Protein AF-A0A7G2S5R5-F1 (afdb_monomer)

Foldseek 3Di:
DDDDDDDDDPDDDDDDFDDDDDPDDPDDDRDGDDDDVVVVVVVVVVVVVVVQLVLQVQLLVCLLVLPLVSNLVSLVVVRDQQDQHPQLDGSLLSLQQDDDPSSLSSNLSSLVSPNDQCDARPDDDDRAGHGSLLNHQALSSLVSSVVSPRDQCRAGPVRDGSLRSLLVVLLLCPPQPPCVVSSVRSQSSSVVVVDGRDDNVRCCVPPVPSVVVSVVVSVVRVVVVVVVVVVVVPDPDDDDDDDDDDDDDDQQKDQFLPAPAFALAAPVRHGFVLLVQLLVVVVVVVVVVVVVPPDDDPPPPPPPPDDPPDDPPPDPCPPVPDPPCQQVQLCVRRVHDVSSRVRGSMYGHDLLSSLVCLCVPPVPPPCSVSSQVSSCSNVPCNVVSNVD

Secondary structure (DSSP, 8-state):
--S----S---S----------SS-SS---------HHHHHHHHHHHHHHHHHHHHHHHHHHHHHT-HHHHHHHHHTT--TT---TTS--HHHHHTT---HHHHHHHHHHHHTT--TTPPP-SSSTTTT--HHHH--SHHHHHHHHHTT--TT---TTS--HHHHHHHHHHHHTT-TT-HHHHHHHHHHHHHTT-PPPPHHHHHHH-HHHHHHHHHHHHHHHHHHHHHHHHHH-S-------------PPPSEESSS-SSEE-SB-TTSPBPHHHHHHHHHHHHHHHHHHTT--S--SSSTTS-SS-TT-S--SSSSTT--STT-HHHHHHHHHT-HHHHHHH-S-EESSHHHHHHHHHHHHTTSTTHHHHHHHHHHHSTTHHHHTT-

Structure (mmCIF, N/CA/C/O backbone):
data_AF-A0A7G2S5R5-F1
#
_entry.id   AF-A0A7G2S5R5-F1
#
loop_
_atom_site.group_PDB
_atom_site.id
_atom_site.type_symbol
_atom_site.label_atom_id
_atom_site.label_alt_id
_atom_site.label_comp_id
_atom_site.label_asym_id
_atom_site.label_entity_id
_atom_site.label_seq_id
_atom_site.pdbx_PDB_ins_code
_atom_site.Cartn_x
_atom_site.Cartn_y
_atom_site.Cartn_z
_atom_site.occupancy
_atom_site.B_iso_or_equiv
_atom_site.auth_seq_id
_atom_site.auth_comp_id
_atom_site.auth_asym_id
_atom_site.auth_atom_id
_atom_site.pdbx_PDB_model_num
ATOM 1 N N . MET A 1 1 ? -38.674 -19.984 32.635 1.00 37.56 1 MET A N 1
ATOM 2 C CA . MET A 1 1 ? -37.524 -19.909 31.706 1.00 37.56 1 MET A CA 1
ATOM 3 C C . MET A 1 1 ? -37.655 -18.585 30.958 1.00 37.56 1 MET A C 1
ATOM 5 O O . MET A 1 1 ? -38.395 -18.492 29.991 1.00 37.56 1 MET A O 1
ATOM 9 N N . HIS A 1 2 ? -37.160 -17.515 31.584 1.00 34.56 2 HIS A N 1
ATOM 10 C CA . HIS A 1 2 ? -37.531 -16.108 31.353 1.00 34.56 2 HIS A CA 1
ATOM 11 C C . HIS A 1 2 ? -36.455 -15.459 30.468 1.00 34.56 2 HIS A C 1
ATOM 13 O O . HIS A 1 2 ? -35.284 -15.627 30.770 1.00 34.56 2 HIS A O 1
ATOM 19 N N . ILE A 1 3 ? -36.748 -14.809 29.339 1.00 27.97 3 ILE A N 1
ATOM 20 C CA . ILE A 1 3 ? -37.294 -13.447 29.224 1.00 27.97 3 ILE A CA 1
ATOM 21 C C . ILE A 1 3 ? -38.081 -13.362 27.898 1.00 27.97 3 ILE A C 1
ATOM 23 O O . ILE A 1 3 ? -37.513 -13.159 26.835 1.00 27.97 3 ILE A O 1
ATOM 27 N N . PHE A 1 4 ? -39.400 -13.552 27.956 1.00 33.38 4 PHE A N 1
ATOM 28 C CA . PHE A 1 4 ? -40.353 -13.201 26.888 1.00 33.38 4 PHE A CA 1
ATOM 29 C C . PHE A 1 4 ? -41.721 -12.948 27.533 1.00 33.38 4 PHE A C 1
ATOM 31 O O . PHE A 1 4 ? -42.690 -13.674 27.352 1.00 33.38 4 PHE A O 1
ATOM 38 N N . LYS A 1 5 ? -41.781 -11.939 28.399 1.00 33.81 5 LYS A N 1
ATOM 39 C CA . LYS A 1 5 ? -43.020 -11.365 28.935 1.00 33.81 5 LYS A CA 1
ATOM 40 C C . LYS A 1 5 ? -42.686 -9.935 29.318 1.00 33.81 5 LYS A C 1
ATOM 42 O O . LYS A 1 5 ? -42.089 -9.771 30.361 1.00 33.81 5 LYS A O 1
ATOM 47 N N . TYR A 1 6 ? -42.975 -8.969 28.448 1.00 30.05 6 TYR A N 1
ATOM 48 C CA . TYR A 1 6 ? -43.355 -7.575 28.753 1.00 30.05 6 TYR A CA 1
ATOM 49 C C . TYR A 1 6 ? -43.528 -6.821 27.418 1.00 30.05 6 TYR A C 1
ATOM 51 O O . TYR A 1 6 ? -42.758 -5.943 27.058 1.00 30.05 6 TYR A O 1
ATOM 59 N N . PHE A 1 7 ? -44.551 -7.204 26.650 1.00 34.44 7 PHE A N 1
ATOM 60 C CA . PHE A 1 7 ? -45.133 -6.372 25.591 1.00 34.44 7 PHE A CA 1
ATOM 61 C C . PHE A 1 7 ? -46.627 -6.264 25.894 1.00 34.44 7 PHE A C 1
ATOM 63 O O . PHE A 1 7 ? -47.456 -6.993 25.359 1.00 34.44 7 PHE A O 1
ATOM 70 N N . LYS A 1 8 ? -46.964 -5.421 26.868 1.00 32.03 8 LYS A N 1
ATOM 71 C CA . LYS A 1 8 ? -48.320 -4.922 27.101 1.00 32.03 8 LYS A CA 1
ATOM 72 C C . LYS A 1 8 ? -48.195 -3.611 27.876 1.00 32.03 8 LYS A C 1
ATOM 74 O O . LYS A 1 8 ? -47.491 -3.566 28.874 1.00 32.03 8 LYS A O 1
ATOM 79 N N . SER A 1 9 ? -48.856 -2.587 27.338 1.00 29.83 9 SER A N 1
ATOM 80 C CA . SER A 1 9 ? -49.006 -1.212 27.833 1.00 29.83 9 SER A CA 1
ATOM 81 C C . SER A 1 9 ? -47.736 -0.354 27.952 1.00 29.83 9 SER A C 1
ATOM 83 O O . SER A 1 9 ? -47.205 -0.166 29.040 1.00 29.83 9 SER A O 1
ATOM 85 N N . LEU A 1 10 ? -47.334 0.285 26.848 1.00 28.39 10 LEU A N 1
ATOM 86 C CA . LEU A 1 10 ? -46.754 1.632 26.906 1.00 28.39 10 LEU A CA 1
ATOM 87 C C . LEU A 1 10 ? -47.840 2.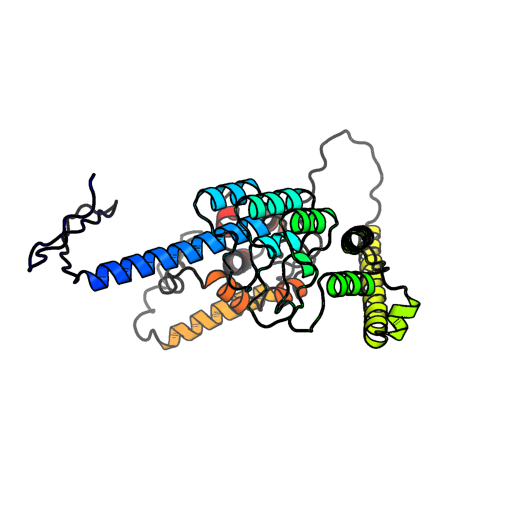619 26.453 1.00 28.39 10 LEU A C 1
ATOM 89 O O . LEU A 1 10 ? -47.955 2.964 25.279 1.00 28.39 10 LEU A O 1
ATOM 93 N N . TRP A 1 11 ? -48.698 3.003 27.394 1.00 28.19 11 TRP A N 1
ATOM 94 C CA . TRP A 1 11 ? -49.513 4.208 27.294 1.00 28.19 11 TRP A CA 1
ATOM 95 C C . TRP A 1 11 ? -48.805 5.291 28.112 1.00 28.19 11 TRP A C 1
ATOM 97 O O . TRP A 1 11 ? -48.533 5.080 29.285 1.00 28.19 11 TRP A O 1
ATOM 107 N N . TRP A 1 12 ? -48.465 6.385 27.426 1.00 37.25 12 TRP A N 1
ATOM 108 C CA . TRP A 1 12 ? -48.266 7.769 27.873 1.00 37.25 12 TRP A CA 1
ATOM 109 C C . TRP A 1 12 ? -47.830 8.042 29.332 1.00 37.25 12 TRP A C 1
ATOM 111 O O . TRP A 1 12 ? -48.551 7.757 30.280 1.00 37.25 12 TRP A O 1
ATOM 121 N N . SER A 1 13 ? -46.719 8.789 29.457 1.00 37.88 13 SER A N 1
ATOM 122 C CA . SER A 1 13 ? -45.967 9.172 30.676 1.00 37.88 13 SER A CA 1
ATOM 123 C C . SER A 1 13 ? -45.010 8.062 31.146 1.00 37.88 13 SER A C 1
ATOM 125 O O . SER A 1 13 ? -45.383 6.906 31.197 1.00 37.88 13 SER A O 1
ATOM 127 N N . GLU A 1 14 ? -43.711 8.285 31.352 1.00 36.12 14 GLU A N 1
ATOM 128 C CA . GLU A 1 14 ? -43.097 9.343 32.149 1.00 36.12 14 GLU A CA 1
ATOM 129 C C . GLU A 1 14 ? -41.767 9.860 31.565 1.00 36.12 14 GLU A C 1
ATOM 131 O O . GLU A 1 14 ? -41.044 9.200 30.821 1.00 36.12 14 GLU A O 1
ATOM 136 N N . LYS A 1 15 ? -41.465 11.105 31.931 1.00 41.78 15 LYS A N 1
ATOM 137 C CA . LYS A 1 15 ? -40.291 11.895 31.565 1.00 41.78 15 LYS A CA 1
ATOM 138 C C . LYS A 1 15 ? -39.007 11.236 32.090 1.00 41.78 15 LYS A C 1
ATOM 140 O O . LYS A 1 15 ? -38.784 11.244 33.296 1.00 41.78 15 LYS A O 1
ATOM 145 N N . MET A 1 16 ? -38.108 10.780 31.216 1.00 40.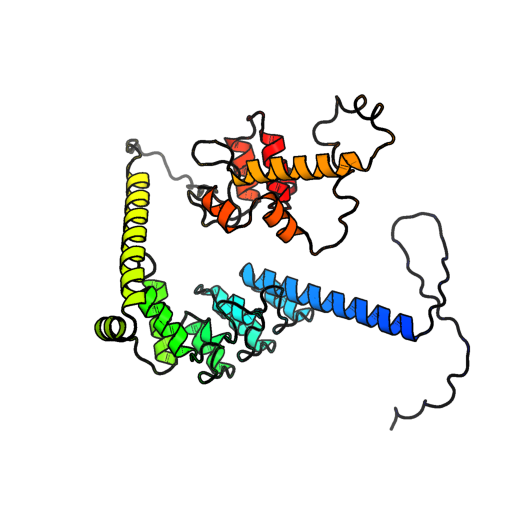19 16 MET A N 1
ATOM 146 C CA . MET A 1 16 ? -36.706 10.581 31.608 1.00 40.19 16 MET A CA 1
ATOM 147 C C . MET A 1 16 ? -35.900 11.854 31.347 1.00 40.19 16 MET A C 1
ATOM 149 O O . MET A 1 16 ? -35.832 12.348 30.224 1.00 40.19 16 MET A O 1
ATOM 153 N N . ILE A 1 17 ? -35.305 12.393 32.413 1.00 40.84 17 ILE A N 1
ATOM 154 C CA . ILE A 1 17 ? -34.481 13.604 32.396 1.00 40.84 17 ILE A CA 1
ATOM 155 C C . ILE A 1 17 ? -33.018 13.188 32.210 1.00 40.84 17 ILE A C 1
ATOM 157 O O . ILE A 1 17 ? -32.406 12.632 33.121 1.00 40.84 17 ILE A O 1
ATOM 161 N N . LEU A 1 18 ? -32.436 13.483 31.046 1.00 32.09 18 LEU A N 1
ATOM 162 C CA . LEU A 1 18 ? -30.996 13.338 30.831 1.00 32.09 18 LEU A CA 1
ATOM 163 C C . LEU A 1 18 ? -30.277 14.534 31.477 1.00 32.09 18 LEU A C 1
ATOM 165 O O . LEU A 1 18 ? -30.429 15.670 31.031 1.00 32.09 18 LEU A O 1
ATOM 169 N N . THR A 1 19 ? -29.506 14.300 32.541 1.00 33.09 19 THR A N 1
ATOM 170 C CA . THR A 1 19 ? -28.737 15.364 33.212 1.00 33.09 19 THR A CA 1
ATOM 171 C C . THR A 1 19 ? -27.297 15.353 32.700 1.00 33.09 19 THR A C 1
ATOM 173 O O . THR A 1 19 ? -26.500 14.518 33.119 1.00 33.09 19 THR A O 1
ATOM 176 N N . ILE A 1 20 ? -26.944 16.277 31.803 1.00 34.84 20 ILE A N 1
ATOM 177 C CA . ILE A 1 20 ? -25.559 16.463 31.342 1.00 34.84 20 ILE A CA 1
ATOM 178 C C . ILE A 1 20 ? -24.855 17.438 32.296 1.00 34.84 20 ILE A C 1
ATOM 180 O O . ILE A 1 20 ? -25.245 18.600 32.411 1.00 34.84 20 ILE A O 1
ATOM 184 N N . ARG A 1 21 ? -23.813 16.974 32.998 1.00 28.97 21 ARG A N 1
ATOM 185 C CA . ARG A 1 21 ? -22.935 17.825 33.818 1.00 28.97 21 ARG A CA 1
ATOM 186 C C . ARG A 1 21 ? -21.757 18.312 32.973 1.00 28.97 21 ARG A C 1
ATOM 188 O O . ARG A 1 21 ? -20.880 17.526 32.636 1.00 28.97 21 ARG A O 1
ATOM 195 N N . PHE A 1 22 ? -21.700 19.611 32.688 1.00 29.75 22 PHE A N 1
ATOM 196 C CA . PHE A 1 22 ? -20.493 20.242 32.148 1.00 29.75 22 PHE A CA 1
ATOM 197 C C . PHE A 1 22 ? -19.493 20.506 33.281 1.00 29.75 22 PHE A C 1
ATOM 199 O O . PHE A 1 22 ? -19.769 21.267 34.211 1.00 29.75 22 PHE A O 1
ATOM 206 N N . ALA A 1 23 ? -18.315 19.890 33.206 1.00 32.69 23 ALA A N 1
ATOM 207 C CA . ALA A 1 23 ? -17.239 20.062 34.178 1.00 32.69 23 ALA A CA 1
ATOM 208 C C . ALA A 1 23 ? -16.455 21.372 33.948 1.00 32.69 23 ALA A C 1
ATOM 210 O O . ALA A 1 23 ? -15.280 21.326 33.610 1.00 32.69 23 ALA A O 1
ATOM 211 N N . ARG A 1 24 ? -17.116 22.533 34.097 1.00 35.69 24 ARG A N 1
ATOM 212 C CA . ARG A 1 24 ? -16.548 23.856 34.473 1.00 35.69 24 ARG A CA 1
ATOM 213 C C . ARG A 1 24 ? -17.565 24.976 34.207 1.00 35.69 24 ARG A C 1
ATOM 215 O O . ARG A 1 24 ? -17.431 25.744 33.267 1.00 35.69 24 ARG A O 1
ATOM 222 N N . ALA A 1 25 ? -18.578 25.105 35.061 1.00 32.75 25 ALA A N 1
ATOM 223 C CA . ALA A 1 25 ? -19.263 26.382 35.286 1.00 32.75 25 ALA A CA 1
ATOM 224 C C . ALA A 1 25 ? -20.072 26.312 36.587 1.00 32.75 25 ALA A C 1
ATOM 226 O O . ALA A 1 25 ? -20.915 25.440 36.770 1.00 32.75 25 ALA A O 1
ATOM 227 N N . ARG A 1 26 ? -19.828 27.252 37.503 1.00 35.78 26 ARG A N 1
ATOM 228 C CA . ARG A 1 26 ? -20.446 27.358 38.839 1.00 35.78 26 ARG A CA 1
ATOM 229 C C . ARG A 1 26 ? -21.913 27.843 38.826 1.00 35.78 26 ARG A C 1
ATOM 231 O O . ARG A 1 26 ? -22.340 28.506 39.765 1.00 35.78 26 ARG A O 1
ATOM 238 N N . LYS A 1 27 ? -22.711 27.535 37.797 1.00 37.06 27 LYS A N 1
ATOM 239 C CA . LYS A 1 27 ? -24.150 27.862 37.769 1.00 37.06 27 LYS A CA 1
ATOM 240 C C . LYS A 1 27 ? -24.963 26.695 37.206 1.00 37.06 27 LYS A C 1
ATOM 242 O O . LYS A 1 27 ? -24.842 26.343 36.039 1.00 37.06 27 LYS A O 1
ATOM 247 N N . ASN A 1 28 ? -25.795 26.109 38.066 1.00 34.66 28 ASN A N 1
ATOM 248 C CA . ASN A 1 28 ? -26.756 25.062 37.726 1.00 34.66 28 ASN A CA 1
ATOM 249 C C . ASN A 1 28 ? -27.849 25.632 36.806 1.00 34.66 28 ASN A C 1
ATOM 251 O O . ASN A 1 28 ? -28.839 26.170 37.294 1.00 34.66 28 ASN A O 1
ATOM 255 N N . ALA A 1 29 ? -27.700 25.499 35.490 1.00 33.22 29 ALA A N 1
ATOM 256 C CA . ALA A 1 29 ? -28.805 25.685 34.553 1.00 33.22 29 ALA A CA 1
ATOM 257 C C . ALA A 1 29 ? -29.407 24.311 34.224 1.00 33.22 29 ALA A C 1
ATOM 259 O O . ALA A 1 29 ? -28.749 23.466 33.619 1.00 33.22 29 ALA A O 1
ATOM 260 N N . ARG A 1 30 ? -30.652 24.064 34.654 1.00 36.41 30 ARG A N 1
ATOM 261 C CA . ARG A 1 30 ? -31.436 22.897 34.222 1.00 36.41 30 ARG A CA 1
ATOM 262 C C . ARG A 1 30 ? -32.183 23.281 32.950 1.00 36.41 30 ARG A C 1
ATOM 264 O O . ARG A 1 30 ? -33.114 24.077 33.018 1.00 36.41 30 ARG A O 1
ATOM 271 N N . ILE A 1 31 ? -31.780 22.731 31.810 1.00 36.28 31 ILE A N 1
ATOM 272 C CA . ILE A 1 31 ? -32.517 22.875 30.550 1.00 36.28 31 ILE A CA 1
ATOM 273 C C . ILE A 1 31 ? -33.239 21.549 30.299 1.00 36.28 31 ILE A C 1
ATOM 275 O O . ILE A 1 31 ? -32.598 20.522 30.087 1.00 36.28 31 ILE A O 1
ATOM 279 N N . ASN A 1 32 ? -34.571 21.559 30.386 1.00 36.94 32 ASN A N 1
ATOM 280 C CA . ASN A 1 32 ? -35.409 20.377 30.187 1.00 36.94 32 ASN A CA 1
ATOM 281 C C . ASN A 1 32 ? -35.809 20.278 28.710 1.00 36.94 32 ASN A C 1
ATOM 283 O O . ASN A 1 32 ? -36.623 21.074 28.249 1.00 36.94 32 ASN A O 1
ATOM 287 N N . PHE A 1 33 ? -35.294 19.283 27.989 1.00 41.38 33 PHE A N 1
ATOM 288 C CA . PHE A 1 33 ? -35.799 18.924 26.662 1.00 41.38 33 PHE A CA 1
ATOM 289 C C . PHE A 1 33 ? -36.582 17.614 26.743 1.00 41.38 33 PHE A C 1
ATOM 291 O O . PHE A 1 33 ? -36.033 16.567 27.074 1.00 41.38 33 PHE A O 1
ATOM 298 N N . THR A 1 34 ? -37.875 17.663 26.431 1.00 43.91 34 THR A N 1
ATOM 299 C CA . THR A 1 34 ? -38.695 16.475 26.167 1.00 43.91 34 THR A CA 1
ATOM 300 C C . THR A 1 34 ? -38.628 16.174 24.675 1.00 43.91 34 THR A C 1
ATOM 302 O O . THR A 1 34 ? -39.356 16.784 23.895 1.00 43.91 34 THR A O 1
ATOM 305 N N . LEU A 1 35 ? -37.740 15.270 24.261 1.00 48.94 35 LEU A N 1
ATOM 306 C CA . LEU A 1 35 ? -37.711 14.776 22.882 1.00 48.94 35 LEU A CA 1
ATOM 307 C C . LEU A 1 35 ? -38.498 13.455 22.801 1.00 48.94 35 LEU A C 1
ATOM 309 O O . LEU A 1 35 ? -38.253 12.567 23.619 1.00 48.94 35 LEU A O 1
ATOM 313 N N . PRO A 1 36 ? -39.446 13.293 21.856 1.00 49.38 36 PRO A N 1
ATOM 314 C CA . PRO A 1 36 ? -40.127 12.017 21.639 1.00 49.38 36 PRO A CA 1
ATOM 315 C C . PRO A 1 36 ? -39.099 10.917 21.331 1.00 49.38 36 PRO A C 1
ATOM 317 O O . PRO A 1 36 ? -38.129 11.166 20.619 1.00 49.38 36 PRO A O 1
ATOM 320 N N . GLY A 1 37 ? -39.302 9.701 21.854 1.00 47.88 37 GLY A N 1
ATOM 321 C CA . GLY A 1 37 ? -38.304 8.613 21.849 1.00 47.88 37 GLY A CA 1
ATOM 322 C C . GLY A 1 37 ? -37.685 8.270 20.484 1.00 47.88 37 GLY A C 1
ATOM 323 O O . GLY A 1 37 ? -36.552 7.802 20.428 1.00 47.88 37 GLY A O 1
ATOM 324 N N . ILE A 1 38 ? -38.368 8.589 19.381 1.00 51.59 38 ILE A N 1
ATOM 325 C CA . ILE A 1 38 ? -37.862 8.449 18.006 1.00 51.59 38 ILE A CA 1
ATOM 326 C C . ILE A 1 38 ? -36.655 9.373 17.741 1.00 51.59 38 ILE A C 1
ATOM 328 O O . ILE A 1 38 ? -35.688 8.950 17.113 1.00 51.59 38 ILE A O 1
ATOM 332 N N . LEU A 1 39 ? -36.657 10.605 18.266 1.00 51.88 39 LEU A N 1
ATOM 333 C CA . LEU A 1 39 ? -35.537 11.548 18.129 1.00 51.88 39 LEU A CA 1
ATOM 334 C C . LEU A 1 39 ? -34.333 11.144 18.988 1.00 51.88 39 LEU A C 1
ATOM 336 O O . LEU A 1 39 ? -33.197 11.377 18.589 1.00 51.88 39 LEU A O 1
ATOM 340 N N . ILE A 1 40 ? -34.560 10.479 20.124 1.00 58.22 40 ILE A N 1
ATOM 341 C CA . ILE A 1 40 ? -33.482 9.925 20.957 1.00 58.22 40 ILE A CA 1
ATOM 342 C C . ILE A 1 40 ? -32.794 8.765 20.229 1.00 58.22 40 ILE A C 1
ATOM 344 O O . ILE A 1 40 ? -31.568 8.713 20.198 1.00 58.22 40 ILE A O 1
ATOM 348 N N . ILE A 1 41 ? -33.564 7.879 19.588 1.00 57.00 41 ILE A N 1
ATOM 349 C CA . ILE A 1 41 ? -33.022 6.776 18.781 1.00 57.00 41 ILE A CA 1
ATOM 350 C C . ILE A 1 41 ? -32.261 7.317 17.563 1.00 57.00 41 ILE A C 1
ATOM 352 O O . ILE A 1 41 ? -31.151 6.861 17.299 1.00 57.00 41 ILE A O 1
ATOM 356 N N . ALA A 1 42 ? -32.792 8.329 16.870 1.00 52.81 42 ALA A N 1
ATOM 357 C CA . ALA A 1 42 ? -32.107 8.969 15.746 1.00 52.81 42 ALA A CA 1
ATOM 358 C C . ALA A 1 42 ? -30.809 9.686 16.174 1.00 52.81 42 ALA A C 1
ATOM 360 O O . ALA A 1 42 ? -29.785 9.556 15.505 1.00 52.81 42 ALA A O 1
ATOM 361 N N . CYS A 1 43 ? -30.806 10.384 17.317 1.00 51.84 43 CYS A N 1
ATOM 362 C CA . CYS A 1 43 ? -29.594 10.987 17.879 1.00 51.84 43 CYS A CA 1
ATOM 363 C C . CYS A 1 43 ? -28.575 9.935 18.338 1.00 51.84 43 CYS A C 1
ATOM 365 O O . CYS A 1 43 ? -27.386 10.107 18.084 1.00 51.84 43 CYS A O 1
ATOM 367 N N . LEU A 1 44 ? -29.011 8.839 18.967 1.00 50.84 44 LEU A N 1
ATOM 368 C CA . LEU A 1 44 ? -28.139 7.717 19.330 1.00 50.84 44 LEU A CA 1
ATOM 369 C C . LEU A 1 44 ? -27.538 7.063 18.085 1.00 50.84 44 LEU A C 1
ATOM 371 O O . LEU A 1 44 ? -26.338 6.820 18.059 1.00 50.84 44 LEU A O 1
ATOM 375 N N . GLN A 1 45 ? -28.322 6.848 17.027 1.00 47.69 45 GLN A N 1
ATOM 376 C CA . GLN A 1 45 ? -27.817 6.333 15.753 1.00 47.69 45 GLN A CA 1
ATOM 377 C C . GLN A 1 45 ? -26.834 7.299 15.081 1.00 47.69 45 GLN A C 1
ATOM 379 O O . GLN A 1 45 ? -25.816 6.848 14.559 1.00 47.69 45 GLN A O 1
ATOM 384 N N . ALA A 1 46 ? -27.077 8.611 15.126 1.00 47.66 46 ALA A N 1
ATOM 385 C CA . ALA A 1 46 ? -26.152 9.616 14.601 1.00 47.66 46 ALA A CA 1
ATOM 386 C C . ALA A 1 46 ? -24.836 9.672 15.404 1.00 47.66 46 ALA A C 1
ATOM 388 O O . ALA A 1 46 ? -23.757 9.741 14.813 1.00 47.66 46 ALA A O 1
ATOM 389 N N . LEU A 1 47 ? -24.907 9.566 16.736 1.00 49.50 47 LEU A N 1
ATOM 390 C CA . LEU A 1 47 ? -23.739 9.487 17.621 1.00 49.50 47 LEU A CA 1
ATOM 391 C C . LEU A 1 47 ? -22.945 8.187 17.407 1.00 49.50 47 LEU A C 1
ATOM 393 O O . LEU A 1 47 ? -21.718 8.226 17.310 1.00 49.50 47 LEU A O 1
ATOM 397 N N . LEU A 1 48 ? -23.631 7.050 17.257 1.00 48.38 48 LEU A N 1
ATOM 398 C CA . LEU A 1 48 ? -23.023 5.746 16.963 1.00 48.38 48 LEU A CA 1
ATOM 399 C C . LEU A 1 48 ? -22.369 5.719 15.570 1.00 48.38 48 LEU A C 1
ATOM 401 O O . LEU A 1 48 ? -21.251 5.225 15.420 1.00 48.38 48 LEU A O 1
ATOM 405 N N . SER A 1 49 ? -23.017 6.308 14.561 1.00 50.97 49 SER A N 1
ATOM 406 C CA . SER A 1 49 ? -22.484 6.398 13.191 1.00 50.97 49 SER A CA 1
ATOM 407 C C . SER A 1 49 ? -21.257 7.315 13.114 1.00 50.97 49 SER A C 1
ATOM 409 O O . SER A 1 49 ? -20.278 6.991 12.441 1.00 50.97 49 SER A O 1
ATOM 411 N N . GLY A 1 50 ? -21.267 8.431 13.855 1.00 48.19 50 GLY A N 1
ATOM 412 C CA . GLY A 1 50 ? -20.108 9.316 13.997 1.00 48.19 50 GLY A CA 1
ATOM 413 C C . GLY A 1 50 ? -18.916 8.618 14.659 1.00 48.19 50 GLY A C 1
ATOM 414 O O . GLY A 1 50 ? -17.797 8.709 14.152 1.00 48.19 50 GLY A O 1
ATOM 415 N N . CYS A 1 51 ? -19.161 7.847 15.723 1.00 49.72 51 CYS A N 1
ATOM 416 C CA . CYS A 1 51 ? -18.137 7.072 16.429 1.00 49.72 51 CYS A CA 1
ATOM 417 C C . CYS A 1 51 ? -17.505 5.989 15.532 1.00 49.72 51 CYS A C 1
ATOM 419 O O . CYS A 1 51 ? -16.283 5.869 15.476 1.00 49.72 51 CYS A O 1
ATOM 421 N N . SER A 1 52 ? -18.318 5.284 14.734 1.00 53.22 52 SER A N 1
ATOM 422 C CA . SER A 1 52 ? -17.843 4.262 13.786 1.00 53.22 52 SER A CA 1
ATOM 423 C C . SER A 1 52 ? -16.951 4.837 12.672 1.00 53.22 52 SER A C 1
ATOM 425 O O . SER A 1 52 ? -15.929 4.241 12.314 1.00 53.22 52 SER A O 1
ATOM 427 N N . SER A 1 53 ? -17.283 6.029 12.158 1.00 60.56 53 SER A N 1
ATOM 428 C CA . SER A 1 53 ? -16.460 6.714 11.148 1.00 60.56 53 SER A CA 1
ATOM 429 C C . SER A 1 53 ? -15.115 7.204 11.701 1.00 60.56 53 SER A C 1
ATOM 431 O O . SER A 1 53 ? -14.104 7.160 11.000 1.00 60.56 53 SER A O 1
ATOM 433 N N . TYR A 1 54 ? -15.097 7.618 12.970 1.00 61.91 54 TYR A N 1
ATOM 434 C CA . TYR A 1 54 ? -13.910 8.111 13.658 1.00 61.91 54 TYR A CA 1
ATOM 435 C C . TYR A 1 54 ? -12.949 6.968 14.022 1.00 61.91 54 TYR A C 1
ATOM 437 O O . TYR A 1 54 ? -11.775 7.030 13.668 1.00 61.91 54 TYR A O 1
ATOM 445 N N . ALA A 1 55 ? -13.458 5.874 14.598 1.00 63.56 55 ALA A N 1
ATOM 446 C CA . ALA A 1 55 ? -12.652 4.696 14.937 1.00 63.56 55 ALA A CA 1
ATOM 447 C C . ALA A 1 55 ? -12.022 4.030 13.696 1.00 63.56 55 ALA A C 1
ATOM 449 O O . ALA A 1 55 ? -10.877 3.586 13.725 1.00 63.56 55 ALA A O 1
ATOM 450 N N . THR A 1 56 ? -12.741 4.012 12.567 1.00 68.75 56 THR A N 1
ATOM 451 C CA . THR A 1 56 ? -12.202 3.527 11.280 1.00 68.75 56 THR A CA 1
ATOM 452 C C . THR A 1 56 ? -11.022 4.376 10.794 1.00 68.75 56 THR A C 1
ATOM 454 O O . THR A 1 56 ? -10.059 3.855 10.232 1.00 68.75 56 THR A O 1
ATOM 457 N N . TYR A 1 57 ? -11.100 5.693 10.988 1.00 72.38 57 TYR A N 1
ATOM 458 C CA . TYR A 1 57 ? -10.047 6.624 10.597 1.00 72.38 57 TYR A CA 1
ATOM 459 C C . TYR A 1 57 ? -8.809 6.500 11.493 1.00 72.38 57 TYR A C 1
ATOM 461 O O . TYR A 1 57 ? -7.694 6.481 10.977 1.00 72.38 57 TYR A O 1
ATOM 469 N N . GLU A 1 58 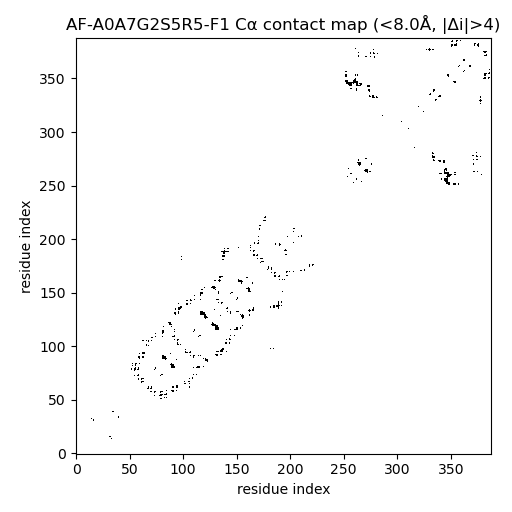? -8.990 6.356 12.808 1.00 76.38 58 GLU A N 1
ATOM 470 C CA . GLU A 1 58 ? -7.881 6.130 13.745 1.00 76.38 58 GLU A CA 1
ATOM 471 C C . GLU A 1 58 ? -7.118 4.842 13.427 1.00 76.38 58 GLU A C 1
ATOM 473 O O . GLU A 1 58 ? -5.891 4.876 13.327 1.00 76.38 58 GLU A O 1
ATOM 478 N N . LEU A 1 59 ? -7.833 3.743 13.158 1.00 83.19 59 LEU A N 1
ATOM 479 C CA . LEU A 1 59 ? -7.214 2.481 12.758 1.00 83.19 59 LEU A CA 1
ATOM 480 C C . LEU A 1 59 ? -6.391 2.632 11.472 1.00 83.19 59 LEU A C 1
ATOM 482 O O . LEU A 1 59 ? -5.249 2.184 11.407 1.00 83.19 59 LEU A O 1
ATOM 486 N N . GLN A 1 60 ? -6.943 3.278 10.440 1.00 79.94 60 GLN A N 1
ATOM 487 C CA . GLN A 1 60 ? -6.211 3.492 9.187 1.00 79.94 60 GLN A CA 1
ATOM 488 C C . GLN A 1 60 ? -4.986 4.376 9.374 1.00 79.94 60 GLN A C 1
ATOM 490 O O . GLN A 1 60 ? -3.952 4.096 8.775 1.00 79.94 60 GLN A O 1
ATOM 495 N N . ASN A 1 61 ? -5.076 5.416 10.202 1.00 80.69 61 ASN A N 1
ATOM 496 C CA . ASN A 1 61 ? -3.919 6.240 10.514 1.00 80.69 61 ASN A CA 1
ATOM 497 C C . ASN A 1 61 ? -2.839 5.417 11.209 1.00 80.69 61 ASN A C 1
ATOM 499 O O . ASN A 1 61 ? -1.706 5.449 10.749 1.00 80.69 61 ASN A O 1
ATOM 503 N N . ALA A 1 62 ? -3.177 4.635 12.235 1.00 83.62 62 ALA A N 1
ATOM 504 C CA . ALA A 1 62 ? -2.220 3.752 12.903 1.00 83.62 62 ALA A CA 1
ATOM 505 C C . ALA A 1 62 ? -1.541 2.788 11.911 1.00 83.62 62 ALA A C 1
ATOM 507 O O . ALA A 1 62 ? -0.316 2.650 11.912 1.00 83.62 62 ALA A O 1
ATOM 508 N N . VAL A 1 63 ? -2.314 2.217 10.976 1.00 85.06 63 VAL A N 1
ATOM 509 C CA . VAL A 1 63 ? -1.755 1.423 9.874 1.00 85.06 63 VAL A CA 1
ATOM 510 C C . VAL A 1 63 ? -0.801 2.269 9.035 1.00 85.06 63 VAL A C 1
ATOM 512 O O . VAL A 1 63 ? 0.353 1.897 8.896 1.00 85.06 63 VAL A O 1
ATOM 515 N N . VAL A 1 64 ? -1.200 3.423 8.501 1.00 82.31 64 VAL A N 1
ATOM 516 C CA . VAL A 1 64 ? -0.313 4.265 7.670 1.00 82.31 64 VAL A CA 1
ATOM 517 C C . VAL A 1 64 ? 0.980 4.632 8.406 1.00 82.31 64 VAL A C 1
ATOM 519 O O . VAL A 1 64 ? 2.049 4.625 7.800 1.00 82.31 64 VAL A O 1
ATOM 522 N N . GLN A 1 65 ? 0.894 4.860 9.713 1.00 80.75 65 GLN A N 1
ATOM 523 C CA . GLN A 1 65 ? 2.013 5.180 10.597 1.00 80.75 65 GLN A CA 1
ATOM 524 C C . GLN A 1 65 ? 2.949 4.001 10.895 1.00 80.75 65 GLN A C 1
ATOM 526 O O . GLN A 1 65 ? 4.031 4.231 11.422 1.00 80.75 65 GLN A O 1
ATOM 531 N N . ASN A 1 66 ? 2.566 2.777 10.517 1.00 81.38 66 ASN A N 1
ATOM 532 C CA . ASN A 1 66 ? 3.281 1.543 10.851 1.00 81.38 66 ASN A CA 1
ATOM 533 C C . ASN A 1 66 ? 3.364 1.290 12.367 1.00 81.38 66 ASN A C 1
ATOM 535 O O . ASN A 1 66 ? 4.312 0.687 12.858 1.00 81.38 66 ASN A O 1
ATOM 539 N N . ASP A 1 67 ? 2.354 1.754 13.104 1.00 86.12 67 ASP A N 1
ATOM 540 C CA . ASP A 1 67 ? 2.285 1.666 14.560 1.00 86.12 67 ASP A CA 1
ATOM 541 C C . ASP A 1 67 ? 1.433 0.456 14.963 1.00 86.12 67 ASP A C 1
ATOM 543 O O . ASP A 1 67 ? 0.209 0.541 15.106 1.00 86.12 67 ASP A O 1
ATOM 547 N N . LEU A 1 68 ? 2.081 -0.706 15.089 1.00 87.19 68 LEU A N 1
ATOM 548 C CA . LEU A 1 68 ? 1.413 -1.949 15.477 1.00 87.19 68 LEU A CA 1
ATOM 549 C C . LEU A 1 68 ? 0.696 -1.843 16.842 1.00 87.19 68 LEU A C 1
ATOM 551 O O . LEU A 1 68 ? -0.466 -2.259 16.906 1.00 87.19 68 LEU A O 1
ATOM 555 N N . PRO A 1 69 ? 1.301 -1.284 17.913 1.00 88.56 69 PRO A N 1
ATOM 556 C CA . PRO A 1 69 ? 0.598 -1.057 19.176 1.00 88.56 69 PRO A CA 1
ATOM 557 C C . PRO A 1 69 ? -0.688 -0.239 19.019 1.00 88.56 69 PRO A C 1
ATOM 559 O O . PRO A 1 69 ? -1.737 -0.649 19.521 1.00 88.56 69 PRO A O 1
ATOM 562 N N . ALA A 1 70 ? -0.653 0.871 18.275 1.00 83.56 70 ALA A N 1
ATOM 563 C CA . ALA A 1 70 ? -1.844 1.686 18.042 1.00 83.56 70 ALA A CA 1
ATOM 564 C C . ALA A 1 70 ? -2.899 0.950 17.197 1.00 83.56 70 ALA A C 1
ATOM 566 O O . ALA A 1 70 ? -4.098 1.088 17.453 1.00 83.56 70 ALA A O 1
ATOM 567 N N . VAL A 1 71 ? -2.479 0.121 16.231 1.00 89.12 71 VAL A N 1
ATOM 568 C CA . VAL A 1 71 ? -3.384 -0.761 15.472 1.00 89.12 71 VAL A CA 1
ATOM 569 C C . VAL A 1 71 ? -4.093 -1.733 16.414 1.00 89.12 71 VAL A C 1
ATOM 571 O O . VAL A 1 71 ? -5.321 -1.806 16.405 1.00 89.12 71 VAL A O 1
ATOM 574 N N . GLN A 1 72 ? -3.346 -2.449 17.258 1.00 89.31 72 GLN A N 1
ATOM 575 C CA . GLN A 1 72 ? -3.905 -3.414 18.210 1.00 89.31 72 GLN A CA 1
ATOM 576 C C . GLN A 1 72 ? -4.842 -2.743 19.215 1.00 89.31 72 GLN A C 1
ATOM 578 O O . GLN A 1 72 ? -5.936 -3.247 19.479 1.00 89.31 72 GLN A O 1
ATOM 583 N N . GLN A 1 73 ? -4.455 -1.576 19.730 1.00 87.31 73 GLN A N 1
ATOM 584 C CA . GLN A 1 73 ? -5.290 -0.795 20.631 1.00 87.31 73 GLN A CA 1
ATOM 585 C C . GLN A 1 73 ? -6.597 -0.384 19.947 1.00 87.31 73 GLN A C 1
ATOM 587 O O . GLN A 1 73 ? -7.670 -0.615 20.503 1.00 87.31 73 GLN A O 1
ATOM 592 N N . SER A 1 74 ? -6.529 0.170 18.735 1.00 86.56 74 SER A N 1
ATOM 593 C CA . SER A 1 74 ? -7.715 0.599 17.993 1.00 86.56 74 SER A CA 1
ATOM 594 C C . SER A 1 74 ? -8.657 -0.574 17.697 1.00 86.56 74 SER A C 1
ATOM 596 O O . SER A 1 74 ? -9.863 -0.463 17.921 1.00 86.56 74 SER A O 1
ATOM 598 N N . LEU A 1 75 ? -8.120 -1.732 17.294 1.00 89.56 75 LEU A N 1
ATOM 599 C CA . LEU A 1 75 ? -8.902 -2.960 17.103 1.00 89.56 75 LEU A CA 1
ATOM 600 C C . LEU A 1 75 ? -9.573 -3.416 18.408 1.00 89.56 75 LEU A C 1
ATOM 602 O O . LEU A 1 75 ? -10.767 -3.711 18.410 1.00 89.56 75 LEU A O 1
ATOM 606 N N . SER A 1 76 ? -8.854 -3.379 19.537 1.00 87.44 76 SER A N 1
ATOM 607 C CA . SER A 1 76 ? -9.401 -3.748 20.855 1.00 87.44 76 SER A CA 1
ATOM 608 C C . SER A 1 76 ? -10.532 -2.822 21.324 1.00 87.44 76 SER A C 1
ATOM 610 O O . SER A 1 76 ? -11.420 -3.240 22.064 1.00 87.44 76 SER A O 1
ATOM 612 N N . GLN A 1 77 ? -10.534 -1.572 20.854 1.00 84.50 77 GLN A N 1
ATOM 613 C CA . GLN A 1 77 ? -11.567 -0.569 21.121 1.00 84.50 77 GLN A CA 1
ATOM 614 C C . GLN A 1 77 ? -12.757 -0.646 20.145 1.00 84.50 77 GLN A C 1
ATOM 616 O O . GLN A 1 77 ? -13.634 0.217 20.172 1.00 84.50 77 GLN A O 1
ATOM 621 N N . GLY A 1 78 ? -12.819 -1.675 19.292 1.00 82.56 78 GLY A N 1
ATOM 622 C CA . GLY A 1 78 ? -13.900 -1.867 18.321 1.00 82.56 78 GLY A CA 1
ATOM 623 C C . GLY A 1 78 ? -13.676 -1.156 16.985 1.00 82.56 78 GLY A C 1
ATOM 624 O O . GLY A 1 78 ? -14.628 -0.960 16.226 1.00 82.56 78 GLY A O 1
ATOM 625 N N . GLY A 1 79 ? -12.435 -0.761 16.681 1.00 86.19 79 GLY A N 1
ATOM 626 C CA . GLY A 1 79 ? -12.046 -0.267 15.365 1.00 86.19 79 GLY A CA 1
ATOM 627 C C . GLY A 1 79 ? -12.416 -1.276 14.278 1.00 86.19 79 GLY A C 1
ATOM 628 O O . GLY A 1 79 ? -12.121 -2.461 14.389 1.00 86.19 79 GLY A O 1
ATOM 629 N N . ASN A 1 80 ? -13.090 -0.816 13.223 1.00 89.31 80 ASN A N 1
ATOM 630 C CA . ASN A 1 80 ? -13.575 -1.700 12.169 1.00 89.31 80 ASN A CA 1
ATOM 631 C C . ASN A 1 80 ? -12.438 -2.040 11.181 1.00 89.31 80 ASN A C 1
ATOM 633 O O . ASN A 1 80 ? -12.093 -1.182 10.359 1.00 89.31 80 ASN A O 1
ATOM 637 N N . PRO A 1 81 ? -11.910 -3.280 11.158 1.00 92.12 81 PRO A N 1
ATOM 638 C CA . PRO A 1 81 ? -10.816 -3.674 10.259 1.00 92.12 81 PRO A CA 1
ATOM 639 C C . PRO A 1 81 ? -11.221 -3.672 8.778 1.00 92.12 81 PRO A C 1
ATOM 641 O O . PRO A 1 81 ? -10.376 -3.694 7.885 1.00 92.12 81 PRO A O 1
ATOM 644 N N . ASN A 1 82 ? -12.525 -3.610 8.511 1.00 92.06 82 ASN A N 1
ATOM 645 C CA . ASN A 1 82 ? -13.124 -3.545 7.186 1.00 92.06 82 ASN A CA 1
ATOM 646 C C . ASN A 1 82 ? -13.635 -2.151 6.817 1.00 92.06 82 ASN A C 1
ATOM 648 O O . ASN A 1 82 ? -14.167 -1.959 5.718 1.00 92.06 82 ASN A O 1
ATOM 652 N N . GLY A 1 83 ? -13.528 -1.194 7.739 1.00 85.00 83 GLY A N 1
ATOM 653 C CA . GLY A 1 83 ? -14.025 0.153 7.541 1.00 85.00 83 GLY A CA 1
ATOM 654 C C . GLY A 1 83 ? -13.265 0.823 6.402 1.00 85.00 83 GLY A C 1
ATOM 655 O O . GLY A 1 83 ? -12.037 0.843 6.385 1.00 85.00 83 GLY A O 1
ATOM 656 N N . LYS A 1 84 ? -13.995 1.360 5.423 1.00 73.12 84 LYS A N 1
ATOM 657 C CA . LYS A 1 84 ? -13.401 2.057 4.279 1.00 73.12 84 LYS A CA 1
ATOM 658 C C . LYS A 1 84 ? -13.346 3.543 4.583 1.00 73.12 84 LYS A C 1
ATOM 660 O O . LYS A 1 84 ? -14.351 4.150 4.942 1.00 73.12 84 LYS A O 1
ATOM 665 N N . GLY A 1 85 ? -12.151 4.110 4.464 1.00 67.06 85 GLY A N 1
ATOM 666 C CA . GLY A 1 85 ? -11.924 5.527 4.721 1.00 67.06 85 GLY A CA 1
ATOM 667 C C . GLY A 1 85 ? -12.342 6.371 3.522 1.00 67.06 85 GLY A C 1
ATOM 668 O O . GLY A 1 85 ? -12.946 5.896 2.557 1.00 67.06 85 GLY A O 1
ATOM 669 N N . ARG A 1 86 ? -11.928 7.638 3.511 1.00 65.06 86 ARG A N 1
ATOM 670 C CA . ARG A 1 86 ? -12.153 8.533 2.365 1.00 65.06 86 ARG A CA 1
ATOM 671 C C . ARG A 1 86 ? -11.430 8.094 1.089 1.00 65.06 86 ARG A C 1
ATOM 673 O O . ARG A 1 86 ? -11.776 8.594 0.029 1.00 65.06 86 ARG A O 1
ATOM 680 N N . THR A 1 87 ? -10.471 7.179 1.142 1.00 65.75 87 THR A N 1
ATOM 681 C CA . THR A 1 87 ? -9.817 6.614 -0.053 1.00 65.75 87 THR A CA 1
ATOM 682 C C . THR A 1 87 ? -10.590 5.437 -0.649 1.00 65.75 87 THR A C 1
ATOM 684 O O . THR A 1 87 ? -10.304 5.022 -1.764 1.00 65.75 87 THR A O 1
ATOM 687 N N . GLY A 1 88 ? -11.594 4.902 0.059 1.00 75.94 88 GLY A N 1
ATOM 688 C CA . GLY A 1 88 ? -12.287 3.675 -0.342 1.00 75.94 88 GLY A CA 1
ATOM 689 C C . GLY A 1 88 ? -11.477 2.394 -0.120 1.00 75.94 88 GLY A C 1
ATOM 690 O O . GLY A 1 88 ? -11.980 1.321 -0.463 1.00 75.94 88 GLY A O 1
ATOM 691 N N . LEU A 1 89 ? -10.268 2.509 0.446 1.00 83.56 89 LEU A N 1
ATOM 692 C CA . LEU A 1 89 ? -9.398 1.402 0.843 1.00 83.56 89 LEU A CA 1
ATOM 693 C C . LEU A 1 89 ? -9.731 0.940 2.267 1.00 83.56 89 LEU A C 1
ATOM 695 O O . LEU A 1 89 ? -10.172 1.741 3.099 1.00 83.56 89 LEU A O 1
ATOM 699 N N . THR A 1 90 ? -9.513 -0.346 2.540 1.00 90.50 90 THR A N 1
ATOM 700 C CA . THR A 1 90 ? -9.558 -0.917 3.894 1.00 90.50 90 THR A CA 1
ATOM 701 C C . THR A 1 90 ? -8.196 -0.759 4.589 1.00 90.50 90 THR A C 1
ATOM 703 O O . THR A 1 90 ? -7.180 -0.610 3.904 1.00 90.50 90 THR A O 1
ATOM 706 N N . PRO A 1 91 ? -8.132 -0.828 5.932 1.00 90.81 91 PRO A N 1
ATOM 707 C CA . PRO A 1 91 ? -6.875 -0.922 6.674 1.00 90.81 91 PRO A CA 1
ATOM 708 C C . PRO A 1 91 ? -5.931 -1.994 6.116 1.00 90.81 91 PRO A C 1
ATOM 710 O O . PRO A 1 91 ? -4.750 -1.730 5.914 1.00 90.81 91 PRO A O 1
ATOM 713 N N . LEU A 1 92 ? -6.470 -3.172 5.783 1.00 94.44 92 LEU A N 1
ATOM 714 C CA . LEU A 1 92 ? -5.694 -4.278 5.224 1.00 94.44 92 LEU A CA 1
ATOM 715 C C . LEU A 1 92 ? -5.030 -3.904 3.891 1.00 94.44 92 LEU A C 1
ATOM 717 O O . LEU A 1 92 ? -3.852 -4.173 3.705 1.00 94.44 92 LEU A O 1
ATOM 721 N N . MET A 1 93 ? -5.736 -3.198 3.002 1.00 90.44 93 MET A N 1
ATOM 722 C CA . MET A 1 93 ? -5.157 -2.718 1.739 1.00 90.44 93 MET A CA 1
ATOM 723 C C . MET A 1 93 ? -4.023 -1.714 1.947 1.00 90.44 93 MET A C 1
ATOM 725 O O . MET A 1 93 ? -3.048 -1.741 1.203 1.00 90.44 93 MET A O 1
ATOM 729 N N . PHE A 1 94 ? -4.142 -0.823 2.938 1.00 86.00 94 PHE A N 1
ATOM 730 C CA . PHE A 1 94 ? -3.057 0.100 3.277 1.00 86.00 94 PHE A CA 1
ATOM 731 C C . PHE A 1 94 ? -1.825 -0.643 3.790 1.00 86.00 94 PHE A C 1
ATOM 733 O O . PHE A 1 94 ? -0.710 -0.300 3.404 1.00 86.00 94 PHE A O 1
ATOM 740 N N . ALA A 1 95 ? -2.022 -1.670 4.618 1.00 89.38 95 ALA A N 1
ATOM 741 C CA . ALA A 1 95 ? -0.929 -2.501 5.102 1.00 89.38 95 ALA A CA 1
ATOM 742 C C . ALA A 1 95 ? -0.254 -3.275 3.950 1.00 89.38 95 ALA A C 1
ATOM 744 O O . ALA A 1 95 ? 0.969 -3.319 3.882 1.00 89.38 95 ALA A O 1
ATOM 745 N N . SER A 1 96 ? -1.025 -3.785 2.983 1.00 88.94 96 SER A N 1
ATOM 746 C CA . SER A 1 96 ? -0.499 -4.526 1.824 1.00 88.94 96 SER A CA 1
ATOM 747 C C . SER A 1 96 ? 0.270 -3.677 0.795 1.00 88.94 96 SER A C 1
ATOM 749 O O . SER A 1 96 ? 0.888 -4.242 -0.102 1.00 88.94 96 SER A O 1
ATOM 751 N N . LEU A 1 97 ? 0.252 -2.338 0.877 1.00 76.56 97 LEU A N 1
ATOM 752 C CA . LEU A 1 97 ? 0.979 -1.461 -0.062 1.00 76.56 97 LEU A CA 1
ATOM 753 C C . LEU A 1 97 ? 2.499 -1.415 0.167 1.00 76.56 97 LEU A C 1
ATOM 755 O O . LEU A 1 97 ? 3.223 -0.900 -0.685 1.00 76.56 97 LEU A O 1
ATOM 759 N N . SER A 1 98 ? 2.976 -1.881 1.319 1.00 71.50 98 SER A N 1
ATOM 760 C CA . SER A 1 98 ? 4.348 -1.680 1.789 1.00 71.50 98 SER A CA 1
ATOM 761 C C . SER A 1 98 ? 5.043 -3.016 2.038 1.00 71.50 98 SER A C 1
ATOM 763 O O . SER A 1 98 ? 4.391 -3.999 2.364 1.00 71.50 98 SER A O 1
ATOM 765 N N . HIS A 1 99 ? 6.366 -3.019 1.905 1.00 70.31 99 HIS A N 1
ATOM 766 C CA . HIS A 1 99 ? 7.239 -4.200 1.916 1.00 70.31 99 HIS A CA 1
ATOM 767 C C . HIS A 1 99 ? 8.182 -4.233 3.133 1.00 70.31 99 HIS A C 1
ATOM 769 O O . HIS A 1 99 ? 9.273 -4.789 3.067 1.00 70.31 99 HIS A O 1
ATOM 775 N N . THR A 1 100 ? 7.808 -3.579 4.238 1.00 70.81 100 THR A N 1
ATOM 776 C CA . THR A 1 100 ? 8.650 -3.567 5.444 1.00 70.81 100 THR A CA 1
ATOM 777 C C . THR A 1 100 ? 8.273 -4.727 6.369 1.00 70.81 100 THR A C 1
ATOM 779 O O . THR A 1 100 ? 7.093 -5.082 6.425 1.00 70.81 100 THR A O 1
ATOM 782 N N . PRO A 1 101 ? 9.214 -5.304 7.133 1.00 67.88 101 PRO A N 1
ATOM 783 C CA . PRO A 1 101 ? 8.922 -6.434 8.021 1.00 67.88 101 PRO A CA 1
ATOM 784 C C . PRO A 1 101 ? 7.802 -6.159 9.037 1.00 67.88 101 PRO A C 1
ATOM 786 O O . PRO A 1 101 ? 6.988 -7.028 9.343 1.00 67.88 101 PRO A O 1
ATOM 789 N N . GLU A 1 102 ? 7.686 -4.927 9.539 1.00 73.94 102 GLU A N 1
ATOM 790 C CA . GLU A 1 102 ? 6.660 -4.568 10.528 1.00 73.94 102 GLU A CA 1
ATOM 791 C C . GLU A 1 102 ? 5.245 -4.567 9.923 1.00 73.94 102 GLU A C 1
ATOM 793 O O . GLU A 1 102 ? 4.249 -4.724 10.638 1.00 73.94 102 GLU A O 1
ATOM 798 N N . ARG A 1 103 ? 5.136 -4.434 8.592 1.00 83.50 103 ARG A N 1
ATOM 799 C CA . ARG A 1 103 ? 3.850 -4.490 7.886 1.00 83.50 103 ARG A CA 1
ATOM 800 C C . ARG A 1 103 ? 3.226 -5.865 7.957 1.00 83.50 103 ARG A C 1
ATOM 802 O O . ARG A 1 103 ? 2.004 -5.943 8.063 1.00 83.50 103 ARG A O 1
ATOM 809 N N . GLU A 1 104 ? 4.031 -6.922 7.951 1.00 85.56 104 GLU A N 1
ATOM 810 C CA . GLU A 1 104 ? 3.539 -8.292 8.076 1.00 85.56 104 GLU A CA 1
ATOM 811 C C . GLU A 1 104 ? 2.744 -8.469 9.377 1.00 85.56 104 GLU A C 1
ATOM 813 O O . GLU A 1 104 ? 1.610 -8.953 9.367 1.00 85.56 104 GLU A O 1
ATOM 818 N N . GLN A 1 105 ? 3.290 -7.988 10.496 1.00 90.19 105 GLN A N 1
ATOM 819 C CA . GLN A 1 105 ? 2.636 -8.089 11.801 1.00 90.19 105 GLN A CA 1
ATOM 820 C C . GLN A 1 105 ? 1.307 -7.324 11.827 1.00 90.19 105 GLN A C 1
ATOM 822 O O . GLN A 1 105 ? 0.320 -7.807 12.384 1.00 90.19 105 GLN A O 1
ATOM 827 N N . ILE A 1 106 ? 1.246 -6.161 11.173 1.00 93.12 106 ILE A N 1
ATOM 828 C CA . ILE A 1 106 ? 0.007 -5.387 11.029 1.00 93.12 106 ILE A CA 1
ATOM 829 C C . ILE A 1 106 ? -1.011 -6.128 10.149 1.00 93.12 106 ILE A C 1
ATOM 831 O O . ILE A 1 106 ? -2.186 -6.187 10.512 1.00 93.12 106 ILE A O 1
ATOM 835 N N . ILE A 1 107 ? -0.586 -6.718 9.026 1.00 94.69 107 ILE A N 1
ATOM 836 C CA . ILE A 1 107 ? -1.449 -7.528 8.148 1.00 94.69 107 ILE A CA 1
ATOM 837 C C . ILE A 1 107 ? -2.066 -8.676 8.949 1.00 94.69 107 ILE A C 1
ATOM 839 O O . ILE A 1 107 ? -3.290 -8.814 8.978 1.00 94.69 107 ILE A O 1
ATOM 843 N N . ARG A 1 108 ? -1.239 -9.448 9.663 1.00 94.44 108 ARG A N 1
ATOM 844 C CA . ARG A 1 108 ? -1.699 -10.570 10.491 1.00 94.44 108 ARG A CA 1
ATOM 845 C C . ARG A 1 108 ? -2.623 -10.110 11.618 1.00 94.44 108 ARG A C 1
ATOM 847 O O . ARG A 1 108 ? -3.658 -10.732 11.832 1.00 94.44 108 ARG A O 1
ATOM 854 N N . ALA A 1 109 ? -2.319 -8.999 12.292 1.00 95.00 109 ALA A N 1
ATOM 855 C CA . ALA A 1 109 ? -3.185 -8.449 13.337 1.00 95.00 109 ALA A CA 1
ATOM 856 C C . ALA A 1 109 ? -4.566 -8.043 12.796 1.00 95.00 109 ALA A C 1
ATOM 858 O O . ALA A 1 109 ? -5.587 -8.338 13.420 1.00 95.00 109 ALA A O 1
ATOM 859 N N . LEU A 1 110 ? -4.617 -7.401 11.626 1.00 96.44 110 LEU A N 1
ATOM 860 C CA . LEU A 1 110 ? -5.871 -7.022 10.975 1.00 96.44 110 LEU A CA 1
ATOM 861 C C . LEU A 1 110 ? -6.685 -8.257 10.564 1.00 96.44 110 LEU A C 1
ATOM 863 O O . LEU A 1 110 ? -7.883 -8.311 10.843 1.00 96.44 110 LEU A O 1
ATOM 867 N N . LEU A 1 111 ? -6.043 -9.250 9.944 1.00 97.19 111 LEU A N 1
ATOM 868 C CA . LEU A 1 111 ? -6.679 -10.506 9.532 1.00 97.19 111 LEU A CA 1
ATOM 869 C C . LEU A 1 111 ? -7.221 -11.291 10.735 1.00 97.19 111 LEU A C 1
ATOM 871 O O . LEU A 1 111 ? -8.386 -11.683 10.730 1.00 97.19 111 LEU A O 1
ATOM 875 N N . ALA A 1 112 ? -6.434 -11.416 11.808 1.00 95.75 112 ALA A N 1
ATOM 876 C CA . ALA A 1 112 ? -6.848 -12.065 13.054 1.00 95.75 112 ALA A CA 1
ATOM 877 C C . ALA A 1 112 ? -8.048 -11.370 13.727 1.00 95.75 112 ALA A C 1
ATOM 879 O O . ALA A 1 112 ? -8.822 -12.014 14.431 1.00 95.75 112 ALA A O 1
ATOM 880 N N . ASN A 1 113 ? -8.235 -10.069 13.484 1.00 95.25 113 ASN A N 1
ATOM 881 C CA . ASN A 1 113 ? -9.384 -9.301 13.968 1.00 95.25 113 ASN A CA 1
ATOM 882 C C . ASN A 1 113 ? -10.551 -9.246 12.963 1.00 95.25 113 ASN A C 1
ATOM 884 O O . ASN A 1 113 ? -11.485 -8.468 13.146 1.00 95.25 113 ASN A O 1
ATOM 888 N N . GLY A 1 114 ? -10.540 -10.075 11.915 1.00 94.62 114 GLY A N 1
ATOM 889 C CA . GLY A 1 114 ? -11.655 -10.210 10.976 1.00 94.62 114 GLY A CA 1
ATOM 890 C C . GLY A 1 114 ? -11.621 -9.237 9.796 1.00 94.62 114 GLY A C 1
ATOM 891 O O . GLY A 1 114 ? -12.669 -8.958 9.201 1.00 94.62 114 GLY A O 1
ATOM 892 N N . ALA A 1 115 ? -10.450 -8.698 9.437 1.00 96.88 115 ALA A N 1
ATOM 893 C CA . ALA A 1 115 ? -10.285 -8.056 8.136 1.00 96.88 115 ALA A CA 1
ATOM 894 C C . ALA A 1 115 ? -10.593 -9.063 7.017 1.00 96.88 115 ALA A C 1
ATOM 896 O O . ALA A 1 115 ? -10.047 -10.158 6.980 1.00 96.88 115 ALA A O 1
ATOM 897 N N . ASP A 1 116 ? -11.467 -8.674 6.098 1.00 97.25 116 ASP A N 1
ATOM 898 C CA . ASP A 1 116 ? -11.877 -9.475 4.952 1.00 97.25 116 ASP A CA 1
ATOM 899 C C . ASP A 1 116 ? -10.938 -9.173 3.768 1.00 97.25 116 ASP A C 1
ATOM 901 O O . ASP A 1 116 ? -11.015 -8.074 3.193 1.00 97.25 116 ASP A O 1
ATOM 905 N N . PRO A 1 117 ? -10.057 -10.118 3.379 1.00 97.50 117 PRO A N 1
ATOM 906 C CA . PRO A 1 117 ? -9.081 -9.901 2.312 1.00 97.50 117 PRO A CA 1
ATOM 907 C C . PRO A 1 117 ? -9.722 -9.751 0.929 1.00 97.50 117 PRO A C 1
ATOM 909 O O . PRO A 1 117 ? -9.079 -9.251 0.003 1.00 97.50 117 PRO A O 1
ATOM 912 N N . ASN A 1 118 ? -10.995 -10.130 0.788 1.00 97.69 118 ASN A N 1
ATOM 913 C CA . ASN A 1 118 ? -11.736 -10.122 -0.467 1.00 97.69 118 ASN A CA 1
ATOM 914 C C . ASN A 1 118 ? -12.564 -8.851 -0.668 1.00 97.69 118 ASN A C 1
ATOM 916 O O . ASN A 1 118 ? -13.233 -8.709 -1.695 1.00 97.69 118 ASN A O 1
ATOM 920 N N . LYS A 1 119 ? -12.527 -7.891 0.268 1.00 94.69 119 LYS A N 1
ATOM 921 C CA . LYS A 1 119 ? -13.208 -6.608 0.059 1.00 94.69 119 LYS A CA 1
ATOM 922 C C . LYS A 1 119 ? -12.575 -5.868 -1.115 1.00 94.69 119 LYS A C 1
ATOM 924 O O . LYS A 1 119 ? -11.375 -5.634 -1.079 1.00 94.69 119 LYS A O 1
ATOM 929 N N . PRO A 1 120 ? -13.363 -5.418 -2.106 1.00 92.62 120 PRO A N 1
ATOM 930 C CA . PRO A 1 120 ? -12.831 -4.622 -3.199 1.00 92.62 120 PRO A CA 1
ATOM 931 C C . PRO A 1 120 ? -12.754 -3.142 -2.816 1.00 92.62 120 PRO A C 1
ATOM 933 O O . PRO A 1 120 ? -13.556 -2.648 -2.009 1.00 92.62 120 PRO A O 1
ATOM 936 N N . VAL A 1 121 ? -11.848 -2.396 -3.438 1.00 87.19 121 VAL A N 1
ATOM 937 C CA . VAL A 1 121 ? -11.880 -0.932 -3.424 1.00 87.19 121 VAL A CA 1
ATOM 938 C C . VAL A 1 121 ? -13.198 -0.477 -4.039 1.00 87.19 121 VAL A C 1
ATOM 940 O O . VAL A 1 121 ? -13.588 -0.917 -5.118 1.00 87.19 121 VAL A O 1
ATOM 943 N N . THR A 1 122 ? -13.900 0.403 -3.330 1.00 77.25 122 THR A N 1
ATOM 944 C CA . THR A 1 122 ? -15.247 0.873 -3.726 1.00 77.25 122 THR A CA 1
ATOM 945 C C . THR A 1 122 ? -15.244 2.229 -4.408 1.00 77.25 122 THR A C 1
ATOM 947 O O . THR A 1 122 ? -16.253 2.622 -4.985 1.00 77.25 122 THR A O 1
ATOM 950 N N . LYS A 1 123 ? -14.130 2.959 -4.330 1.00 75.31 123 LYS A N 1
ATOM 951 C CA . LYS A 1 123 ? -13.991 4.242 -5.005 1.00 75.31 123 LYS A CA 1
ATOM 952 C C . LYS A 1 123 ? -13.467 4.059 -6.418 1.00 75.31 123 LYS A C 1
ATOM 954 O O . LYS A 1 123 ? -12.528 3.298 -6.635 1.00 75.31 123 LYS A O 1
ATOM 959 N N . SER A 1 124 ? -14.050 4.830 -7.329 1.00 60.19 124 SER A N 1
ATOM 960 C CA . SER A 1 124 ? -13.584 4.970 -8.702 1.00 60.19 124 SER A CA 1
ATOM 961 C C . SER A 1 124 ? -12.158 5.513 -8.738 1.00 60.19 124 SER A C 1
ATOM 963 O O . SER A 1 124 ? -11.851 6.495 -8.055 1.00 60.19 124 SER A O 1
ATOM 965 N N . GLY A 1 125 ? -11.292 4.892 -9.534 1.00 71.19 125 GLY A N 1
ATOM 966 C CA . GLY A 1 125 ? -9.896 5.297 -9.676 1.00 71.19 125 GLY A CA 1
ATOM 967 C C . GLY A 1 125 ? -8.966 4.134 -10.009 1.00 71.19 125 GLY A C 1
ATOM 968 O O . GLY A 1 125 ? -9.404 3.047 -10.373 1.00 71.19 125 GLY A O 1
ATOM 969 N N . ARG A 1 126 ? -7.655 4.358 -9.853 1.00 69.94 126 ARG A N 1
ATOM 970 C CA . ARG A 1 126 ? -6.599 3.401 -10.240 1.00 69.94 126 ARG A CA 1
ATOM 971 C C . ARG A 1 126 ? -6.755 2.005 -9.626 1.00 69.94 126 ARG A C 1
ATOM 973 O O . ARG A 1 126 ? -6.346 1.029 -10.244 1.00 69.94 126 ARG A O 1
ATOM 980 N N . PHE A 1 127 ? -7.286 1.931 -8.410 1.00 79.38 127 PHE A N 1
ATOM 981 C CA . PHE A 1 127 ? -7.412 0.688 -7.651 1.00 79.38 127 PHE A CA 1
ATOM 982 C C . PHE A 1 127 ? -8.839 0.134 -7.663 1.00 79.38 127 PHE A C 1
ATOM 984 O O . PHE A 1 127 ? -9.148 -0.751 -6.878 1.00 79.38 127 PHE A O 1
ATOM 991 N N . GLU A 1 128 ? -9.742 0.665 -8.489 1.00 82.69 128 GLU A N 1
ATOM 992 C CA . GLU A 1 128 ? -11.156 0.298 -8.430 1.00 82.69 128 GLU A CA 1
ATOM 993 C C . GLU A 1 128 ? -11.375 -1.209 -8.633 1.00 82.69 128 GLU A C 1
ATOM 995 O O . GLU A 1 128 ? -10.891 -1.814 -9.590 1.00 82.69 128 GLU A O 1
ATOM 1000 N N . GLY A 1 129 ? -12.126 -1.828 -7.720 1.00 88.25 129 GLY A N 1
ATOM 1001 C CA . GLY A 1 129 ? -12.372 -3.269 -7.737 1.00 88.25 129 GLY A CA 1
ATOM 1002 C C . GLY A 1 129 ? -11.217 -4.128 -7.218 1.00 88.25 129 GLY A C 1
ATOM 1003 O O . GLY A 1 129 ? -11.425 -5.318 -7.013 1.00 88.25 129 GLY A O 1
ATOM 1004 N N . GLN A 1 130 ? -10.038 -3.561 -6.951 1.00 93.06 130 GLN A N 1
ATOM 1005 C CA . GLN A 1 130 ? -8.906 -4.322 -6.423 1.00 93.06 130 GLN A CA 1
ATOM 1006 C C . GLN A 1 130 ? -9.153 -4.782 -4.986 1.00 93.06 130 GLN A C 1
ATOM 1008 O O . GLN A 1 130 ? -9.788 -4.090 -4.196 1.00 93.06 130 GLN A O 1
ATOM 1013 N N . THR A 1 131 ? -8.632 -5.950 -4.638 1.00 96.00 131 THR A N 1
ATOM 1014 C CA . THR A 1 131 ? -8.607 -6.488 -3.268 1.00 96.00 131 THR A CA 1
ATOM 1015 C C . THR A 1 131 ? -7.233 -6.269 -2.633 1.00 96.00 131 THR A C 1
ATOM 1017 O O . THR A 1 131 ? -6.317 -5.792 -3.302 1.00 96.00 131 THR A O 1
ATOM 1020 N N . ALA A 1 132 ? -7.051 -6.639 -1.361 1.00 95.06 132 ALA A N 1
ATOM 1021 C CA . ALA A 1 132 ? -5.727 -6.583 -0.729 1.00 95.06 132 ALA A CA 1
ATOM 1022 C C . ALA A 1 132 ? -4.680 -7.402 -1.513 1.00 95.06 132 ALA A C 1
ATOM 1024 O O . ALA A 1 132 ? -3.551 -6.951 -1.693 1.00 95.06 132 ALA A O 1
ATOM 1025 N N . LEU A 1 133 ? -5.092 -8.539 -2.085 1.00 96.56 133 LEU A N 1
ATOM 1026 C CA . LEU A 1 133 ? -4.220 -9.416 -2.869 1.00 96.56 133 LEU A CA 1
ATOM 1027 C C . LEU A 1 133 ? -3.751 -8.786 -4.192 1.00 96.56 133 LEU A C 1
ATOM 1029 O O . LEU A 1 133 ? -2.620 -9.007 -4.601 1.00 96.56 133 LEU A O 1
ATOM 1033 N N . HIS A 1 134 ? -4.573 -7.953 -4.843 1.00 94.75 134 HIS A N 1
ATOM 1034 C CA . HIS A 1 134 ? -4.146 -7.192 -6.033 1.00 94.75 134 HIS A CA 1
ATOM 1035 C C . HIS A 1 134 ? -3.078 -6.136 -5.707 1.00 94.75 134 HIS A C 1
ATOM 1037 O O . HIS A 1 134 ? -2.344 -5.676 -6.585 1.00 94.75 134 HIS A O 1
ATOM 1043 N N . ILE A 1 135 ? -3.060 -5.678 -4.457 1.00 89.62 135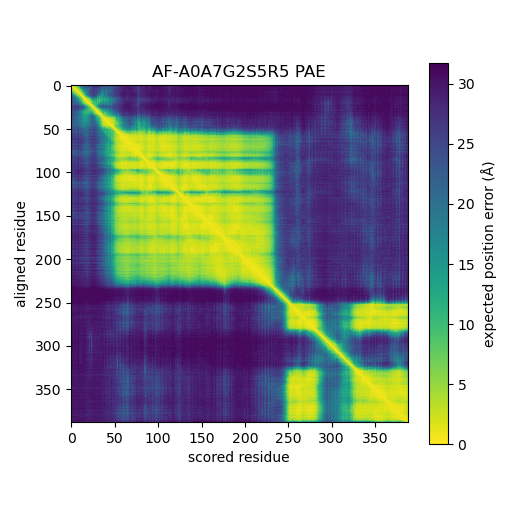 ILE A N 1
ATOM 1044 C CA . ILE A 1 135 ? -2.246 -4.554 -4.008 1.00 89.62 135 ILE A CA 1
ATOM 1045 C C . ILE A 1 135 ? -0.902 -5.037 -3.457 1.00 89.62 135 ILE A C 1
ATOM 1047 O O . ILE A 1 135 ? 0.091 -4.338 -3.671 1.00 89.62 135 ILE A O 1
ATOM 1051 N N . ALA A 1 136 ? -0.884 -6.209 -2.814 1.00 90.50 136 ALA A N 1
ATOM 1052 C CA . ALA A 1 136 ? 0.282 -6.834 -2.198 1.00 90.50 136 ALA A CA 1
ATOM 1053 C C . ALA A 1 136 ? 1.497 -6.911 -3.139 1.00 90.50 136 ALA A C 1
ATOM 1055 O O . ALA A 1 136 ? 1.360 -7.173 -4.336 1.00 90.50 136 ALA A O 1
ATOM 1056 N N . ARG A 1 137 ? 2.688 -6.650 -2.585 1.00 82.31 137 ARG A N 1
ATOM 1057 C CA . ARG A 1 137 ? 3.972 -6.635 -3.318 1.00 82.31 137 ARG A CA 1
ATOM 1058 C C . ARG A 1 137 ? 5.082 -7.455 -2.669 1.00 82.31 137 ARG A C 1
ATOM 1060 O O . ARG A 1 137 ? 6.163 -7.507 -3.239 1.00 82.31 137 ARG A O 1
ATOM 1067 N N . SER A 1 138 ? 4.830 -8.056 -1.509 1.00 87.56 138 SER A N 1
ATOM 1068 C CA . SER A 1 138 ? 5.784 -8.945 -0.847 1.00 87.56 138 SER A CA 1
ATOM 1069 C C . SER A 1 138 ? 5.207 -10.349 -0.718 1.00 87.56 138 SER A C 1
ATOM 1071 O O . SER A 1 138 ? 3.981 -10.518 -0.654 1.00 87.56 138 SER A O 1
ATOM 1073 N N . SER A 1 139 ? 6.095 -11.340 -0.700 1.00 90.25 139 SER A N 1
ATOM 1074 C CA . SER A 1 139 ? 5.772 -12.752 -0.498 1.00 90.25 139 SER A CA 1
ATOM 1075 C C . SER A 1 139 ? 4.973 -12.956 0.781 1.00 90.25 139 SER A C 1
ATOM 1077 O O . SER A 1 139 ? 3.903 -13.549 0.751 1.00 90.25 139 SER A O 1
ATOM 1079 N N . GLU A 1 140 ? 5.421 -12.352 1.875 1.00 90.31 140 GLU A N 1
ATOM 1080 C CA . GLU A 1 140 ? 4.852 -12.503 3.216 1.00 90.31 140 GLU A CA 1
ATOM 1081 C C . GLU A 1 140 ? 3.432 -11.933 3.273 1.00 90.31 140 GLU A C 1
ATOM 1083 O O . GLU A 1 140 ? 2.532 -12.513 3.881 1.00 90.31 140 GLU A O 1
ATOM 1088 N N . ALA A 1 141 ? 3.197 -10.800 2.599 1.00 91.69 141 ALA A N 1
ATOM 1089 C CA . ALA A 1 141 ? 1.866 -10.221 2.491 1.00 91.69 141 ALA A CA 1
ATOM 1090 C C . ALA A 1 141 ? 0.928 -11.135 1.690 1.00 91.69 141 ALA A C 1
ATOM 1092 O O . ALA A 1 141 ? -0.219 -11.328 2.093 1.00 91.69 141 ALA A O 1
ATOM 1093 N N . VAL A 1 142 ? 1.394 -11.694 0.568 1.00 94.69 142 VAL A N 1
ATOM 1094 C CA . VAL A 1 142 ? 0.601 -12.629 -0.244 1.00 94.69 142 VAL A CA 1
ATOM 1095 C C . VAL A 1 142 ? 0.317 -13.916 0.527 1.00 94.69 142 VAL A C 1
ATOM 1097 O O . VAL A 1 142 ? -0.839 -14.331 0.569 1.00 94.69 142 VAL A O 1
ATOM 1100 N N . GLU A 1 143 ? 1.312 -14.502 1.190 1.00 94.00 143 GLU A N 1
ATOM 1101 C CA . GLU A 1 143 ? 1.161 -15.688 2.038 1.00 94.00 143 GLU A CA 1
ATOM 1102 C C . GLU A 1 143 ? 0.133 -15.452 3.138 1.00 94.00 143 GLU A C 1
ATOM 1104 O O . GLU A 1 143 ? -0.871 -16.159 3.195 1.00 94.00 143 GLU A O 1
ATOM 1109 N N . ALA A 1 144 ? 0.307 -14.402 3.947 1.00 94.56 144 ALA A N 1
ATOM 1110 C CA . ALA A 1 144 ? -0.612 -14.094 5.037 1.00 94.56 144 ALA A CA 1
ATOM 1111 C C . ALA A 1 144 ? -2.052 -13.889 4.537 1.00 94.56 144 ALA A C 1
ATOM 1113 O O . ALA A 1 144 ? -3.005 -14.349 5.169 1.00 94.56 144 ALA A O 1
ATOM 1114 N N . LEU A 1 145 ? -2.233 -13.222 3.391 1.00 96.81 145 LEU A N 1
ATOM 1115 C CA . LEU A 1 145 ? -3.548 -13.039 2.776 1.00 96.81 145 LEU A CA 1
ATOM 1116 C C . LEU A 1 145 ? -4.149 -14.372 2.303 1.00 96.81 145 LEU A C 1
ATOM 1118 O O . LEU A 1 145 ? -5.327 -14.629 2.560 1.00 96.81 145 LEU A O 1
ATOM 1122 N N . MET A 1 146 ? -3.365 -15.216 1.629 1.00 96.69 146 MET A N 1
ATOM 1123 C CA . MET A 1 146 ? -3.801 -16.524 1.124 1.00 96.69 146 MET A CA 1
ATOM 1124 C C . MET A 1 146 ? -4.155 -17.485 2.267 1.00 96.69 146 MET A C 1
ATOM 1126 O O . MET A 1 146 ? -5.211 -18.116 2.222 1.00 96.69 146 MET A O 1
ATOM 1130 N N . GLU A 1 147 ? -3.346 -17.522 3.331 1.00 95.75 147 GLU A N 1
ATOM 1131 C CA . GLU A 1 147 ? -3.615 -18.269 4.571 1.00 95.75 147 GLU A CA 1
ATOM 1132 C C . GLU A 1 147 ? -4.966 -17.891 5.197 1.00 95.75 147 GLU A C 1
ATOM 1134 O O . GLU A 1 147 ? -5.648 -18.736 5.774 1.00 95.75 147 GLU A O 1
ATOM 1139 N N . HIS A 1 148 ? -5.384 -16.631 5.047 1.00 97.00 148 HIS A N 1
ATOM 1140 C CA . HIS A 1 148 ? -6.643 -16.105 5.581 1.00 97.00 148 HIS A CA 1
ATOM 1141 C C . HIS A 1 148 ? -7.768 -16.035 4.534 1.00 97.00 148 HIS A C 1
ATOM 1143 O O . HIS A 1 148 ? -8.737 -15.289 4.696 1.00 97.00 148 HIS A O 1
ATOM 1149 N N . GLY A 1 149 ? -7.678 -16.829 3.463 1.00 96.38 149 GLY A N 1
ATOM 1150 C CA . GLY A 1 149 ? -8.775 -17.023 2.513 1.00 96.38 149 GLY A CA 1
ATOM 1151 C C . GLY A 1 149 ? -8.938 -15.906 1.481 1.00 96.38 149 GLY A C 1
ATOM 1152 O O . GLY A 1 149 ? -10.041 -15.703 0.958 1.00 96.38 149 GLY A O 1
ATOM 1153 N N . ALA A 1 150 ? -7.871 -15.166 1.167 1.00 97.69 150 ALA A N 1
ATOM 1154 C CA . ALA A 1 150 ? -7.860 -14.308 -0.012 1.00 97.69 150 ALA A CA 1
ATOM 1155 C C . ALA A 1 150 ? -8.098 -15.140 -1.281 1.00 97.69 150 ALA A C 1
ATOM 1157 O O . ALA A 1 150 ? -7.493 -16.189 -1.483 1.00 97.69 150 ALA A O 1
ATOM 1158 N N . ASN A 1 151 ? -8.988 -14.668 -2.151 1.00 97.69 151 ASN A N 1
ATOM 1159 C CA . ASN A 1 151 ? -9.338 -15.348 -3.386 1.00 97.69 151 ASN A CA 1
ATOM 1160 C C . ASN A 1 151 ? -8.489 -14.802 -4.555 1.00 97.69 151 ASN A C 1
ATOM 1162 O O . ASN A 1 151 ? -8.721 -13.668 -4.994 1.00 97.69 151 ASN A O 1
ATOM 1166 N N . PRO A 1 152 ? -7.563 -15.604 -5.121 1.00 97.25 152 PRO A N 1
ATOM 1167 C CA . PRO A 1 152 ? -6.695 -15.189 -6.225 1.00 97.25 152 PRO A CA 1
ATOM 1168 C C . PRO A 1 152 ? -7.418 -15.098 -7.577 1.00 97.25 152 PRO A C 1
ATOM 1170 O O . PRO A 1 152 ? -6.817 -14.700 -8.568 1.00 97.25 152 PRO A O 1
ATOM 1173 N N . THR A 1 153 ? -8.702 -15.461 -7.644 1.00 97.50 153 THR A N 1
ATOM 1174 C CA . THR A 1 153 ? -9.498 -15.458 -8.886 1.00 97.50 153 THR A CA 1
ATOM 1175 C C . THR A 1 153 ? -10.381 -14.219 -9.050 1.00 97.50 153 THR A C 1
ATOM 1177 O O . THR A 1 153 ? -11.017 -14.045 -10.092 1.00 97.50 153 THR A O 1
ATOM 1180 N N . LEU A 1 154 ? -10.444 -13.347 -8.035 1.00 97.38 154 LEU A N 1
ATOM 1181 C CA . LEU A 1 154 ? -11.240 -12.121 -8.103 1.00 97.38 154 LEU A CA 1
ATOM 1182 C C . LEU A 1 154 ? -10.646 -11.163 -9.127 1.00 97.38 154 LEU A C 1
ATOM 1184 O O . LEU A 1 154 ? -9.445 -10.935 -9.133 1.00 97.38 154 LEU A O 1
ATOM 1188 N N . ARG A 1 155 ? -11.500 -10.576 -9.966 1.00 95.69 155 ARG A N 1
ATOM 1189 C CA . ARG A 1 155 ? -11.078 -9.608 -10.978 1.00 95.69 155 ARG A CA 1
ATOM 1190 C C . ARG A 1 155 ? -11.352 -8.183 -10.522 1.00 95.69 155 ARG A C 1
ATOM 1192 O O . ARG A 1 155 ? -12.434 -7.898 -10.003 1.00 95.69 155 ARG A O 1
ATOM 1199 N N . ASP A 1 156 ? -10.395 -7.291 -10.758 1.00 93.06 156 ASP A N 1
ATOM 1200 C CA . ASP A 1 156 ? -10.610 -5.852 -10.622 1.00 93.06 156 ASP A CA 1
ATOM 1201 C C . ASP A 1 156 ? -11.543 -5.309 -11.722 1.00 93.06 156 ASP A C 1
ATOM 1203 O O . ASP A 1 156 ? -12.034 -6.044 -12.586 1.00 93.06 156 ASP A O 1
ATOM 1207 N N . LYS A 1 157 ? -11.824 -4.000 -11.712 1.00 91.69 157 LYS A N 1
ATOM 1208 C CA . LYS A 1 157 ? -12.714 -3.397 -12.720 1.00 91.69 157 LYS A CA 1
ATOM 1209 C C . LYS A 1 157 ? -12.159 -3.414 -14.141 1.00 91.69 157 LYS A C 1
ATOM 1211 O O . LYS A 1 157 ? -12.931 -3.243 -15.079 1.00 91.69 157 LYS A O 1
ATOM 1216 N N . GLN A 1 158 ? -10.856 -3.614 -14.309 1.00 88.38 158 GLN A N 1
ATOM 1217 C CA . GLN A 1 158 ? -10.219 -3.782 -15.612 1.00 88.38 158 GLN A CA 1
ATOM 1218 C C . GLN A 1 158 ? -10.188 -5.257 -16.041 1.00 88.38 158 GLN A C 1
ATOM 1220 O O . GLN A 1 158 ? -9.624 -5.579 -17.083 1.00 88.38 158 GLN A O 1
ATOM 1225 N N . GLY A 1 159 ? -10.800 -6.155 -15.263 1.00 94.44 159 GLY A N 1
ATOM 1226 C CA . GLY A 1 159 ? -10.840 -7.582 -15.548 1.00 94.44 159 GLY A CA 1
ATOM 1227 C C . GLY A 1 159 ? -9.552 -8.315 -15.183 1.00 94.44 159 GLY A C 1
ATOM 1228 O O . GLY A 1 159 ? -9.418 -9.477 -15.553 1.00 94.44 159 GLY A O 1
ATOM 1229 N N . ARG A 1 160 ? -8.616 -7.682 -14.470 1.00 94.69 160 ARG A N 1
ATOM 1230 C CA . ARG A 1 160 ? -7.315 -8.270 -14.120 1.00 94.69 160 ARG A CA 1
ATOM 1231 C C . ARG A 1 160 ? -7.408 -9.074 -12.835 1.00 94.69 160 ARG A C 1
ATOM 1233 O O . ARG A 1 160 ? -8.097 -8.659 -11.910 1.00 94.69 160 ARG A O 1
ATOM 1240 N N . LEU A 1 161 ? -6.700 -10.194 -12.783 1.00 97.19 161 LEU A N 1
ATOM 1241 C CA . LEU A 1 161 ? -6.456 -10.976 -11.575 1.00 97.19 161 LEU A CA 1
ATOM 1242 C C . LEU A 1 161 ? -5.383 -10.299 -10.698 1.00 97.19 161 LEU A C 1
ATOM 1244 O O . LEU A 1 161 ? -4.596 -9.492 -11.204 1.00 97.19 161 LEU A O 1
ATOM 1248 N N . PRO A 1 162 ? -5.256 -10.669 -9.410 1.00 96.44 162 PRO A N 1
ATOM 1249 C CA . PRO A 1 162 ? -4.156 -10.219 -8.565 1.00 96.44 162 PRO A CA 1
ATOM 1250 C C . PRO A 1 162 ? -2.785 -10.492 -9.189 1.00 96.44 162 PRO A C 1
ATOM 1252 O O . PRO A 1 162 ? -1.952 -9.591 -9.249 1.00 96.44 162 PRO A O 1
ATOM 1255 N N . ALA A 1 163 ? -2.592 -11.695 -9.742 1.00 96.56 163 ALA A N 1
ATOM 1256 C CA . ALA A 1 163 ? -1.359 -12.076 -10.426 1.00 96.56 163 ALA A CA 1
ATOM 1257 C C . ALA A 1 163 ? -1.060 -11.176 -11.638 1.00 96.56 163 ALA A C 1
ATOM 1259 O O . ALA A 1 163 ? 0.082 -10.765 -11.809 1.00 96.56 163 ALA A O 1
ATOM 1260 N N . ASP A 1 164 ? -2.074 -10.788 -12.425 1.00 94.88 164 ASP A N 1
ATOM 1261 C CA . ASP A 1 164 ? -1.891 -9.867 -13.560 1.00 94.88 164 ASP A CA 1
ATOM 1262 C C . ASP A 1 164 ? -1.398 -8.489 -13.080 1.00 94.88 164 ASP A C 1
ATOM 1264 O O . ASP A 1 164 ? -0.558 -7.850 -13.710 1.00 94.88 164 ASP A O 1
ATOM 1268 N N . VAL A 1 165 ? -1.911 -8.007 -11.943 1.00 93.00 165 VAL A N 1
ATOM 1269 C CA . VAL A 1 165 ? -1.523 -6.709 -11.369 1.00 93.00 165 VAL A CA 1
ATOM 1270 C C . VAL A 1 165 ? -0.128 -6.754 -10.726 1.00 93.00 165 VAL A C 1
ATOM 1272 O O . VAL A 1 165 ? 0.579 -5.738 -10.726 1.00 93.00 165 VAL A O 1
ATOM 1275 N N . ILE A 1 166 ? 0.278 -7.895 -10.166 1.00 94.25 166 ILE A N 1
ATOM 1276 C CA . ILE A 1 166 ? 1.636 -8.122 -9.645 1.00 94.25 166 ILE A CA 1
ATOM 1277 C C . ILE A 1 166 ? 2.638 -8.217 -10.790 1.00 94.25 166 ILE A C 1
ATOM 1279 O O . ILE A 1 166 ? 3.605 -7.456 -10.809 1.00 94.25 166 ILE A O 1
ATOM 1283 N N . GLU A 1 167 ? 2.354 -9.046 -11.789 1.00 94.62 167 GLU A N 1
ATOM 1284 C CA . GLU A 1 167 ? 3.179 -9.184 -12.987 1.00 94.62 167 GLU A CA 1
ATOM 1285 C C . GLU A 1 167 ? 3.381 -7.838 -13.686 1.00 94.62 167 GLU A C 1
ATOM 1287 O O . GLU A 1 167 ? 4.511 -7.460 -13.983 1.00 94.62 167 GLU A O 1
ATOM 1292 N N . MET A 1 168 ? 2.322 -7.039 -13.857 1.00 91.31 168 MET A N 1
ATOM 1293 C CA . MET A 1 168 ? 2.452 -5.743 -14.528 1.00 91.31 168 MET A CA 1
ATOM 1294 C C . MET A 1 168 ? 3.278 -4.722 -13.734 1.00 91.31 168 MET A C 1
ATOM 1296 O O . MET A 1 168 ? 3.888 -3.820 -14.311 1.00 91.31 168 MET A O 1
ATOM 1300 N N . TYR A 1 169 ? 3.328 -4.854 -12.407 1.00 89.94 169 TYR A N 1
ATOM 1301 C CA . TYR A 1 169 ? 4.238 -4.066 -11.580 1.00 89.94 169 TYR A CA 1
ATOM 1302 C C . TYR A 1 169 ? 5.689 -4.506 -11.765 1.00 89.94 169 TYR A C 1
ATOM 1304 O O . TYR A 1 169 ? 6.543 -3.637 -11.933 1.00 89.94 169 TYR A O 1
ATOM 1312 N N . ILE A 1 170 ? 5.954 -5.818 -11.783 1.00 93.19 170 ILE A N 1
ATOM 1313 C CA . ILE A 1 170 ? 7.287 -6.373 -12.059 1.00 93.19 170 ILE A CA 1
ATOM 1314 C C . ILE A 1 170 ? 7.761 -5.891 -13.426 1.00 93.19 170 ILE A C 1
ATOM 1316 O O . ILE A 1 170 ? 8.806 -5.260 -13.509 1.00 93.19 170 ILE A O 1
ATOM 1320 N N . VAL A 1 171 ? 6.954 -6.069 -14.476 1.00 93.38 171 VAL A N 1
ATOM 1321 C CA . VAL A 1 171 ? 7.281 -5.618 -15.838 1.00 93.38 171 VAL A CA 1
ATOM 1322 C C . VAL A 1 171 ? 7.622 -4.129 -15.862 1.00 93.38 171 VAL A C 1
ATOM 1324 O O . VAL A 1 171 ? 8.610 -3.742 -16.477 1.00 93.38 171 VAL A O 1
ATOM 1327 N N . TRP A 1 172 ? 6.851 -3.287 -15.167 1.00 89.00 172 TRP A N 1
ATOM 1328 C CA . TRP A 1 172 ? 7.083 -1.841 -15.122 1.00 89.00 172 TRP A CA 1
ATOM 1329 C C . TRP A 1 172 ? 8.326 -1.433 -14.314 1.00 89.00 172 TRP A C 1
ATOM 1331 O O . TRP A 1 172 ? 8.964 -0.424 -14.625 1.00 89.00 172 TRP A O 1
ATOM 1341 N N . ARG A 1 173 ? 8.640 -2.162 -13.238 1.00 88.38 173 ARG A N 1
ATOM 1342 C CA . ARG A 1 173 ? 9.716 -1.836 -12.286 1.00 88.38 173 ARG A CA 1
ATOM 1343 C C . ARG A 1 173 ? 11.001 -2.616 -12.506 1.00 88.38 173 ARG A C 1
ATOM 1345 O O . ARG A 1 173 ? 12.000 -2.270 -11.886 1.00 88.38 173 ARG A O 1
ATOM 1352 N N . ARG A 1 174 ? 11.001 -3.611 -13.385 1.00 87.62 174 ARG A N 1
ATOM 1353 C CA . ARG A 1 174 ? 12.191 -4.369 -13.755 1.00 87.62 174 ARG A CA 1
ATOM 1354 C C . ARG A 1 174 ? 13.301 -3.409 -14.188 1.00 87.62 174 ARG A C 1
ATOM 1356 O O . ARG A 1 174 ? 13.037 -2.402 -14.856 1.00 87.62 174 ARG A O 1
ATOM 1363 N N . ASP A 1 175 ? 14.530 -3.705 -13.783 1.00 86.69 175 ASP A N 1
ATOM 1364 C CA . ASP A 1 175 ? 15.745 -2.917 -14.046 1.00 86.69 175 ASP A CA 1
ATOM 1365 C C . ASP A 1 175 ? 15.687 -1.454 -13.571 1.00 86.69 175 ASP A C 1
ATOM 1367 O O . ASP A 1 175 ? 16.506 -0.628 -13.976 1.00 86.69 175 ASP A O 1
ATOM 1371 N N . ALA A 1 176 ? 14.703 -1.094 -12.739 1.00 82.50 176 ALA A N 1
ATOM 1372 C CA . ALA A 1 176 ? 14.640 0.222 -12.132 1.00 82.50 176 ALA A CA 1
ATOM 1373 C C . ALA A 1 176 ? 15.717 0.331 -11.046 1.00 82.50 176 ALA A C 1
ATOM 1375 O O . ALA A 1 176 ? 15.627 -0.399 -10.058 1.00 82.50 176 ALA A O 1
ATOM 1376 N N . PRO A 1 177 ? 16.662 1.279 -11.166 1.00 78.38 177 PRO A N 1
ATOM 1377 C CA . PRO A 1 177 ? 17.701 1.441 -10.161 1.00 78.38 177 PRO A CA 1
ATOM 1378 C C . PRO A 1 177 ? 17.118 1.695 -8.763 1.00 78.38 177 PRO A C 1
ATOM 1380 O O . PRO A 1 177 ? 16.171 2.487 -8.599 1.00 78.38 177 PRO A O 1
ATOM 1383 N N . GLY A 1 178 ? 17.649 0.980 -7.770 1.00 79.44 178 GLY A N 1
ATOM 1384 C CA . GLY A 1 178 ? 17.267 1.107 -6.363 1.00 79.44 178 GLY A CA 1
ATOM 1385 C C . GLY A 1 178 ? 15.904 0.503 -6.014 1.00 79.44 178 GLY A C 1
ATOM 1386 O O . GLY A 1 178 ? 15.318 0.882 -5.001 1.00 79.44 178 GLY A O 1
ATOM 1387 N N . LEU A 1 179 ? 15.350 -0.360 -6.870 1.00 83.50 179 LEU A N 1
ATOM 1388 C CA . LEU A 1 179 ? 14.113 -1.112 -6.620 1.00 83.50 179 LEU A CA 1
ATOM 1389 C C . LEU A 1 179 ? 14.302 -2.628 -6.781 1.00 83.50 179 LEU A C 1
ATOM 1391 O O . LEU A 1 179 ? 13.314 -3.357 -6.815 1.00 83.50 179 LEU A O 1
ATOM 1395 N N . GLU A 1 180 ? 15.543 -3.102 -6.868 1.00 87.31 180 GLU A N 1
ATOM 1396 C CA . GLU A 1 180 ? 15.903 -4.500 -7.115 1.00 87.31 180 GLU A CA 1
ATOM 1397 C C . GLU A 1 180 ? 15.279 -5.426 -6.062 1.00 87.31 180 GLU A C 1
ATOM 1399 O O . GLU A 1 180 ? 14.642 -6.419 -6.406 1.00 87.31 180 GLU A O 1
ATOM 1404 N N . GLU A 1 181 ? 15.369 -5.050 -4.784 1.00 86.62 181 GLU A N 1
ATOM 1405 C CA . GLU A 1 181 ? 14.768 -5.804 -3.679 1.00 86.62 181 GLU A CA 1
ATOM 1406 C C . GLU A 1 181 ? 13.237 -5.854 -3.779 1.00 86.62 181 GLU A C 1
ATOM 1408 O O . GLU A 1 181 ? 12.627 -6.911 -3.638 1.00 86.62 181 GLU A O 1
ATOM 1413 N N . VAL A 1 182 ? 12.599 -4.723 -4.086 1.00 84.19 182 VAL A N 1
ATOM 1414 C CA . VAL A 1 182 ? 11.135 -4.639 -4.195 1.00 84.19 182 VAL A CA 1
ATOM 1415 C C . VAL A 1 182 ? 10.621 -5.471 -5.372 1.00 84.19 182 VAL A C 1
ATOM 1417 O O . VAL A 1 182 ? 9.543 -6.065 -5.291 1.00 84.19 182 VAL A O 1
ATOM 1420 N N . VAL A 1 183 ? 11.375 -5.510 -6.475 1.00 91.00 183 VAL A N 1
ATOM 1421 C CA . VAL A 1 183 ? 11.073 -6.363 -7.629 1.00 91.00 183 VAL A CA 1
ATOM 1422 C C . VAL A 1 183 ? 11.224 -7.832 -7.250 1.00 91.00 183 VAL A C 1
ATOM 1424 O O . VAL A 1 183 ? 10.283 -8.583 -7.484 1.00 91.00 183 VAL A O 1
ATOM 1427 N N . ALA A 1 184 ? 12.316 -8.222 -6.586 1.00 91.75 184 ALA A N 1
ATOM 1428 C CA . ALA A 1 184 ? 12.528 -9.600 -6.139 1.00 91.75 184 ALA A CA 1
ATOM 1429 C C . ALA A 1 184 ? 11.406 -10.091 -5.203 1.00 91.75 184 ALA A C 1
ATOM 1431 O O . ALA A 1 184 ? 10.870 -11.183 -5.388 1.00 91.75 184 ALA A O 1
ATOM 1432 N N . GLN A 1 185 ? 10.972 -9.260 -4.250 1.00 89.69 185 GLN A N 1
ATOM 1433 C CA . GLN A 1 185 ? 9.832 -9.583 -3.385 1.00 89.69 185 GLN A CA 1
ATOM 1434 C C . GLN A 1 185 ? 8.516 -9.718 -4.167 1.00 89.69 185 GLN A C 1
ATOM 1436 O O . GLN A 1 185 ? 7.688 -10.574 -3.855 1.00 89.69 185 GLN A O 1
ATOM 1441 N N . SER A 1 186 ? 8.317 -8.897 -5.203 1.00 91.75 186 SER A N 1
ATOM 1442 C CA . SER A 1 186 ? 7.132 -8.994 -6.061 1.00 91.75 186 SER A CA 1
ATOM 1443 C C . SER A 1 186 ? 7.158 -10.254 -6.931 1.00 91.75 186 SER A C 1
ATOM 1445 O O . SER A 1 186 ? 6.107 -10.846 -7.160 1.00 91.75 186 SER A O 1
ATOM 1447 N N . GLU A 1 187 ? 8.329 -10.680 -7.405 1.00 94.62 187 GLU A N 1
ATOM 1448 C CA . GLU A 1 187 ? 8.506 -11.935 -8.147 1.00 94.62 187 GLU A CA 1
ATOM 1449 C C . GLU A 1 187 ? 8.224 -13.148 -7.254 1.00 94.62 187 GLU A C 1
ATOM 1451 O O . GLU A 1 187 ? 7.457 -14.025 -7.649 1.00 94.62 187 GLU A O 1
ATOM 1456 N N . ALA A 1 188 ? 8.727 -13.151 -6.015 1.00 94.38 188 ALA A N 1
ATOM 1457 C CA . ALA A 1 188 ? 8.389 -14.172 -5.022 1.00 94.38 188 ALA A CA 1
ATOM 1458 C C . ALA A 1 188 ? 6.876 -14.206 -4.728 1.00 94.38 188 ALA A C 1
ATOM 1460 O O . ALA A 1 188 ? 6.257 -15.271 -4.717 1.00 94.38 188 ALA A O 1
ATOM 1461 N N . ALA A 1 189 ? 6.252 -13.034 -4.574 1.00 94.06 189 ALA A N 1
ATOM 1462 C CA . ALA A 1 189 ? 4.805 -12.898 -4.424 1.00 94.06 189 ALA A CA 1
ATOM 1463 C C . ALA A 1 189 ? 4.024 -13.474 -5.622 1.00 94.06 189 ALA A C 1
ATOM 1465 O O . ALA A 1 189 ? 2.983 -14.107 -5.439 1.00 94.06 189 ALA A O 1
ATOM 1466 N N . LEU A 1 190 ? 4.517 -13.277 -6.850 1.00 96.12 190 LEU A N 1
ATOM 1467 C CA . LEU A 1 190 ? 3.904 -13.826 -8.061 1.00 96.12 190 LEU A CA 1
ATOM 1468 C C . LEU A 1 190 ? 4.036 -15.355 -8.126 1.00 96.12 190 LEU A C 1
ATOM 1470 O O . LEU A 1 190 ? 3.070 -16.033 -8.486 1.00 96.12 190 LEU A O 1
ATOM 1474 N N . ALA A 1 191 ? 5.185 -15.890 -7.710 1.00 96.56 191 ALA A N 1
ATOM 1475 C CA . ALA A 1 191 ? 5.437 -17.326 -7.658 1.00 96.56 191 ALA A CA 1
ATOM 1476 C C . ALA A 1 191 ? 4.473 -18.048 -6.700 1.00 96.56 191 ALA A C 1
ATOM 1478 O O . ALA A 1 191 ? 3.958 -19.113 -7.039 1.00 96.56 191 ALA A O 1
ATOM 1479 N N . ILE A 1 192 ? 4.132 -17.441 -5.555 1.00 95.81 192 ILE A N 1
ATOM 1480 C CA . ILE A 1 192 ? 3.110 -17.970 -4.627 1.00 95.81 192 ILE A CA 1
ATOM 1481 C C . ILE A 1 192 ? 1.736 -18.094 -5.305 1.00 95.81 192 ILE A C 1
ATOM 1483 O O . ILE A 1 192 ? 0.968 -19.011 -5.015 1.00 95.81 192 ILE A O 1
ATOM 1487 N N . LEU A 1 193 ? 1.426 -17.206 -6.253 1.00 95.06 193 LEU A N 1
ATOM 1488 C CA . LEU A 1 193 ? 0.204 -17.270 -7.059 1.00 95.06 193 LEU A CA 1
ATOM 1489 C C . LEU A 1 193 ? 0.309 -18.245 -8.246 1.00 95.06 193 LEU A C 1
ATOM 1491 O O . LEU A 1 193 ? -0.607 -18.302 -9.069 1.00 95.06 193 LEU A O 1
ATOM 1495 N N . GLY A 1 194 ? 1.396 -19.017 -8.337 1.00 94.81 194 GLY A N 1
ATOM 1496 C CA . GLY A 1 194 ? 1.609 -20.047 -9.350 1.00 94.81 194 GLY A CA 1
ATOM 1497 C C . GLY A 1 194 ? 1.941 -19.497 -10.734 1.00 94.81 194 GLY A C 1
ATOM 1498 O O . GLY A 1 194 ? 1.615 -20.139 -11.734 1.00 94.81 194 GLY A O 1
ATOM 1499 N N . ARG A 1 195 ? 2.537 -18.300 -10.814 1.00 94.50 195 ARG A N 1
ATOM 1500 C CA . ARG A 1 195 ? 2.886 -17.654 -12.083 1.00 94.50 195 ARG A CA 1
ATOM 1501 C C . ARG A 1 195 ? 4.350 -17.234 -12.103 1.00 94.50 195 ARG A C 1
ATOM 1503 O O . ARG A 1 195 ? 4.858 -16.670 -11.143 1.00 94.50 195 ARG A O 1
ATOM 1510 N N . GLU A 1 196 ? 4.992 -17.482 -13.236 1.00 93.56 196 GLU A N 1
ATOM 1511 C CA . GLU A 1 196 ? 6.331 -16.973 -13.526 1.00 93.56 196 GLU A CA 1
ATOM 1512 C C . GLU A 1 196 ? 6.242 -15.559 -14.117 1.00 93.56 196 GLU A C 1
ATOM 1514 O O . GLU A 1 196 ? 5.315 -15.287 -14.892 1.00 93.56 196 GLU A O 1
ATOM 1519 N N . PRO A 1 197 ? 7.180 -14.650 -13.795 1.00 93.44 197 PRO A N 1
ATOM 1520 C CA . PRO A 1 197 ? 7.204 -13.322 -14.387 1.00 93.44 197 PRO A CA 1
ATOM 1521 C C . PRO A 1 197 ? 7.360 -13.374 -15.910 1.00 93.44 197 PRO A C 1
ATOM 1523 O O . PRO A 1 197 ? 8.231 -14.056 -16.447 1.00 93.44 197 PRO A O 1
ATOM 1526 N N . MET A 1 198 ? 6.561 -12.572 -16.612 1.00 93.69 198 MET A N 1
ATOM 1527 C CA . MET A 1 198 ? 6.663 -12.392 -18.060 1.00 93.69 198 MET A CA 1
ATOM 1528 C C . MET A 1 198 ? 8.089 -12.026 -18.499 1.00 93.69 198 MET A C 1
ATOM 1530 O O . MET A 1 198 ? 8.677 -11.073 -17.981 1.00 93.69 198 MET A O 1
ATOM 1534 N N . SER A 1 199 ? 8.643 -12.729 -19.488 1.00 95.12 199 SER A N 1
ATOM 1535 C CA . SER A 1 199 ? 9.956 -12.390 -20.056 1.00 95.12 199 SER A CA 1
ATOM 1536 C C . SER A 1 199 ? 9.958 -10.997 -20.701 1.00 95.12 199 SER A C 1
ATOM 1538 O O . SER A 1 199 ? 8.912 -10.430 -21.016 1.00 95.12 199 SER A O 1
ATOM 1540 N N . GLU A 1 200 ? 11.143 -10.417 -20.898 1.00 92.62 200 GLU A N 1
ATOM 1541 C CA . GLU A 1 200 ? 11.271 -9.103 -21.543 1.00 92.62 200 GLU A CA 1
ATOM 1542 C C . GLU A 1 200 ? 10.678 -9.113 -22.964 1.00 92.62 200 GLU A C 1
ATOM 1544 O O . GLU A 1 200 ? 9.962 -8.187 -23.341 1.00 92.62 200 GLU A O 1
ATOM 1549 N N . GLU A 1 201 ? 10.901 -10.189 -23.723 1.00 95.00 201 GLU A N 1
ATOM 1550 C CA . GLU A 1 201 ? 10.364 -10.377 -25.078 1.00 95.00 201 GLU A CA 1
ATOM 1551 C C . GLU A 1 201 ? 8.832 -10.413 -25.082 1.00 95.00 201 GLU A C 1
ATOM 1553 O O . GLU A 1 201 ? 8.195 -9.657 -25.817 1.00 95.00 201 GLU A O 1
ATOM 1558 N N . GLN A 1 202 ? 8.233 -11.214 -24.196 1.00 95.00 202 GLN A N 1
ATOM 1559 C CA . GLN A 1 202 ? 6.778 -11.278 -24.039 1.00 95.00 202 GLN A CA 1
ATOM 1560 C C . GLN A 1 202 ? 6.189 -9.925 -23.616 1.00 95.00 202 GLN A C 1
ATOM 1562 O O . GLN A 1 202 ? 5.112 -9.552 -24.077 1.00 95.00 202 GLN A O 1
ATOM 1567 N N . ALA A 1 203 ? 6.895 -9.160 -22.778 1.00 93.88 203 ALA A N 1
ATOM 1568 C CA . ALA A 1 203 ? 6.451 -7.833 -22.363 1.00 93.88 203 ALA A CA 1
ATOM 1569 C C . ALA A 1 203 ? 6.451 -6.829 -23.526 1.00 93.88 203 ALA A C 1
ATOM 1571 O O . ALA A 1 203 ? 5.519 -6.029 -23.646 1.00 93.88 203 ALA A O 1
ATOM 1572 N N . TRP A 1 204 ? 7.444 -6.890 -24.420 1.00 94.12 204 TRP A N 1
ATOM 1573 C CA . TRP A 1 204 ? 7.459 -6.107 -25.661 1.00 94.12 204 TRP A CA 1
ATOM 1574 C C . TRP A 1 204 ? 6.357 -6.517 -26.635 1.00 94.12 204 TRP A C 1
ATOM 1576 O O . TRP A 1 204 ? 5.753 -5.645 -27.259 1.00 94.12 204 TRP A O 1
ATOM 1586 N N . GLU A 1 205 ? 6.075 -7.814 -26.745 1.00 95.75 205 GLU A N 1
ATOM 1587 C CA . GLU A 1 205 ? 5.024 -8.339 -27.617 1.00 95.75 205 GLU A CA 1
ATOM 1588 C C . GLU A 1 205 ? 3.624 -7.929 -27.132 1.00 95.75 205 GLU A C 1
ATOM 1590 O O . GLU A 1 205 ? 2.814 -7.414 -27.904 1.00 95.75 205 GLU A O 1
ATOM 1595 N N . GLN A 1 206 ? 3.346 -8.101 -25.838 1.00 91.75 206 GLN A N 1
ATOM 1596 C CA . GLN A 1 206 ? 2.019 -7.867 -25.264 1.00 91.75 206 GLN A CA 1
ATOM 1597 C C . GLN A 1 206 ? 1.767 -6.390 -24.924 1.00 91.75 206 GLN A C 1
ATOM 1599 O O . GLN A 1 206 ? 0.634 -5.906 -25.022 1.00 91.75 206 GLN A O 1
ATOM 1604 N N . HIS A 1 207 ? 2.807 -5.649 -24.527 1.00 90.69 207 HIS A N 1
ATOM 1605 C CA . HIS A 1 207 ? 2.685 -4.293 -23.985 1.00 90.69 207 HIS A CA 1
ATOM 1606 C C . HIS A 1 207 ? 3.730 -3.300 -24.541 1.00 90.69 207 HIS A C 1
ATOM 1608 O O . HIS A 1 207 ? 4.356 -2.565 -23.772 1.00 90.69 207 HIS A O 1
ATOM 1614 N N . PRO A 1 208 ? 3.877 -3.148 -25.871 1.00 92.88 208 PRO A N 1
ATOM 1615 C CA . PRO A 1 208 ? 4.950 -2.341 -26.468 1.00 92.88 208 PRO A CA 1
ATOM 1616 C C . PRO A 1 208 ? 4.940 -0.868 -26.025 1.00 92.88 208 PRO A C 1
ATOM 1618 O O . PRO A 1 208 ? 5.989 -0.275 -25.780 1.00 92.88 208 PRO A O 1
ATOM 1621 N N . LYS A 1 209 ? 3.753 -0.264 -25.857 1.00 92.75 209 LYS A N 1
ATOM 1622 C CA . LYS A 1 209 ? 3.625 1.128 -25.380 1.00 92.75 209 LYS A CA 1
ATOM 1623 C C . LYS A 1 209 ? 4.141 1.301 -23.950 1.00 92.75 209 LYS A C 1
ATOM 1625 O O . LYS A 1 209 ? 4.843 2.266 -23.666 1.00 92.75 209 LYS A O 1
ATOM 1630 N N . LEU A 1 210 ? 3.807 0.353 -23.074 1.00 88.19 210 LEU A N 1
ATOM 1631 C CA . LEU A 1 210 ? 4.240 0.342 -21.678 1.00 88.19 210 LEU A CA 1
ATOM 1632 C C . LEU A 1 210 ? 5.768 0.261 -21.591 1.00 88.19 210 LEU A C 1
ATOM 1634 O O . LEU A 1 210 ? 6.392 0.974 -20.809 1.00 88.19 210 LEU A O 1
ATOM 1638 N N . MET A 1 211 ? 6.371 -0.582 -22.428 1.00 93.69 211 MET A N 1
ATOM 1639 C CA . MET A 1 211 ? 7.813 -0.806 -22.437 1.00 93.69 211 MET A CA 1
ATOM 1640 C C . MET A 1 211 ? 8.591 0.417 -22.945 1.00 93.69 211 MET A C 1
ATOM 1642 O O . MET A 1 211 ? 9.642 0.758 -22.397 1.00 93.69 211 MET A O 1
ATOM 1646 N N . GLU A 1 212 ? 8.048 1.150 -23.921 1.00 92.19 212 GLU A N 1
ATOM 1647 C CA . GLU A 1 212 ? 8.604 2.445 -24.340 1.00 92.19 212 GLU A CA 1
ATOM 1648 C C . GLU A 1 212 ? 8.529 3.509 -23.233 1.00 92.19 212 GLU A C 1
ATOM 1650 O O . GLU A 1 212 ? 9.470 4.283 -23.030 1.00 92.19 212 GLU A O 1
ATOM 1655 N N . GLU A 1 213 ? 7.434 3.550 -22.472 1.00 87.31 213 GLU A N 1
ATOM 1656 C CA . GLU A 1 213 ? 7.315 4.443 -21.314 1.00 87.31 213 GLU A CA 1
ATOM 1657 C C . GLU A 1 213 ? 8.291 4.064 -20.193 1.00 87.31 213 GLU A C 1
ATOM 1659 O O . GLU A 1 213 ? 8.963 4.941 -19.638 1.00 87.31 213 GLU A O 1
ATOM 1664 N N . ARG A 1 214 ? 8.438 2.763 -19.911 1.00 91.00 214 ARG A N 1
ATOM 1665 C CA . ARG A 1 214 ? 9.404 2.230 -18.943 1.00 91.00 214 ARG A CA 1
ATOM 1666 C C . ARG A 1 214 ? 10.831 2.637 -19.298 1.00 91.00 214 ARG A C 1
ATOM 1668 O O . ARG A 1 214 ? 11.524 3.167 -18.431 1.00 91.00 214 ARG A O 1
ATOM 1675 N N . LYS A 1 215 ? 11.260 2.476 -20.558 1.00 88.94 215 LYS A N 1
ATOM 1676 C CA . LYS A 1 215 ? 12.597 2.898 -21.028 1.00 88.94 215 LYS A CA 1
ATOM 1677 C C . LYS A 1 215 ? 12.883 4.362 -20.686 1.00 88.94 215 LYS A C 1
ATOM 1679 O O . LYS A 1 215 ? 13.918 4.679 -20.096 1.00 88.94 215 LYS A O 1
ATOM 1684 N N . LYS A 1 216 ? 11.944 5.259 -21.008 1.00 87.75 216 LYS A N 1
ATOM 1685 C CA . LYS A 1 216 ? 12.064 6.699 -20.710 1.00 87.75 216 LYS A CA 1
ATOM 1686 C C . LYS A 1 216 ? 12.136 6.960 -19.206 1.00 87.75 216 LYS A C 1
ATOM 1688 O O . LYS A 1 216 ? 12.928 7.787 -18.754 1.00 87.75 216 LYS A O 1
ATOM 1693 N N . TRP A 1 217 ? 11.319 6.255 -18.429 1.00 84.38 217 TRP A N 1
ATOM 1694 C CA . TRP A 1 217 ? 11.269 6.406 -16.980 1.00 84.38 217 TRP A CA 1
ATOM 1695 C C . TRP A 1 217 ? 12.562 5.932 -16.295 1.00 84.38 217 TRP A C 1
ATOM 1697 O O . TRP A 1 217 ? 13.094 6.657 -15.451 1.00 84.38 217 TRP A O 1
ATOM 1707 N N . ILE A 1 218 ? 13.108 4.777 -16.695 1.00 82.31 218 ILE A N 1
ATOM 1708 C CA . ILE A 1 218 ? 14.380 4.241 -16.181 1.00 82.31 218 ILE A CA 1
ATOM 1709 C C . ILE A 1 218 ? 15.525 5.203 -16.497 1.00 82.31 218 ILE A C 1
ATOM 1711 O O . ILE A 1 218 ? 16.289 5.551 -15.599 1.00 82.31 218 ILE A O 1
ATOM 1715 N N . ALA A 1 219 ? 15.602 5.711 -17.732 1.00 79.44 219 ALA A N 1
ATOM 1716 C CA . ALA A 1 219 ? 16.626 6.679 -18.122 1.00 79.44 219 ALA A CA 1
ATOM 1717 C C . ALA A 1 219 ? 16.584 7.944 -17.245 1.00 79.44 219 ALA A C 1
ATOM 1719 O O . ALA A 1 219 ? 17.614 8.382 -16.727 1.00 79.44 219 ALA A O 1
ATOM 1720 N N . LYS A 1 220 ? 15.383 8.488 -17.003 1.00 77.94 220 LYS A N 1
ATOM 1721 C CA . LYS A 1 220 ? 15.190 9.651 -16.123 1.00 77.94 220 LYS A CA 1
ATOM 1722 C C . LYS A 1 220 ? 15.603 9.354 -14.678 1.00 77.94 220 LYS A C 1
ATOM 1724 O O . LYS A 1 220 ? 16.204 10.205 -14.022 1.00 77.94 220 LYS A O 1
ATOM 1729 N N . ARG A 1 221 ? 15.286 8.162 -14.167 1.00 80.50 221 ARG A N 1
ATOM 1730 C CA . ARG A 1 221 ? 15.640 7.749 -12.802 1.00 80.50 221 ARG A CA 1
ATOM 1731 C C . ARG A 1 221 ? 17.147 7.563 -12.634 1.00 80.50 221 ARG A C 1
ATOM 1733 O O . ARG A 1 221 ? 17.707 8.133 -11.705 1.00 80.50 221 ARG A O 1
ATOM 1740 N N . ALA A 1 222 ? 17.796 6.870 -13.565 1.00 77.12 222 ALA A N 1
ATOM 1741 C CA . ALA A 1 222 ? 19.245 6.694 -13.575 1.00 77.12 222 ALA A CA 1
ATOM 1742 C C . ALA A 1 222 ? 19.979 8.042 -13.663 1.00 77.12 222 ALA A C 1
ATOM 1744 O O . ALA A 1 222 ? 20.974 8.259 -12.975 1.00 77.12 222 ALA A O 1
ATOM 1745 N N . GLN A 1 223 ? 19.469 8.985 -14.465 1.00 72.81 223 GLN A N 1
ATOM 1746 C CA . GLN A 1 223 ? 20.005 10.346 -14.513 1.00 72.81 223 GLN A CA 1
ATOM 1747 C C . GLN A 1 223 ? 19.871 11.053 -13.159 1.00 72.81 223 GLN A C 1
ATOM 1749 O O . GLN A 1 223 ? 20.827 11.672 -12.700 1.00 72.81 223 GLN A O 1
ATOM 1754 N N . ARG A 1 224 ? 18.715 10.938 -12.494 1.00 72.56 224 ARG A N 1
ATOM 1755 C CA . ARG A 1 224 ? 18.497 11.529 -11.166 1.00 72.56 224 ARG A CA 1
ATOM 1756 C C . ARG A 1 224 ? 19.436 10.936 -10.115 1.00 72.56 224 ARG A C 1
ATOM 1758 O O . ARG A 1 224 ? 19.974 11.687 -9.313 1.00 72.56 224 ARG A O 1
ATOM 1765 N N . GLU A 1 225 ? 19.658 9.626 -10.117 1.00 68.69 225 GLU A N 1
ATOM 1766 C CA . GLU A 1 225 ? 20.594 8.981 -9.187 1.00 68.69 225 GLU A CA 1
ATOM 1767 C C . GLU A 1 225 ? 22.036 9.396 -9.429 1.00 68.69 225 GLU A C 1
ATOM 1769 O O . GLU A 1 225 ? 22.736 9.717 -8.476 1.00 68.69 225 GLU A O 1
ATOM 1774 N N . LYS A 1 226 ? 22.462 9.489 -10.692 1.00 72.56 226 LYS A N 1
ATOM 1775 C CA . LYS A 1 226 ? 23.781 10.034 -11.033 1.00 72.56 226 LYS A CA 1
ATOM 1776 C C . LYS A 1 226 ? 23.936 11.474 -10.549 1.00 72.56 226 LYS A C 1
ATOM 1778 O O . LYS A 1 226 ? 24.970 11.807 -9.982 1.00 72.56 226 LYS A O 1
ATOM 1783 N N . LEU A 1 227 ? 22.905 12.306 -10.718 1.00 67.38 227 LEU A N 1
ATOM 1784 C CA . LEU A 1 227 ? 22.895 13.671 -10.187 1.00 67.38 227 LEU A CA 1
ATOM 1785 C C . LEU A 1 227 ? 23.013 13.672 -8.655 1.00 67.38 227 LEU A C 1
ATOM 1787 O O . LEU A 1 227 ? 23.861 14.384 -8.126 1.00 67.38 227 LEU A O 1
ATOM 1791 N N . MET A 1 228 ? 22.256 12.824 -7.951 1.00 60.94 228 MET A N 1
ATOM 1792 C CA . MET A 1 228 ? 22.339 12.687 -6.489 1.00 60.94 228 MET A CA 1
ATOM 1793 C C . MET A 1 228 ? 23.716 12.186 -6.018 1.00 60.94 228 MET A C 1
ATOM 1795 O O . MET A 1 228 ? 24.263 12.705 -5.050 1.00 60.94 228 MET A O 1
ATOM 1799 N N . GLN A 1 229 ? 24.323 11.231 -6.725 1.00 59.00 229 GLN A N 1
ATOM 1800 C CA . GLN A 1 229 ? 25.669 10.734 -6.423 1.00 59.00 229 GLN A CA 1
ATOM 1801 C C . GLN A 1 229 ? 26.740 11.798 -6.688 1.00 59.00 229 GLN A C 1
ATOM 1803 O O . GLN A 1 229 ? 27.658 11.950 -5.888 1.00 59.00 229 GLN A O 1
ATOM 1808 N N . SER A 1 230 ? 26.602 12.578 -7.765 1.00 50.56 230 SER A N 1
ATOM 1809 C CA . SER A 1 230 ? 27.514 13.688 -8.070 1.00 50.56 230 SER A CA 1
ATOM 1810 C C . SER A 1 230 ? 27.393 14.843 -7.071 1.00 50.56 230 SER A C 1
ATOM 1812 O O . SER A 1 230 ? 28.408 15.414 -6.684 1.00 50.56 230 SER A O 1
ATOM 1814 N N . ALA A 1 231 ? 26.183 15.128 -6.576 1.00 45.47 231 ALA A N 1
ATOM 1815 C CA . ALA A 1 231 ? 25.954 16.100 -5.510 1.00 45.47 231 ALA A CA 1
ATOM 1816 C C . ALA A 1 231 ? 26.609 15.660 -4.188 1.00 45.47 231 ALA A C 1
ATOM 1818 O O . ALA A 1 231 ? 27.190 16.484 -3.491 1.00 45.47 231 ALA A O 1
ATOM 1819 N N . ASN A 1 232 ? 26.616 14.355 -3.892 1.00 44.09 232 ASN A N 1
ATOM 1820 C CA . ASN A 1 232 ? 27.323 13.799 -2.733 1.00 44.09 232 ASN A CA 1
ATOM 1821 C C . ASN A 1 232 ? 28.857 13.752 -2.892 1.00 44.09 232 ASN A C 1
ATOM 1823 O O . ASN A 1 232 ? 29.563 13.685 -1.889 1.00 44.09 232 ASN A O 1
ATOM 1827 N N . GLN A 1 233 ? 29.391 13.784 -4.120 1.00 41.28 233 GLN A N 1
ATOM 1828 C CA . GLN A 1 233 ? 30.840 13.784 -4.396 1.00 41.28 233 GLN A CA 1
ATOM 1829 C C . GLN A 1 233 ? 31.443 15.189 -4.589 1.00 41.28 233 GLN A C 1
ATOM 1831 O O . GLN A 1 233 ? 32.661 15.321 -4.680 1.00 41.28 233 GLN A O 1
ATOM 1836 N N . GLY A 1 234 ? 30.617 16.240 -4.639 1.00 33.88 234 GLY A N 1
ATOM 1837 C CA . GLY A 1 234 ? 31.042 17.631 -4.847 1.00 33.88 234 GLY A CA 1
ATOM 1838 C C . GLY A 1 234 ? 31.551 18.371 -3.603 1.00 33.88 234 GLY A C 1
ATOM 1839 O O . GLY A 1 234 ? 31.979 19.517 -3.726 1.00 33.88 234 GLY A O 1
ATOM 1840 N N . SER A 1 235 ? 31.537 17.749 -2.421 1.00 31.25 235 SER A N 1
ATOM 1841 C CA . SER A 1 235 ? 32.137 18.332 -1.213 1.00 31.25 235 SER A CA 1
ATOM 1842 C C . SER A 1 235 ? 33.646 18.060 -1.189 1.00 31.25 235 SER A C 1
ATOM 1844 O O . SER A 1 235 ? 34.042 16.891 -1.181 1.00 31.25 235 SER A O 1
ATOM 1846 N N . PRO A 1 236 ? 34.516 19.091 -1.153 1.00 32.38 236 PRO A N 1
ATOM 1847 C CA . PRO A 1 236 ? 35.947 18.883 -0.998 1.00 32.38 236 PRO A CA 1
ATOM 1848 C C . PRO A 1 236 ? 36.216 18.111 0.291 1.00 32.38 236 PRO A C 1
ATOM 1850 O O . PRO A 1 236 ? 35.751 18.490 1.367 1.00 32.38 236 PRO A O 1
ATOM 1853 N N . ALA A 1 237 ? 36.982 17.029 0.169 1.00 37.22 237 ALA A N 1
ATOM 1854 C CA . ALA A 1 237 ? 37.501 16.271 1.291 1.00 37.22 237 ALA A CA 1
ATOM 1855 C C . ALA A 1 237 ? 38.267 17.208 2.239 1.00 37.22 237 ALA A C 1
ATOM 1857 O O . ALA A 1 237 ? 39.394 17.613 1.953 1.00 37.22 237 ALA A O 1
ATOM 1858 N N . VAL A 1 238 ? 37.664 17.540 3.381 1.00 32.16 238 VAL A N 1
ATOM 1859 C CA . VAL A 1 238 ? 38.412 18.083 4.513 1.00 32.16 238 VAL A CA 1
ATOM 1860 C C . VAL A 1 238 ? 39.254 16.940 5.065 1.00 32.16 238 VAL A C 1
ATOM 1862 O O . VAL A 1 238 ? 38.761 15.850 5.363 1.00 32.16 238 VAL A O 1
ATOM 1865 N N . ALA A 1 239 ? 40.558 17.189 5.097 1.00 29.69 239 ALA A N 1
ATOM 1866 C CA . ALA A 1 239 ? 41.594 16.246 5.460 1.00 29.69 239 ALA A CA 1
ATOM 1867 C C . ALA A 1 239 ? 41.300 15.524 6.783 1.00 29.69 239 ALA A C 1
ATOM 1869 O O . ALA A 1 239 ? 40.914 16.125 7.786 1.00 29.69 239 ALA A O 1
ATOM 1870 N N . LYS A 1 240 ? 41.550 14.211 6.772 1.00 36.75 240 LYS A N 1
ATOM 1871 C CA . LYS A 1 240 ? 41.589 13.363 7.961 1.00 36.75 240 LYS A CA 1
ATOM 1872 C C . LYS A 1 240 ? 42.661 13.884 8.916 1.00 36.75 240 LYS A C 1
ATOM 1874 O O . LYS A 1 240 ? 43.850 13.691 8.676 1.00 36.75 240 LYS A O 1
ATOM 1879 N N . THR A 1 241 ? 42.227 14.452 10.031 1.00 25.42 241 THR A N 1
ATOM 1880 C CA . THR A 1 241 ? 43.035 14.529 11.249 1.00 25.42 241 THR A CA 1
ATOM 1881 C C . THR A 1 241 ? 42.255 13.859 12.366 1.00 25.42 241 THR A C 1
ATOM 1883 O O . THR A 1 241 ? 41.129 14.244 12.665 1.00 25.42 241 THR A O 1
ATOM 1886 N N . ASN A 1 242 ? 42.856 12.804 12.916 1.00 36.56 242 ASN A N 1
ATOM 1887 C CA . ASN A 1 242 ? 42.357 12.007 14.027 1.00 36.56 242 ASN A CA 1
ATOM 1888 C C . ASN A 1 242 ? 41.952 12.894 15.207 1.00 36.56 242 ASN A C 1
ATOM 1890 O O . ASN A 1 242 ? 42.828 13.471 15.848 1.00 36.56 242 ASN A O 1
ATOM 1894 N N . ILE A 1 243 ? 40.661 12.926 15.538 1.00 30.47 243 ILE A N 1
ATOM 1895 C CA . ILE A 1 243 ? 40.188 13.242 16.886 1.00 30.47 243 ILE A CA 1
ATOM 1896 C C . ILE A 1 243 ? 39.092 12.227 17.237 1.00 30.47 243 ILE A C 1
ATOM 1898 O O . ILE A 1 243 ? 38.221 11.918 16.431 1.00 30.47 243 ILE A O 1
ATOM 1902 N N . SER A 1 244 ? 39.271 11.662 18.425 1.00 28.91 244 SER A N 1
ATOM 1903 C CA . SER A 1 244 ? 38.567 10.590 19.133 1.00 28.91 244 SER A CA 1
ATOM 1904 C C . SER A 1 244 ? 37.056 10.455 18.929 1.00 28.91 244 SER A C 1
ATOM 1906 O O . SER A 1 244 ? 36.340 11.449 18.864 1.00 28.91 244 SER A O 1
ATOM 1908 N N . GLU A 1 245 ? 36.605 9.196 18.979 1.00 40.66 245 GLU A N 1
ATOM 1909 C CA . GLU A 1 245 ? 35.233 8.725 19.219 1.00 40.66 245 GLU A CA 1
ATOM 1910 C C . GLU A 1 245 ? 34.343 9.728 19.973 1.00 40.66 245 GLU A C 1
ATOM 1912 O O . GLU A 1 245 ? 34.353 9.799 21.201 1.00 40.66 245 GLU A O 1
ATOM 1917 N N . GLN A 1 246 ? 33.512 10.458 19.231 1.00 33.75 246 GLN A N 1
ATOM 1918 C CA . GLN A 1 246 ? 32.252 11.003 19.722 1.00 33.75 246 GLN A CA 1
ATOM 1919 C C . GLN A 1 246 ? 31.193 10.804 18.635 1.00 33.75 246 GLN A C 1
ATOM 1921 O O . GLN A 1 246 ? 31.333 11.264 17.506 1.00 33.75 246 GLN A O 1
ATOM 1926 N N . THR A 1 247 ? 30.174 10.031 19.006 1.00 33.53 247 THR A N 1
ATOM 1927 C CA . THR A 1 247 ? 28.860 9.840 18.376 1.00 33.53 247 THR A CA 1
ATOM 1928 C C . THR A 1 247 ? 28.512 10.835 17.263 1.00 33.53 247 THR A C 1
ATOM 1930 O O . THR A 1 247 ? 28.226 12.001 17.535 1.00 33.53 247 THR A O 1
ATOM 1933 N N . VAL A 1 248 ? 28.455 10.352 16.019 1.00 32.38 248 VAL A N 1
ATOM 1934 C CA . VAL A 1 248 ? 27.844 11.083 14.902 1.00 32.38 248 VAL A CA 1
ATOM 1935 C C . VAL A 1 248 ? 26.329 11.042 15.106 1.00 32.38 248 VAL A C 1
ATOM 1937 O O . VAL A 1 248 ? 25.704 10.005 14.904 1.00 32.38 248 VAL A O 1
ATOM 1940 N N . ALA A 1 249 ? 25.746 12.148 15.565 1.00 35.69 249 ALA A N 1
ATOM 1941 C CA . ALA A 1 249 ? 24.304 12.345 15.527 1.00 35.69 249 ALA A CA 1
ATOM 1942 C C . ALA A 1 249 ? 23.868 12.429 14.056 1.00 35.69 249 ALA A C 1
ATOM 1944 O O . ALA A 1 249 ? 24.357 13.280 13.310 1.00 35.69 249 ALA A O 1
ATOM 1945 N N . GLU A 1 250 ? 22.987 11.524 13.630 1.00 42.81 250 GLU A N 1
ATOM 1946 C CA . GLU A 1 250 ? 22.329 11.591 12.326 1.00 42.81 250 GLU A CA 1
ATOM 1947 C C . GLU A 1 250 ? 21.656 12.959 12.176 1.00 42.81 250 GLU A C 1
ATOM 1949 O O . GLU A 1 250 ? 20.964 13.435 13.080 1.00 42.81 250 GLU A O 1
ATOM 1954 N N . THR A 1 251 ? 21.898 13.638 11.057 1.00 51.69 251 THR A N 1
ATOM 1955 C CA . THR A 1 251 ? 21.299 14.951 10.827 1.00 51.69 251 THR A CA 1
ATOM 1956 C C . THR A 1 251 ? 19.785 14.783 10.617 1.00 51.69 251 THR A C 1
ATOM 1958 O O . THR A 1 251 ? 19.372 13.979 9.784 1.00 51.69 251 THR A O 1
ATOM 1961 N N . PRO A 1 252 ? 18.933 15.535 11.339 1.00 69.19 252 PRO A N 1
ATOM 1962 C CA . PRO A 1 252 ? 17.473 15.352 11.334 1.00 69.19 252 PRO A CA 1
ATOM 1963 C C . PRO A 1 252 ? 16.787 15.716 10.001 1.00 69.19 252 PRO A C 1
ATOM 1965 O O . PRO A 1 252 ? 15.584 15.499 9.836 1.00 69.19 252 PRO A O 1
ATOM 1968 N N . ILE A 1 253 ? 17.537 16.274 9.046 1.00 79.62 253 ILE A N 1
ATOM 1969 C CA . ILE A 1 253 ? 17.057 16.762 7.753 1.00 79.62 253 ILE A CA 1
ATOM 1970 C C . ILE A 1 253 ? 17.320 15.760 6.625 1.00 79.62 253 ILE A C 1
ATOM 1972 O O . ILE A 1 253 ? 18.433 15.276 6.430 1.00 79.62 253 ILE A O 1
ATOM 1976 N N . ILE A 1 254 ? 16.294 15.499 5.820 1.00 83.31 254 ILE A N 1
ATOM 1977 C CA . ILE A 1 254 ? 16.383 14.679 4.616 1.00 83.31 254 ILE A CA 1
ATOM 1978 C C . ILE A 1 254 ? 16.613 15.609 3.421 1.00 83.31 254 ILE A C 1
ATOM 1980 O O . ILE A 1 254 ? 15.778 16.464 3.126 1.00 83.31 254 ILE A O 1
ATOM 1984 N N . GLN A 1 255 ? 17.719 15.402 2.702 1.00 81.56 255 GLN A N 1
ATOM 1985 C CA . GLN A 1 255 ? 18.141 16.183 1.524 1.00 81.56 255 GLN A CA 1
ATOM 1986 C C . GLN A 1 255 ? 17.356 15.814 0.245 1.00 81.56 255 GLN A C 1
ATOM 1988 O O . GLN A 1 255 ? 17.918 15.630 -0.834 1.00 81.56 255 GLN A O 1
ATOM 1993 N N . ASN A 1 256 ? 16.053 15.576 0.395 1.00 79.56 256 ASN A N 1
ATOM 1994 C CA . ASN A 1 256 ? 15.087 15.351 -0.676 1.00 79.56 256 ASN A CA 1
ATOM 1995 C C . ASN A 1 256 ? 13.656 15.557 -0.120 1.00 79.56 256 ASN A C 1
ATOM 1997 O O . ASN A 1 256 ? 13.463 15.918 1.038 1.00 79.56 256 ASN A O 1
ATOM 2001 N N . ASN A 1 257 ? 12.631 15.256 -0.919 1.00 80.88 257 ASN A N 1
ATOM 2002 C CA . ASN A 1 257 ? 11.213 15.374 -0.559 1.00 80.88 257 ASN A CA 1
ATOM 2003 C C . ASN A 1 257 ? 10.526 14.045 -0.173 1.00 80.88 257 ASN A C 1
ATOM 2005 O O . ASN A 1 257 ? 9.304 13.928 -0.308 1.00 80.88 257 ASN A O 1
ATOM 2009 N N . SER A 1 258 ? 11.281 13.025 0.254 1.00 79.00 258 SER A N 1
ATOM 2010 C CA . SER A 1 258 ? 10.749 11.699 0.615 1.00 79.00 258 SER A CA 1
ATOM 2011 C C . SER A 1 258 ? 10.190 11.629 2.034 1.00 79.00 258 SER A C 1
ATOM 2013 O O . SER A 1 258 ? 9.440 10.707 2.350 1.00 79.00 258 SER A O 1
ATOM 2015 N N . GLY A 1 259 ? 10.541 12.590 2.883 1.00 79.75 259 GLY A N 1
ATOM 2016 C CA . GLY A 1 259 ? 10.059 12.701 4.248 1.00 79.75 259 GLY A CA 1
ATOM 2017 C C . GLY A 1 2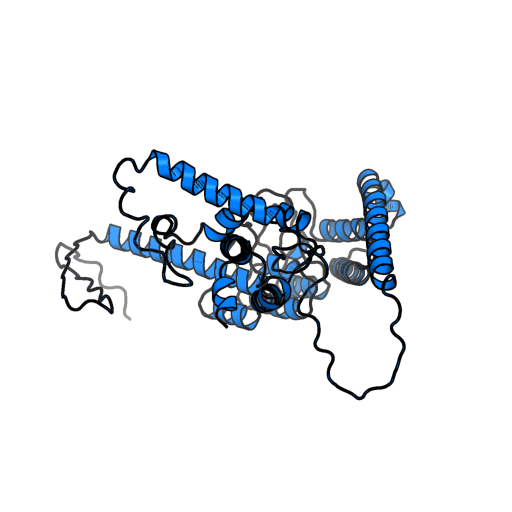59 ? 8.566 12.977 4.343 1.00 79.75 259 GLY A C 1
ATOM 2018 O O . GLY A 1 259 ? 7.877 13.351 3.382 1.00 79.75 259 GLY A O 1
ATOM 2019 N N . ARG A 1 260 ? 8.063 12.783 5.561 1.00 85.38 260 ARG A N 1
ATOM 2020 C CA . ARG A 1 260 ? 6.655 12.976 5.899 1.00 85.38 260 ARG A CA 1
ATOM 2021 C C . ARG A 1 260 ? 6.269 14.448 5.896 1.00 85.38 260 ARG A C 1
ATOM 2023 O O . ARG A 1 260 ? 5.179 14.780 5.440 1.00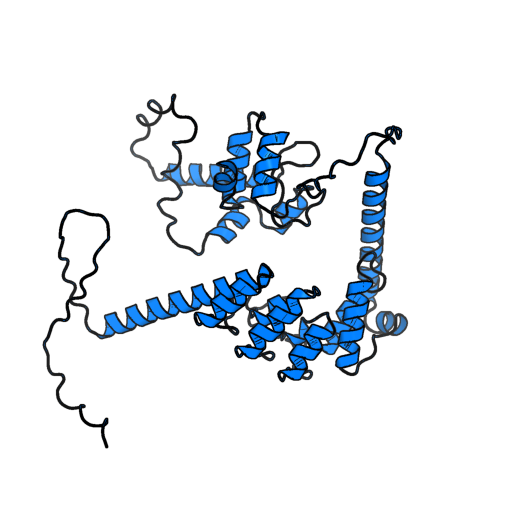 85.38 260 ARG A O 1
ATOM 2030 N N . TYR A 1 261 ? 7.153 15.301 6.399 1.00 90.88 261 TYR A N 1
ATOM 2031 C CA . TYR A 1 261 ? 6.919 16.732 6.519 1.00 90.88 261 TYR A CA 1
ATOM 2032 C C . TYR A 1 261 ? 7.886 17.461 5.599 1.00 90.88 261 TYR A C 1
ATOM 2034 O O . TYR A 1 261 ? 9.097 17.324 5.739 1.00 90.88 261 TYR A O 1
ATOM 2042 N N . LEU A 1 262 ? 7.363 18.198 4.626 1.00 93.44 262 LEU A N 1
ATOM 2043 C CA . LEU A 1 262 ? 8.198 18.911 3.663 1.00 93.44 262 LEU A CA 1
ATOM 2044 C C . LEU A 1 262 ? 8.663 20.232 4.250 1.00 93.44 262 LEU A C 1
ATOM 2046 O O . LEU A 1 262 ? 7.874 20.940 4.877 1.00 93.44 262 LEU A O 1
ATOM 2050 N N . SER A 1 263 ? 9.935 20.546 4.040 1.00 93.88 263 SER A N 1
ATOM 2051 C CA . SER A 1 263 ? 10.528 21.769 4.554 1.00 93.88 263 SER A CA 1
ATOM 2052 C C . SER A 1 263 ? 9.841 22.998 3.963 1.00 93.88 263 SER A C 1
ATOM 2054 O O . SER A 1 263 ? 9.599 23.038 2.751 1.00 93.88 263 SER A O 1
ATOM 2056 N N . PRO A 1 264 ? 9.555 24.019 4.783 1.00 92.06 264 PRO A N 1
ATOM 2057 C CA . PRO A 1 264 ? 9.044 25.281 4.281 1.00 92.06 264 PRO A CA 1
ATOM 2058 C C . PRO A 1 264 ? 10.128 26.181 3.673 1.00 92.06 264 PRO A C 1
ATOM 2060 O O . PRO A 1 264 ? 9.802 27.220 3.101 1.00 92.06 264 PRO A O 1
ATOM 2063 N N . TYR A 1 265 ? 11.392 25.767 3.767 1.00 85.50 265 TYR A N 1
ATOM 2064 C CA . TYR A 1 265 ? 12.520 26.373 3.074 1.00 85.50 265 TYR A CA 1
ATOM 2065 C C . TYR A 1 265 ? 13.190 25.358 2.153 1.00 85.50 265 TYR A C 1
ATOM 2067 O O . TYR A 1 265 ? 13.307 24.179 2.502 1.00 85.50 265 TYR A O 1
ATOM 2075 N N . THR A 1 266 ? 13.626 25.818 0.991 1.00 80.88 266 THR A N 1
ATOM 2076 C CA . THR A 1 266 ? 14.451 25.048 0.065 1.00 80.88 266 THR A CA 1
ATOM 2077 C C . THR A 1 266 ? 15.908 25.007 0.526 1.00 80.88 266 THR A C 1
ATOM 2079 O O . THR A 1 266 ? 16.307 25.756 1.422 1.00 80.88 266 THR A O 1
ATOM 2082 N N . SER A 1 267 ? 16.714 24.113 -0.049 1.00 77.31 267 SER A N 1
ATOM 2083 C CA . SER A 1 267 ? 18.123 23.918 0.341 1.00 77.31 267 SER A CA 1
ATOM 2084 C C . SER A 1 267 ? 19.002 25.162 0.164 1.00 77.31 267 SER A C 1
ATOM 2086 O O . SER A 1 267 ? 20.016 25.301 0.843 1.00 77.31 267 SER A O 1
ATOM 2088 N N . ASP A 1 268 ? 18.589 26.103 -0.683 1.00 67.12 268 ASP A N 1
ATOM 2089 C CA . ASP A 1 268 ? 19.204 27.420 -0.875 1.00 67.12 268 ASP A CA 1
ATOM 2090 C C . ASP A 1 268 ? 18.697 28.494 0.117 1.00 67.12 268 ASP A C 1
ATOM 2092 O O . ASP A 1 268 ? 19.078 29.663 0.032 1.00 67.12 268 ASP A O 1
ATOM 2096 N N . GLY A 1 269 ? 17.852 28.119 1.083 1.00 73.69 269 GLY A N 1
ATOM 2097 C CA . GLY A 1 269 ? 17.340 28.998 2.136 1.00 73.69 269 GLY A CA 1
ATOM 2098 C C . GLY A 1 269 ? 16.218 29.942 1.693 1.00 73.69 269 GLY A C 1
ATOM 2099 O O . GLY A 1 269 ? 15.900 30.894 2.425 1.00 73.69 269 GLY A O 1
ATOM 2100 N N . VAL A 1 270 ? 15.627 29.700 0.519 1.00 78.12 270 VAL A N 1
ATOM 2101 C CA . VAL A 1 270 ? 14.446 30.406 -0.004 1.00 78.12 270 VAL A CA 1
ATOM 2102 C C . VAL A 1 270 ? 13.167 29.748 0.525 1.00 78.12 270 VAL A C 1
ATOM 2104 O O . VAL A 1 270 ? 13.158 28.585 0.904 1.00 78.12 270 VAL A O 1
ATOM 2107 N N . VAL A 1 271 ? 12.071 30.501 0.629 1.00 76.56 271 VAL A N 1
ATOM 2108 C CA . VAL A 1 271 ? 10.772 29.948 1.048 1.00 76.56 271 VAL A CA 1
ATOM 2109 C C . VAL A 1 271 ? 10.200 29.080 -0.069 1.00 76.56 271 VAL A C 1
ATOM 2111 O O . VAL A 1 271 ? 10.091 29.534 -1.206 1.00 76.56 271 VAL A O 1
ATOM 2114 N N . ALA A 1 272 ? 9.781 27.859 0.263 1.00 86.50 272 ALA A N 1
ATOM 2115 C CA . ALA A 1 272 ? 9.186 26.93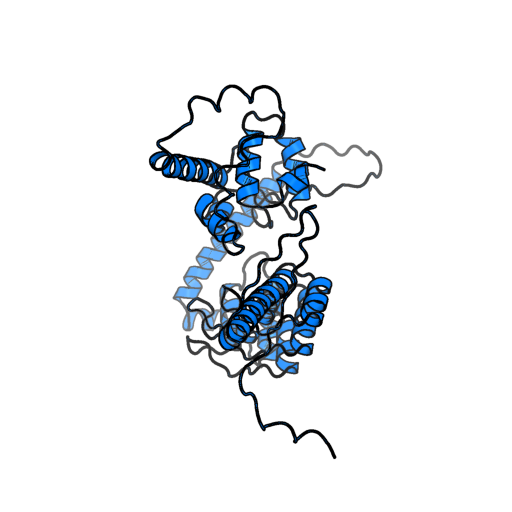9 -0.699 1.00 86.50 272 ALA A CA 1
ATOM 2116 C C . ALA A 1 272 ? 7.882 27.504 -1.295 1.00 86.50 272 ALA A C 1
ATOM 2118 O O . ALA A 1 272 ? 7.045 28.077 -0.590 1.00 86.50 272 ALA A O 1
ATOM 2119 N N . GLU A 1 273 ? 7.651 27.293 -2.592 1.00 84.94 273 GLU A N 1
ATOM 2120 C CA . GLU A 1 273 ? 6.509 27.896 -3.302 1.00 84.94 273 GLU A CA 1
ATOM 2121 C C . GLU A 1 273 ? 5.142 27.474 -2.742 1.00 84.94 273 GLU A C 1
ATOM 2123 O O . GLU A 1 273 ? 4.175 28.239 -2.784 1.00 84.94 273 GLU A O 1
ATOM 2128 N N . TRP A 1 274 ? 5.029 26.276 -2.163 1.00 85.56 274 TRP A N 1
ATOM 2129 C CA . TRP A 1 274 ? 3.794 25.872 -1.490 1.00 85.56 274 TRP A CA 1
ATOM 2130 C C . TRP A 1 274 ? 3.499 26.675 -0.222 1.00 85.56 274 TRP A C 1
ATOM 2132 O O . TRP A 1 274 ? 2.329 26.845 0.129 1.00 85.56 274 TRP A O 1
ATOM 2142 N N . VAL A 1 275 ? 4.529 27.199 0.445 1.00 85.81 275 VAL A N 1
ATOM 2143 C CA . VAL A 1 275 ? 4.386 28.083 1.604 1.00 85.81 275 VAL A CA 1
ATOM 2144 C C . VAL A 1 275 ? 3.967 29.470 1.143 1.00 85.81 275 VAL A C 1
ATOM 2146 O O . VAL A 1 275 ? 3.011 30.009 1.692 1.00 85.81 275 VAL A O 1
ATOM 2149 N N . ASN A 1 276 ? 4.584 30.010 0.083 1.00 75.00 276 ASN A N 1
ATOM 2150 C CA . ASN A 1 276 ? 4.152 31.273 -0.535 1.00 75.00 276 ASN A CA 1
ATOM 2151 C C . ASN A 1 276 ? 2.673 31.203 -0.940 1.00 75.00 276 ASN A C 1
ATOM 2153 O O . ASN A 1 276 ? 1.886 32.114 -0.681 1.00 75.00 276 ASN A O 1
ATOM 2157 N N . LYS A 1 277 ? 2.260 30.070 -1.514 1.00 80.12 277 LYS A N 1
ATOM 2158 C CA . LYS A 1 277 ? 0.865 29.791 -1.857 1.00 80.12 277 LYS A CA 1
ATOM 2159 C C . LYS A 1 277 ? -0.039 29.708 -0.626 1.00 80.12 277 LYS A C 1
ATOM 2161 O O . LYS A 1 277 ? -1.113 30.306 -0.638 1.00 80.12 277 LYS A O 1
ATOM 2166 N N . ALA A 1 278 ? 0.398 29.036 0.440 1.00 75.81 278 ALA A N 1
ATOM 2167 C CA . ALA A 1 278 ? -0.342 28.962 1.699 1.00 75.81 278 ALA A CA 1
ATOM 2168 C C . ALA A 1 278 ? -0.530 30.343 2.341 1.00 75.81 278 ALA A C 1
ATOM 2170 O O . ALA A 1 278 ? -1.647 30.670 2.740 1.00 75.81 278 ALA A O 1
ATOM 2171 N N . ILE A 1 279 ? 0.515 31.175 2.361 1.00 72.44 279 ILE A N 1
ATOM 2172 C CA . ILE A 1 279 ? 0.478 32.567 2.830 1.00 72.44 279 ILE A CA 1
ATOM 2173 C C . ILE A 1 279 ? -0.528 33.380 1.999 1.00 72.44 279 ILE A C 1
ATOM 2175 O O . ILE A 1 279 ? -1.460 33.973 2.548 1.00 72.44 279 ILE A O 1
ATOM 2179 N N . ASN A 1 280 ? -0.417 33.333 0.669 1.00 68.56 280 ASN A N 1
ATOM 2180 C CA . ASN A 1 280 ? -1.300 34.066 -0.243 1.00 68.56 280 ASN A CA 1
ATOM 2181 C C . ASN A 1 280 ? -2.768 33.629 -0.130 1.00 68.56 280 ASN A C 1
ATOM 2183 O O . ASN A 1 280 ? -3.667 34.470 -0.092 1.00 68.56 280 ASN A O 1
ATOM 2187 N N . ASN A 1 281 ? -3.031 32.328 -0.015 1.00 65.12 281 ASN A N 1
ATOM 2188 C CA . ASN A 1 281 ? -4.384 31.793 0.136 1.00 65.12 281 ASN A CA 1
ATOM 2189 C C . ASN A 1 281 ? -4.976 32.100 1.518 1.00 65.12 281 ASN A C 1
ATOM 2191 O O . ASN A 1 281 ? -6.171 32.383 1.637 1.00 65.12 281 ASN A O 1
ATOM 2195 N N . GLN A 1 282 ? -4.145 32.117 2.562 1.00 61.34 282 GLN A N 1
ATOM 2196 C CA . GLN A 1 282 ? -4.558 32.544 3.892 1.00 61.34 282 GLN A CA 1
ATOM 2197 C C . GLN A 1 282 ? -4.940 34.034 3.894 1.00 61.34 282 GLN A C 1
ATOM 2199 O O . GLN A 1 282 ? -6.001 34.383 4.417 1.00 61.34 282 GLN A O 1
ATOM 2204 N N . MET A 1 283 ? -4.164 34.894 3.225 1.00 47.25 283 MET A N 1
ATOM 2205 C CA . MET A 1 283 ? -4.496 36.312 3.033 1.00 47.25 283 MET A CA 1
ATOM 2206 C C . MET A 1 283 ? -5.743 36.525 2.158 1.00 47.25 283 MET A C 1
ATOM 2208 O O . MET A 1 283 ? -6.580 37.363 2.486 1.00 47.25 283 MET A O 1
ATOM 2212 N N . GLY A 1 284 ? -5.925 35.736 1.093 1.00 40.53 284 GLY A N 1
ATOM 2213 C CA . GLY A 1 284 ? -7.108 35.788 0.225 1.00 40.53 284 GLY A CA 1
ATOM 2214 C C . GLY A 1 284 ? -8.403 35.390 0.942 1.00 40.53 284 GLY A C 1
ATOM 2215 O O . GLY A 1 284 ? -9.439 36.028 0.753 1.00 40.53 284 GLY A O 1
ATOM 2216 N N . SER A 1 285 ? -8.344 34.398 1.837 1.00 46.06 285 SER A N 1
ATOM 2217 C CA . SER A 1 285 ? -9.483 34.015 2.685 1.00 46.06 285 SER A CA 1
ATOM 2218 C C . SER A 1 285 ? -9.825 35.080 3.740 1.00 46.06 285 SER A C 1
ATOM 2220 O O . SER A 1 285 ? -11.002 35.335 4.006 1.00 46.06 285 SER A O 1
ATOM 2222 N N . ALA A 1 286 ? -8.814 35.773 4.278 1.00 35.66 286 ALA A N 1
ATOM 2223 C CA . ALA A 1 286 ? -9.001 36.897 5.191 1.00 35.66 286 ALA A CA 1
ATOM 2224 C C . ALA A 1 286 ? -9.600 38.125 4.472 1.00 35.66 286 ALA A C 1
ATOM 2226 O O . ALA A 1 286 ? -10.540 38.732 4.985 1.00 35.66 286 ALA A O 1
ATOM 2227 N N . ALA A 1 287 ? -9.147 38.439 3.253 1.00 29.00 287 ALA A N 1
ATOM 2228 C CA . ALA A 1 287 ? -9.694 39.521 2.429 1.00 29.00 287 ALA A CA 1
ATOM 2229 C C . ALA A 1 287 ? -11.132 39.236 1.942 1.00 29.00 287 ALA A C 1
ATOM 2231 O O . ALA A 1 287 ? -11.974 40.132 1.951 1.00 29.00 287 ALA A O 1
ATOM 2232 N N . GLY A 1 288 ? -11.455 37.981 1.603 1.00 28.31 288 GLY A N 1
ATOM 2233 C CA . GLY A 1 288 ? -12.817 37.557 1.243 1.00 28.31 288 GLY A CA 1
ATOM 2234 C C . GLY A 1 288 ? -13.810 37.602 2.413 1.00 28.31 288 GLY A C 1
ATOM 2235 O O . GLY A 1 288 ? -14.990 37.877 2.211 1.00 28.31 288 GLY A O 1
ATOM 2236 N N . SER A 1 289 ? -13.334 37.414 3.649 1.00 36.41 289 SER A N 1
ATOM 2237 C CA . SER A 1 289 ? -14.145 37.578 4.867 1.00 36.41 289 SER A CA 1
ATOM 2238 C C . SER A 1 289 ? -14.373 39.045 5.273 1.00 36.41 289 SER A C 1
ATOM 2240 O O . SER A 1 289 ? -15.316 39.345 6.005 1.00 36.41 289 SER A O 1
ATOM 2242 N N . ALA A 1 290 ? -13.562 39.977 4.758 1.00 34.97 290 ALA A N 1
ATOM 2243 C CA . ALA A 1 290 ? -13.651 41.400 5.086 1.00 34.97 290 ALA A CA 1
ATOM 2244 C C . ALA A 1 290 ? -14.812 42.125 4.377 1.00 34.97 290 ALA A C 1
ATOM 2246 O O . ALA A 1 290 ? -15.320 43.112 4.902 1.00 34.97 290 ALA A O 1
ATOM 2247 N N . VAL A 1 291 ? -15.306 41.614 3.241 1.00 31.47 291 VAL A N 1
ATOM 2248 C CA . VAL A 1 291 ? -16.455 42.212 2.524 1.00 31.47 291 VAL A CA 1
ATOM 2249 C C . VAL A 1 291 ? -17.795 41.942 3.242 1.00 31.47 291 VAL A C 1
ATOM 2251 O O . VAL A 1 291 ? -18.788 42.613 2.977 1.00 31.47 291 VAL A O 1
ATOM 2254 N N . GLY A 1 292 ? -17.824 41.027 4.222 1.00 31.42 292 GLY A N 1
ATOM 2255 C CA . GLY A 1 292 ? -18.990 40.754 5.076 1.00 31.42 292 GLY A CA 1
ATOM 2256 C C . GLY A 1 292 ? -18.949 41.383 6.477 1.00 31.42 292 GLY A C 1
ATOM 2257 O O . GLY A 1 292 ? -19.931 41.286 7.207 1.00 31.42 292 GLY A O 1
ATOM 2258 N N . ALA A 1 293 ? -17.850 42.034 6.870 1.00 32.84 293 ALA A N 1
ATOM 2259 C CA . ALA A 1 293 ? -17.669 42.618 8.203 1.00 32.84 293 ALA A CA 1
ATOM 2260 C C . ALA A 1 293 ? -17.745 44.154 8.166 1.00 32.84 293 ALA A C 1
ATOM 2262 O O . ALA A 1 293 ? -16.900 44.862 8.713 1.00 32.84 293 ALA A O 1
ATOM 2263 N N . ALA A 1 294 ? -18.774 44.688 7.509 1.00 32.75 294 ALA A N 1
ATOM 2264 C CA . ALA A 1 294 ? -19.114 46.104 7.572 1.00 32.75 294 ALA A CA 1
ATOM 2265 C C . ALA A 1 294 ? -19.764 46.441 8.928 1.00 32.75 294 ALA A C 1
ATOM 2267 O O . ALA A 1 294 ? -20.965 46.666 8.996 1.00 32.75 294 ALA A O 1
ATOM 2268 N N . ALA A 1 295 ? -18.979 46.428 10.008 1.00 31.56 295 ALA A N 1
ATOM 2269 C CA . ALA A 1 295 ? -19.208 47.195 11.238 1.00 31.56 295 ALA A CA 1
ATOM 2270 C C . ALA A 1 295 ? -18.102 46.879 12.258 1.00 31.56 295 ALA A C 1
ATOM 2272 O O . ALA A 1 295 ? -18.165 45.887 12.976 1.00 31.56 295 ALA A O 1
ATOM 2273 N N . GLY A 1 296 ? -17.117 47.772 12.363 1.00 27.45 296 GLY A N 1
ATOM 2274 C CA . GLY A 1 296 ? -16.269 47.865 13.552 1.00 27.45 296 GLY A CA 1
ATOM 2275 C C . GLY A 1 296 ? -14.891 47.231 13.416 1.00 27.45 296 GLY A C 1
ATOM 2276 O O . GLY A 1 296 ? -14.661 46.131 13.895 1.00 27.45 296 GLY A O 1
ATOM 2277 N N . ASN A 1 297 ? -13.937 47.969 12.843 1.00 33.38 297 ASN A N 1
ATOM 2278 C CA . ASN A 1 297 ? -12.514 47.646 12.997 1.00 33.38 297 ASN A CA 1
ATOM 2279 C C . ASN A 1 297 ? -11.594 48.879 13.050 1.00 33.38 297 ASN A C 1
ATOM 2281 O O . ASN A 1 297 ? -10.418 48.789 12.725 1.00 33.38 297 ASN A O 1
ATOM 2285 N N . TYR A 1 298 ? -12.094 50.027 13.526 1.00 31.11 298 TYR A N 1
ATOM 2286 C CA . TYR A 1 298 ? -11.241 51.199 13.790 1.00 31.11 298 TYR A CA 1
ATOM 2287 C C . TYR A 1 298 ? -10.734 51.287 15.248 1.00 31.11 298 TYR A C 1
ATOM 2289 O O . TYR A 1 298 ? -10.031 52.222 15.608 1.00 31.11 298 TYR A O 1
ATOM 2297 N N . ALA A 1 299 ? -11.039 50.304 16.104 1.00 30.20 299 ALA A N 1
ATOM 2298 C CA . ALA A 1 299 ? -10.619 50.309 17.515 1.00 30.20 299 ALA A CA 1
ATOM 2299 C C . ALA A 1 299 ? -9.724 49.122 17.927 1.00 30.20 299 ALA A C 1
ATOM 2301 O O . ALA A 1 299 ? -9.223 49.102 19.047 1.00 30.20 299 ALA A O 1
ATOM 2302 N N . ALA A 1 300 ? -9.479 48.148 17.042 1.00 32.78 300 ALA A N 1
ATOM 2303 C CA . ALA A 1 300 ? -8.731 46.931 17.386 1.00 32.78 300 ALA A CA 1
ATOM 2304 C C . ALA A 1 300 ? -7.216 47.012 17.108 1.00 32.78 300 ALA A C 1
ATOM 2306 O O . ALA A 1 300 ? -6.465 46.159 17.573 1.00 32.78 300 ALA A O 1
ATOM 2307 N N . GLN A 1 301 ? -6.741 48.034 16.386 1.00 35.50 301 GLN A N 1
ATOM 2308 C CA . GLN A 1 301 ? -5.328 48.138 15.992 1.00 35.50 301 GLN A CA 1
ATOM 2309 C C . GLN A 1 301 ? -4.403 48.756 17.051 1.00 35.50 301 GLN A C 1
ATOM 2311 O O . GLN A 1 301 ? -3.192 48.644 16.914 1.00 35.50 301 GLN A O 1
ATOM 2316 N N . LYS A 1 302 ? -4.920 49.372 18.124 1.00 31.67 302 LYS A N 1
ATOM 2317 C CA . LYS A 1 302 ? -4.083 50.126 19.083 1.00 31.67 302 LYS A CA 1
ATOM 2318 C C . LYS A 1 302 ? -3.780 49.440 20.421 1.00 31.67 302 LYS A C 1
ATOM 2320 O O . LYS A 1 302 ? -3.262 50.090 21.320 1.00 31.67 302 LYS A O 1
ATOM 2325 N N . ALA A 1 303 ? -4.064 48.147 20.569 1.00 31.38 303 ALA A N 1
ATOM 2326 C CA . ALA A 1 303 ? -3.862 47.425 21.834 1.00 31.38 303 ALA A CA 1
ATOM 2327 C C . ALA A 1 303 ? -2.890 46.234 21.742 1.00 31.38 303 ALA A C 1
ATOM 2329 O O . ALA A 1 303 ? -2.927 45.357 22.601 1.00 31.38 303 ALA A O 1
ATOM 2330 N N . LEU A 1 304 ? -2.038 46.173 20.712 1.00 38.84 304 LEU A N 1
ATOM 2331 C CA . LEU A 1 304 ? -1.283 44.955 20.383 1.00 38.84 304 LEU A CA 1
ATOM 2332 C C . LEU A 1 304 ? 0.232 45.115 20.224 1.00 38.84 304 LEU A C 1
ATOM 2334 O O . LEU A 1 304 ? 0.889 44.209 19.725 1.00 38.84 304 LEU A O 1
ATOM 2338 N N . GLU A 1 305 ? 0.810 46.212 20.707 1.00 33.59 305 GLU A N 1
ATOM 2339 C CA . GLU A 1 305 ? 2.253 46.450 20.563 1.00 33.59 305 GLU A CA 1
ATOM 2340 C C . GLU A 1 305 ? 3.151 45.702 21.567 1.00 33.59 305 GLU A C 1
ATOM 2342 O O . GLU A 1 305 ? 4.359 45.755 21.401 1.00 33.59 305 GLU A O 1
ATOM 2347 N N . ASN A 1 306 ? 2.640 44.966 22.569 1.00 36.38 306 ASN A N 1
ATOM 2348 C CA . ASN A 1 306 ? 3.509 44.451 23.651 1.00 36.38 306 ASN A CA 1
ATOM 2349 C C . ASN A 1 306 ? 3.239 43.016 24.155 1.00 36.38 306 ASN A C 1
ATOM 2351 O O . ASN A 1 306 ? 3.414 42.739 25.339 1.00 36.38 306 ASN A O 1
ATOM 2355 N N . VAL A 1 307 ? 2.870 42.067 23.286 1.00 30.42 307 VAL A N 1
ATOM 2356 C CA . VAL A 1 307 ? 2.876 40.632 23.655 1.00 30.42 307 VAL A CA 1
ATOM 2357 C C . VAL A 1 307 ? 3.576 39.801 22.573 1.00 30.42 307 VAL A C 1
ATOM 2359 O O . VAL A 1 307 ? 3.033 39.667 21.473 1.00 30.42 307 VAL A O 1
ATOM 2362 N N . PRO A 1 308 ? 4.743 39.190 22.858 1.00 28.69 308 PRO A N 1
ATOM 2363 C CA . PRO A 1 308 ? 5.339 38.200 21.971 1.00 28.69 308 PRO A CA 1
ATOM 2364 C C . PRO A 1 308 ? 4.458 36.945 21.968 1.00 28.69 308 PRO A C 1
ATOM 2366 O O . PRO A 1 308 ? 4.272 36.306 23.001 1.00 28.69 308 PRO A O 1
ATOM 2369 N N . GLY A 1 309 ? 3.894 36.600 20.809 1.00 34.75 309 GLY A N 1
ATOM 2370 C CA . GLY A 1 309 ? 3.238 35.306 20.592 1.00 34.75 309 GLY A CA 1
ATOM 2371 C C . GLY A 1 309 ? 1.712 35.249 20.722 1.00 34.75 309 GLY A C 1
ATOM 2372 O O . GLY A 1 309 ? 1.162 34.150 20.714 1.00 34.75 309 GLY A O 1
ATOM 2373 N N . GLY A 1 310 ? 0.979 36.366 20.782 1.00 35.03 310 GLY A N 1
ATOM 2374 C CA . GLY A 1 310 ? -0.480 36.255 20.868 1.00 35.03 310 GLY A CA 1
ATOM 2375 C C . GLY A 1 310 ? -1.274 37.540 20.698 1.00 35.03 310 GLY A C 1
ATOM 2376 O O . GLY A 1 310 ? -1.613 38.173 21.684 1.00 35.03 310 GLY A O 1
ATOM 2377 N N . ALA A 1 311 ? -1.684 37.847 19.466 1.00 31.83 311 ALA A N 1
ATOM 2378 C CA . ALA A 1 311 ? -3.108 37.961 19.133 1.00 31.83 311 ALA A CA 1
ATOM 2379 C C . ALA A 1 311 ? -3.300 38.056 17.613 1.00 31.83 311 ALA A C 1
ATOM 2381 O O . ALA A 1 311 ? -3.227 39.116 17.004 1.00 31.83 311 ALA A O 1
ATOM 2382 N N . LEU A 1 312 ? -3.613 36.917 17.003 1.00 31.34 312 LEU A N 1
ATOM 2383 C CA . LEU A 1 312 ? -4.466 36.855 15.815 1.00 31.34 312 LEU A CA 1
ATOM 2384 C C . LEU A 1 312 ? -5.110 35.460 15.746 1.00 31.34 312 LEU A C 1
ATOM 2386 O O . LEU A 1 312 ? -5.087 34.784 14.722 1.00 31.34 312 LEU A O 1
ATOM 2390 N N . LEU A 1 313 ? -5.600 34.989 16.898 1.00 34.75 313 LEU A N 1
ATOM 2391 C CA . LEU A 1 313 ? -6.118 33.630 17.114 1.00 34.75 313 LEU A CA 1
ATOM 2392 C C . LEU A 1 313 ? -7.659 33.559 17.108 1.00 34.75 313 LEU A C 1
ATOM 2394 O O . LEU A 1 313 ? -8.227 32.552 17.511 1.00 34.75 313 LEU A O 1
ATOM 2398 N N . GLY A 1 314 ? -8.352 34.619 16.675 1.00 35.16 314 GLY A N 1
ATOM 2399 C CA . GLY A 1 314 ? -9.789 34.769 16.942 1.00 35.16 314 GLY A CA 1
ATOM 2400 C C . GLY A 1 314 ? -10.746 34.683 15.752 1.00 35.16 314 GLY A C 1
ATOM 2401 O O . GLY A 1 314 ? -11.850 34.177 15.912 1.00 35.16 314 GLY A O 1
ATOM 2402 N N . SER A 1 315 ? -10.383 35.167 14.563 1.00 35.78 315 SER A N 1
ATOM 2403 C CA . SER A 1 315 ? -11.404 35.541 13.564 1.00 35.78 315 SER A CA 1
ATOM 2404 C C . SER A 1 315 ? -11.603 34.568 12.397 1.00 35.78 315 SER A C 1
ATOM 2406 O O . SER A 1 315 ? -12.589 34.707 11.683 1.00 35.78 315 SER A O 1
ATOM 2408 N N . ILE A 1 316 ? -10.736 33.562 12.214 1.00 38.84 316 ILE A N 1
ATOM 2409 C CA . ILE A 1 316 ? -10.823 32.634 11.061 1.00 38.84 316 ILE A CA 1
ATOM 2410 C C . ILE A 1 316 ? -11.069 31.171 11.484 1.00 38.84 316 ILE A C 1
ATOM 2412 O O . ILE A 1 316 ? -11.640 30.393 10.728 1.00 38.84 316 ILE A O 1
ATOM 2416 N N . PHE A 1 317 ? -10.717 30.787 12.718 1.00 35.56 317 PHE A N 1
ATOM 2417 C CA . PHE A 1 317 ? -10.889 29.408 13.211 1.00 35.56 317 PHE A CA 1
ATOM 2418 C C . PHE A 1 317 ? -12.139 29.189 14.076 1.00 35.56 317 PHE A C 1
ATOM 2420 O O . PHE A 1 317 ? -12.539 28.045 14.284 1.00 35.56 317 PHE A O 1
ATOM 2427 N N . GLY A 1 318 ? -12.801 30.259 14.533 1.00 34.06 318 GLY A N 1
ATOM 2428 C CA . GLY A 1 318 ? -14.004 30.159 15.369 1.00 34.06 318 GLY A CA 1
ATOM 2429 C C . GLY A 1 318 ? -15.225 29.556 14.659 1.00 34.06 318 GLY A C 1
ATOM 2430 O O . GLY A 1 318 ? -16.076 28.962 15.313 1.00 34.06 318 GLY A O 1
ATOM 2431 N N . SER A 1 319 ? -15.301 29.646 13.327 1.00 36.31 319 SER A N 1
ATOM 2432 C CA . SER A 1 319 ? -16.406 29.096 12.523 1.00 36.31 319 SER A CA 1
ATOM 2433 C C . SER A 1 319 ? -16.110 27.724 11.900 1.00 36.31 319 SER A C 1
ATOM 2435 O O . SER A 1 319 ? -17.005 27.118 11.317 1.00 36.31 319 SER A O 1
ATOM 2437 N N . MET A 1 320 ? -14.892 27.190 12.056 1.00 36.53 320 MET A N 1
ATOM 2438 C CA . MET A 1 320 ? -14.469 25.888 11.510 1.00 36.53 320 MET A CA 1
ATOM 2439 C C . MET A 1 320 ? -14.277 24.816 12.597 1.00 36.53 320 MET A C 1
ATOM 2441 O O . MET A 1 320 ? -13.431 23.926 12.504 1.00 36.53 320 MET A O 1
ATOM 2445 N N . ALA A 1 321 ? -15.114 24.861 13.633 1.00 33.03 321 ALA A N 1
ATOM 2446 C CA . ALA A 1 321 ? -15.235 23.791 14.614 1.00 33.03 321 ALA A CA 1
ATOM 2447 C C . ALA A 1 321 ? -16.006 22.595 14.015 1.00 33.03 321 ALA A C 1
ATOM 2449 O O . ALA A 1 321 ? -17.200 22.418 14.240 1.00 33.03 321 ALA A O 1
ATOM 2450 N N . GLY A 1 322 ? -15.313 21.765 13.231 1.00 31.31 322 GLY A N 1
ATOM 2451 C CA . GLY A 1 322 ? -15.857 20.522 12.684 1.00 31.31 322 GLY A CA 1
ATOM 2452 C C . GLY A 1 322 ? -14.782 19.665 12.020 1.00 31.31 322 GLY A C 1
ATOM 2453 O O . GLY A 1 322 ? -14.396 19.901 10.878 1.00 31.31 322 GLY A O 1
ATOM 2454 N N . LYS A 1 323 ? -14.276 18.666 12.752 1.00 37.16 323 LYS A N 1
ATOM 2455 C CA . LYS A 1 323 ? -13.203 17.735 12.363 1.00 37.16 323 LYS A CA 1
ATOM 2456 C C . LYS A 1 323 ? -13.553 16.930 11.102 1.00 37.16 323 LYS A C 1
ATOM 2458 O O . LYS A 1 323 ? -14.011 15.797 11.176 1.00 37.16 323 LYS A O 1
ATOM 2463 N N . THR A 1 324 ? -13.349 17.514 9.926 1.00 35.25 324 THR A N 1
ATOM 2464 C CA . THR A 1 324 ? -13.106 16.807 8.649 1.00 35.25 324 THR A CA 1
ATOM 2465 C C . THR A 1 324 ? -12.487 17.708 7.565 1.00 35.25 324 THR A C 1
ATOM 2467 O O . THR A 1 324 ? -12.332 17.277 6.415 1.00 35.25 324 THR A O 1
ATOM 2470 N N . ALA A 1 325 ? -12.103 18.934 7.945 1.00 41.69 325 ALA A N 1
ATOM 2471 C CA . ALA A 1 325 ? -11.585 19.983 7.072 1.00 41.69 325 ALA A CA 1
ATOM 2472 C C . ALA A 1 325 ? -10.047 20.103 7.056 1.00 41.69 325 ALA A C 1
ATOM 2474 O O . ALA A 1 325 ? -9.531 20.645 6.097 1.00 41.69 325 ALA A O 1
ATOM 2475 N N . GLY A 1 326 ? -9.298 19.555 8.026 1.00 41.19 326 GLY A N 1
ATOM 2476 C CA . GLY A 1 326 ? -7.844 19.791 8.166 1.00 41.19 326 GLY A CA 1
ATOM 2477 C C . GLY A 1 326 ? -7.003 19.484 6.918 1.00 41.19 326 GLY A C 1
ATOM 2478 O O . GLY A 1 326 ? -6.367 20.381 6.384 1.00 41.19 326 GLY A O 1
ATOM 2479 N N . ASN A 1 327 ? -7.060 18.255 6.390 1.00 42.53 327 ASN A N 1
ATOM 2480 C CA . ASN A 1 327 ? -6.260 17.880 5.209 1.00 42.53 327 ASN A CA 1
ATOM 2481 C C . ASN A 1 327 ? -6.752 18.557 3.925 1.00 42.53 327 ASN A C 1
ATOM 2483 O O . ASN A 1 327 ? -5.955 18.887 3.058 1.00 42.53 327 ASN A O 1
ATOM 2487 N N . LYS A 1 328 ? -8.068 18.789 3.814 1.00 46.78 328 LYS A N 1
ATOM 2488 C CA . LYS A 1 328 ? -8.647 19.493 2.666 1.00 46.78 328 LYS A CA 1
ATOM 2489 C C . LYS A 1 328 ? -8.225 20.962 2.671 1.00 46.78 328 LYS A C 1
ATOM 2491 O O . LYS A 1 328 ? -7.837 21.467 1.637 1.00 46.78 328 LYS A O 1
ATOM 2496 N N . VAL A 1 329 ? -8.227 21.606 3.835 1.00 58.94 329 VAL A N 1
ATOM 2497 C CA . VAL A 1 329 ? -7.724 22.969 4.022 1.00 58.94 329 VAL A CA 1
ATOM 2498 C C . VAL A 1 329 ? -6.222 23.016 3.761 1.00 58.94 329 VAL A C 1
ATOM 2500 O O . VAL A 1 329 ? -5.794 23.887 3.023 1.00 58.94 329 VAL A O 1
ATOM 2503 N N . ALA A 1 330 ? -5.435 22.064 4.273 1.00 61.56 330 ALA A N 1
ATOM 2504 C CA . ALA A 1 330 ? -3.999 21.984 4.012 1.00 61.56 330 ALA A CA 1
ATOM 2505 C C . ALA A 1 330 ? -3.691 21.849 2.511 1.00 61.56 330 ALA A C 1
ATOM 2507 O O . ALA A 1 330 ? -2.849 22.580 1.993 1.00 61.56 330 ALA A O 1
ATOM 2508 N N . ASP A 1 331 ? -4.388 20.967 1.791 1.00 69.81 331 ASP A N 1
ATOM 2509 C CA . ASP A 1 331 ? -4.231 20.813 0.343 1.00 69.81 331 ASP A CA 1
ATOM 2510 C C . ASP A 1 331 ? -4.744 22.039 -0.428 1.00 69.81 331 ASP A C 1
ATOM 2512 O O . ASP A 1 331 ? -4.048 22.525 -1.319 1.00 69.8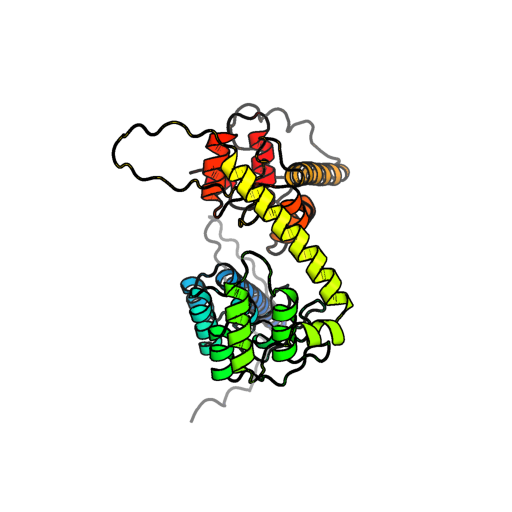1 331 ASP A O 1
ATOM 2516 N N . ASP A 1 332 ? -5.900 22.591 -0.051 1.00 67.62 332 ASP A N 1
ATOM 2517 C CA . ASP A 1 332 ? -6.499 23.761 -0.701 1.00 67.62 332 ASP A CA 1
ATOM 2518 C C . ASP A 1 332 ? -5.603 25.012 -0.528 1.00 67.62 332 ASP A C 1
ATOM 2520 O O . ASP A 1 332 ? -5.413 25.765 -1.484 1.00 67.62 332 ASP A O 1
ATOM 2524 N N . ILE A 1 333 ? -4.979 25.221 0.643 1.00 70.56 333 ILE A N 1
ATOM 2525 C CA . ILE A 1 333 ? -4.103 26.384 0.878 1.00 70.56 333 ILE A CA 1
ATOM 2526 C C . ILE A 1 333 ? -2.708 26.208 0.275 1.00 70.56 333 ILE A C 1
ATOM 2528 O O . ILE A 1 333 ? -2.154 27.181 -0.221 1.00 70.56 333 ILE A O 1
ATOM 2532 N N . SER A 1 334 ? -2.145 24.998 0.264 1.00 76.75 334 SER A N 1
ATOM 2533 C CA . SER A 1 334 ? -0.763 24.769 -0.198 1.00 76.75 334 SER A CA 1
ATOM 2534 C C . SER A 1 334 ? -0.646 24.282 -1.639 1.00 76.75 334 SER A C 1
ATOM 2536 O O . SER A 1 334 ? 0.458 24.209 -2.162 1.00 76.75 334 SER A O 1
ATOM 2538 N N . GLY A 1 335 ? -1.757 23.961 -2.308 1.00 75.38 335 GLY A N 1
ATOM 2539 C CA . GLY A 1 335 ? -1.760 23.411 -3.668 1.00 75.38 335 GLY A CA 1
ATOM 2540 C C . GLY A 1 335 ? -1.711 21.880 -3.752 1.00 75.38 335 GLY A C 1
ATOM 2541 O O . GLY A 1 335 ? -1.583 21.351 -4.853 1.00 75.38 335 GLY A O 1
ATOM 2542 N N . GLY A 1 336 ? -1.849 21.177 -2.626 1.00 81.12 336 GLY A N 1
ATOM 2543 C CA . GLY A 1 336 ? -1.886 19.715 -2.552 1.00 81.12 336 GLY A CA 1
ATOM 2544 C C . GLY A 1 336 ? -0.511 19.052 -2.440 1.00 81.12 336 GLY A C 1
ATOM 2545 O O . GLY A 1 336 ? 0.521 19.657 -2.720 1.00 81.12 336 GLY A O 1
ATOM 2546 N N . ASP A 1 337 ? -0.491 17.780 -2.033 1.00 80.50 337 ASP A N 1
ATOM 2547 C CA . ASP A 1 337 ? 0.751 17.048 -1.720 1.00 80.50 337 ASP A CA 1
ATOM 2548 C C . ASP A 1 337 ? 1.752 16.983 -2.878 1.00 80.50 337 ASP A C 1
ATOM 2550 O O . ASP A 1 337 ? 2.944 17.202 -2.676 1.00 80.50 337 ASP A O 1
ATOM 2554 N N . ALA A 1 338 ? 1.268 16.749 -4.101 1.00 77.56 338 ALA A N 1
ATOM 2555 C CA . ALA A 1 338 ? 2.118 16.701 -5.288 1.00 77.56 338 ALA A CA 1
ATOM 2556 C C . ALA A 1 338 ? 2.839 18.037 -5.527 1.00 77.56 338 ALA A C 1
ATOM 2558 O O . ALA A 1 338 ? 4.041 18.041 -5.773 1.00 77.56 338 ALA A O 1
ATOM 2559 N N . TYR A 1 339 ? 2.125 19.158 -5.378 1.00 78.88 339 TYR A N 1
ATOM 2560 C CA . TYR A 1 339 ? 2.695 20.493 -5.541 1.00 78.88 339 TYR A CA 1
ATOM 2561 C C . TYR A 1 339 ? 3.677 20.830 -4.417 1.00 78.88 339 TYR A C 1
ATOM 2563 O O . TYR A 1 339 ? 4.754 21.356 -4.680 1.00 78.88 339 TYR A O 1
ATOM 2571 N N . ARG A 1 340 ? 3.361 20.471 -3.163 1.00 89.31 340 ARG A N 1
ATOM 2572 C CA . ARG A 1 340 ? 4.308 20.645 -2.051 1.00 89.31 340 ARG A CA 1
ATOM 2573 C C . ARG A 1 340 ? 5.600 19.867 -2.296 1.00 89.31 340 ARG A C 1
ATOM 2575 O O . ARG A 1 340 ? 6.678 20.407 -2.095 1.00 89.31 340 ARG A O 1
ATOM 2582 N N . ARG A 1 341 ? 5.510 18.617 -2.772 1.00 87.69 341 ARG A N 1
ATOM 2583 C CA . ARG A 1 341 ? 6.696 17.802 -3.093 1.00 87.69 341 ARG A CA 1
ATOM 2584 C C . ARG A 1 341 ? 7.478 18.355 -4.275 1.00 87.69 341 ARG A C 1
ATOM 2586 O O . ARG A 1 341 ? 8.695 18.272 -4.266 1.00 87.69 341 ARG A O 1
ATOM 2593 N N . GLU A 1 342 ? 6.815 18.909 -5.281 1.00 79.56 342 GLU A N 1
ATOM 2594 C CA . GLU A 1 342 ? 7.491 19.544 -6.417 1.00 79.56 342 GLU A CA 1
ATOM 2595 C C . GLU A 1 342 ? 8.264 20.809 -6.011 1.00 79.56 342 GLU A C 1
ATOM 2597 O O . GLU A 1 342 ? 9.285 21.122 -6.614 1.00 79.56 342 GLU A O 1
ATOM 2602 N N . THR A 1 343 ? 7.799 21.506 -4.974 1.00 80.25 343 THR A N 1
ATOM 2603 C CA . THR A 1 343 ? 8.294 22.834 -4.578 1.00 80.25 343 THR A CA 1
ATOM 2604 C C . THR A 1 343 ? 9.143 22.848 -3.305 1.00 80.25 343 THR A C 1
ATOM 2606 O O . THR A 1 343 ? 9.599 23.912 -2.894 1.00 80.25 343 THR A O 1
ATOM 2609 N N . SER A 1 344 ? 9.382 21.681 -2.706 1.00 85.25 344 SER A N 1
ATOM 2610 C CA . SER A 1 344 ? 10.336 21.467 -1.615 1.00 85.25 344 SER A CA 1
ATOM 2611 C C . SER A 1 344 ? 11.360 20.421 -2.027 1.00 85.25 344 SER A C 1
ATOM 2613 O O . SER A 1 344 ? 11.007 19.348 -2.511 1.00 85.25 344 SER A O 1
ATOM 2615 N N . ASP A 1 345 ? 12.627 20.700 -1.762 1.00 79.12 345 ASP A N 1
ATOM 2616 C CA . ASP A 1 345 ? 13.765 19.797 -1.957 1.00 79.12 345 ASP A CA 1
ATOM 2617 C C . ASP A 1 345 ? 14.303 19.222 -0.635 1.00 79.12 345 ASP A C 1
ATOM 2619 O O . ASP A 1 345 ? 15.192 18.376 -0.656 1.00 79.12 345 ASP A O 1
ATOM 2623 N N . LEU A 1 346 ? 13.716 19.616 0.498 1.00 89.19 346 LEU A N 1
ATOM 2624 C CA . LEU A 1 346 ? 14.054 19.157 1.843 1.00 89.19 346 LEU A CA 1
ATOM 2625 C C . LEU A 1 346 ? 12.823 18.593 2.563 1.00 89.19 346 LEU A C 1
ATOM 2627 O O . LEU A 1 346 ? 11.686 19.028 2.337 1.00 89.19 346 LEU A O 1
ATOM 2631 N N . SER A 1 347 ? 13.031 17.639 3.469 1.00 91.25 347 SER A N 1
ATOM 2632 C CA . SER A 1 347 ? 11.950 17.046 4.263 1.00 91.25 347 SER A CA 1
ATOM 2633 C C . SER A 1 347 ? 12.421 16.440 5.586 1.00 91.25 347 SER A C 1
ATOM 2635 O O . SER A 1 347 ? 13.614 16.345 5.852 1.00 91.25 347 SER A O 1
ATOM 2637 N N . PHE A 1 348 ? 11.468 16.047 6.432 1.00 90.06 348 PHE A N 1
ATOM 2638 C CA . PHE A 1 348 ? 11.700 15.569 7.794 1.00 90.06 348 PHE A CA 1
ATOM 2639 C C . PHE A 1 348 ? 10.863 14.329 8.105 1.00 90.06 348 PHE A C 1
ATOM 2641 O O . PHE A 1 348 ? 9.750 14.150 7.586 1.00 90.06 348 PHE A O 1
ATOM 2648 N N . HIS A 1 349 ? 11.386 13.486 8.995 1.00 84.38 349 HIS A N 1
ATOM 2649 C CA . HIS A 1 349 ? 10.678 12.321 9.523 1.00 84.38 349 HIS A CA 1
ATOM 2650 C C . HIS A 1 349 ? 9.635 12.722 10.574 1.00 84.38 349 HIS A C 1
ATOM 2652 O O . HIS A 1 349 ? 8.519 12.190 10.566 1.00 84.38 349 HIS A O 1
ATOM 2658 N N . SER A 1 350 ? 9.956 13.701 11.430 1.00 85.94 350 SER A N 1
ATOM 2659 C CA . SER A 1 350 ? 9.067 14.204 12.479 1.00 85.94 350 SER A CA 1
ATOM 2660 C C . SER A 1 350 ? 8.886 15.730 12.445 1.00 85.94 350 SER A C 1
ATOM 2662 O O . SER A 1 350 ? 9.701 16.467 11.892 1.00 85.94 350 SER A O 1
ATOM 2664 N N . LEU A 1 351 ? 7.797 16.215 13.055 1.00 86.00 351 LEU A N 1
ATOM 2665 C CA . LEU A 1 351 ? 7.599 17.653 13.281 1.00 86.00 351 LEU A CA 1
ATOM 2666 C C . LEU A 1 351 ? 8.600 18.222 14.285 1.00 86.00 351 LEU A C 1
ATOM 2668 O O . LEU A 1 351 ? 8.906 19.404 14.211 1.00 86.00 351 LEU A O 1
ATOM 2672 N N . ASN A 1 352 ? 9.113 17.391 15.194 1.00 85.25 352 ASN A N 1
ATOM 2673 C CA . ASN A 1 352 ? 10.125 17.799 16.158 1.00 85.25 352 ASN A CA 1
ATOM 2674 C C . ASN A 1 352 ? 11.458 18.084 15.455 1.00 85.25 352 ASN A C 1
ATOM 2676 O O . ASN A 1 352 ? 12.048 19.135 15.669 1.00 85.25 352 ASN A O 1
ATOM 2680 N N . ASP A 1 353 ? 11.860 17.207 14.533 1.00 87.94 353 ASP A N 1
ATOM 2681 C CA . ASP A 1 353 ? 13.049 17.388 13.690 1.00 87.94 353 ASP A CA 1
ATOM 2682 C C . ASP A 1 353 ? 12.949 18.669 12.859 1.00 87.94 353 ASP A C 1
ATOM 2684 O O . ASP A 1 353 ? 13.876 19.480 12.836 1.00 87.94 353 ASP A O 1
ATOM 2688 N N . MET A 1 354 ? 11.784 18.888 12.236 1.00 92.12 354 MET A N 1
ATOM 2689 C CA . MET A 1 354 ? 11.492 20.118 11.504 1.00 92.12 354 MET A CA 1
ATOM 2690 C C . MET A 1 354 ? 11.548 21.345 12.423 1.00 92.12 354 MET A C 1
ATOM 2692 O O . MET A 1 354 ? 12.169 22.337 12.064 1.00 92.12 354 MET A O 1
ATOM 2696 N N . ALA A 1 355 ? 10.923 21.298 13.600 1.00 86.50 355 ALA A N 1
ATOM 2697 C CA . ALA A 1 355 ? 10.894 22.404 14.556 1.00 86.50 355 ALA A CA 1
ATOM 2698 C C . ALA A 1 355 ? 12.299 22.786 15.043 1.00 86.50 355 ALA A C 1
ATOM 2700 O O . ALA A 1 355 ? 12.657 23.966 15.038 1.00 86.50 355 ALA A O 1
ATOM 2701 N N . THR A 1 356 ? 13.101 21.789 15.427 1.00 85.56 356 THR A N 1
ATOM 2702 C CA . THR A 1 356 ? 14.489 21.980 15.862 1.00 85.56 356 THR A CA 1
ATOM 2703 C C . THR A 1 356 ? 15.329 22.586 14.742 1.00 85.56 356 THR A C 1
ATOM 2705 O O . THR A 1 356 ? 16.017 23.581 14.971 1.00 85.56 356 THR A O 1
ATOM 2708 N N . TRP A 1 357 ? 15.226 22.048 13.526 1.00 89.38 357 TRP A N 1
ATOM 2709 C CA . TRP A 1 357 ? 15.967 22.552 12.372 1.00 89.38 357 TRP A CA 1
ATOM 2710 C C . TRP A 1 357 ? 15.545 23.971 11.972 1.00 89.38 357 TRP A C 1
ATOM 2712 O O . TRP A 1 357 ? 16.396 24.836 11.792 1.00 89.38 357 TRP A O 1
ATOM 2722 N N . LEU A 1 358 ? 14.238 24.253 11.914 1.00 86.75 358 LEU A N 1
ATOM 2723 C CA . LEU A 1 358 ? 13.715 25.581 11.583 1.00 86.75 358 LEU A CA 1
ATOM 2724 C C . LEU A 1 358 ? 14.213 26.646 12.559 1.00 86.75 358 LEU A C 1
ATOM 2726 O O . LEU A 1 358 ? 14.613 27.728 12.134 1.00 86.75 358 LEU A O 1
ATOM 2730 N N . ARG A 1 359 ? 14.216 26.342 13.861 1.00 82.19 359 ARG A N 1
ATOM 2731 C CA . ARG A 1 359 ? 14.728 27.258 14.885 1.00 82.19 359 ARG A CA 1
ATOM 2732 C C . ARG A 1 359 ? 16.227 27.509 14.724 1.00 82.19 359 ARG A C 1
ATOM 2734 O O . ARG A 1 359 ? 16.653 28.646 14.896 1.00 82.19 359 ARG A O 1
ATOM 2741 N N . ALA A 1 360 ? 16.994 26.465 14.416 1.00 82.31 360 ALA A N 1
ATOM 2742 C CA . ALA A 1 360 ? 18.445 26.540 14.295 1.00 82.31 360 ALA A CA 1
ATOM 2743 C C . ALA A 1 360 ? 18.899 27.300 13.037 1.00 82.31 360 ALA A C 1
ATOM 2745 O O . ALA A 1 360 ? 19.748 28.176 13.141 1.00 82.31 360 ALA A O 1
ATOM 2746 N N . GLU A 1 361 ? 18.316 26.998 11.875 1.00 83.00 361 GLU A N 1
ATOM 2747 C CA . GLU A 1 361 ? 18.812 27.486 10.577 1.00 83.00 361 GLU A CA 1
ATOM 2748 C C . GLU A 1 361 ? 18.087 28.732 10.057 1.00 83.00 361 GLU A C 1
ATOM 2750 O O . GLU A 1 361 ? 18.589 29.438 9.178 1.00 83.00 361 GLU A O 1
ATOM 2755 N N . HIS A 1 362 ? 16.863 28.981 10.527 1.00 81.88 362 HIS A N 1
ATOM 2756 C CA . HIS A 1 362 ? 15.988 30.009 9.958 1.00 81.88 362 HIS A CA 1
ATOM 2757 C C . HIS A 1 362 ? 15.301 30.889 11.004 1.00 81.88 362 HIS A C 1
ATOM 2759 O O . HIS A 1 362 ? 14.547 31.788 10.627 1.00 81.88 362 HIS A O 1
ATOM 2765 N N . GLY A 1 363 ? 15.549 30.655 12.297 1.00 77.62 363 GLY A N 1
ATOM 2766 C CA . GLY A 1 363 ? 14.910 31.375 13.402 1.00 77.62 363 GLY A CA 1
ATOM 2767 C C . GLY A 1 363 ? 15.211 32.876 13.441 1.00 77.62 363 GLY A C 1
ATOM 2768 O O . GLY A 1 363 ? 14.462 33.635 14.052 1.00 77.62 363 GLY A O 1
ATOM 2769 N N . ASP A 1 364 ? 16.279 33.306 12.773 1.00 76.06 364 ASP A N 1
ATOM 2770 C CA . ASP A 1 364 ? 16.719 34.694 12.633 1.00 76.06 364 ASP A CA 1
ATOM 2771 C C . ASP A 1 364 ? 16.106 35.419 11.417 1.00 76.06 364 ASP A C 1
ATOM 2773 O O . ASP A 1 364 ? 16.197 36.646 11.318 1.00 76.06 364 ASP A O 1
ATOM 2777 N N . LYS A 1 365 ? 15.448 34.701 10.494 1.00 71.62 365 LYS A N 1
ATOM 2778 C CA . LYS A 1 365 ? 14.852 35.305 9.295 1.00 71.62 365 LYS A CA 1
ATOM 2779 C C . LYS A 1 365 ? 13.638 36.170 9.645 1.00 71.62 365 LYS A C 1
ATOM 2781 O O . LYS A 1 365 ? 12.741 35.766 10.380 1.00 71.62 365 LYS A O 1
ATOM 2786 N N . ALA A 1 366 ? 13.533 37.342 9.015 1.00 71.00 366 ALA A N 1
ATOM 2787 C CA . ALA A 1 366 ? 12.432 38.286 9.244 1.00 71.00 366 ALA A CA 1
ATOM 2788 C C . ALA A 1 366 ? 11.031 37.700 8.955 1.00 71.00 366 ALA A C 1
ATOM 2790 O O . ALA A 1 366 ? 10.052 38.081 9.591 1.00 71.00 366 ALA A O 1
ATOM 2791 N N . ASN A 1 367 ? 10.931 36.755 8.017 1.00 73.62 367 ASN A N 1
ATOM 2792 C CA . ASN A 1 367 ? 9.691 36.070 7.643 1.00 73.62 367 ASN A CA 1
ATOM 2793 C C . ASN A 1 367 ? 9.447 34.761 8.420 1.00 73.62 367 ASN A C 1
ATOM 2795 O O . ASN A 1 367 ? 8.463 34.068 8.159 1.00 73.62 367 ASN A O 1
ATOM 2799 N N . PHE A 1 368 ? 10.305 34.413 9.385 1.00 75.44 368 PHE A N 1
ATOM 2800 C CA . PHE A 1 368 ? 10.260 33.137 10.099 1.00 75.44 368 PHE A CA 1
ATOM 2801 C C . PHE A 1 368 ? 8.908 32.858 10.761 1.00 75.44 368 PHE A C 1
ATOM 2803 O O . PHE A 1 368 ? 8.358 31.763 10.623 1.00 75.44 368 PHE A O 1
ATOM 2810 N N . ALA A 1 369 ? 8.335 33.853 11.442 1.00 76.94 369 ALA A N 1
ATOM 2811 C CA . ALA A 1 369 ? 7.052 33.712 12.128 1.00 76.94 369 ALA A CA 1
ATOM 2812 C C . ALA A 1 369 ? 5.889 33.459 11.153 1.00 76.94 369 ALA A C 1
ATOM 2814 O O . ALA A 1 369 ? 5.005 32.646 11.427 1.00 76.94 369 ALA A O 1
ATOM 2815 N N . GLU A 1 370 ? 5.898 34.136 10.004 1.00 77.38 370 GLU A N 1
ATOM 2816 C CA . GLU A 1 370 ? 4.878 33.993 8.964 1.00 77.38 370 GLU A CA 1
ATOM 2817 C C . GLU A 1 370 ? 4.968 32.626 8.281 1.00 77.38 370 GLU A C 1
ATOM 2819 O O . GLU A 1 370 ? 3.975 31.898 8.217 1.00 77.38 370 GLU A O 1
ATOM 2824 N N . VAL A 1 371 ? 6.177 32.236 7.869 1.00 78.19 371 VAL A N 1
ATOM 2825 C CA . VAL A 1 371 ? 6.470 30.932 7.266 1.00 78.19 371 VAL A CA 1
ATOM 2826 C C . VAL A 1 371 ? 6.080 29.800 8.212 1.00 78.19 371 VAL A C 1
ATOM 2828 O O . VAL A 1 371 ? 5.370 28.877 7.817 1.00 78.19 371 VAL A O 1
ATOM 2831 N N . THR A 1 372 ? 6.461 29.888 9.484 1.00 82.50 372 THR A N 1
ATOM 2832 C CA . THR A 1 372 ? 6.133 28.876 10.495 1.00 82.50 372 THR A CA 1
ATOM 2833 C C . THR A 1 372 ? 4.624 28.754 10.706 1.00 82.50 372 THR A C 1
ATOM 2835 O O . THR A 1 372 ? 4.083 27.649 10.779 1.00 82.50 372 THR A O 1
ATOM 2838 N N . LYS A 1 373 ? 3.909 29.883 10.754 1.00 81.38 373 LYS A N 1
ATOM 2839 C CA . LYS A 1 373 ? 2.450 29.900 10.908 1.00 81.38 373 LYS A CA 1
ATOM 2840 C C . LYS A 1 373 ? 1.743 29.268 9.707 1.00 81.38 373 LYS A C 1
ATOM 2842 O O . LYS A 1 373 ? 0.824 28.470 9.904 1.00 81.38 373 LYS A O 1
ATOM 2847 N N . ALA A 1 374 ? 2.175 29.592 8.489 1.00 78.69 374 ALA A N 1
ATOM 2848 C CA . ALA A 1 374 ? 1.651 28.991 7.264 1.00 78.69 374 ALA A CA 1
ATOM 2849 C C . ALA A 1 374 ? 1.956 27.485 7.198 1.00 78.69 374 ALA A C 1
ATOM 2851 O O . ALA A 1 374 ? 1.085 26.680 6.872 1.00 78.69 374 ALA A O 1
ATOM 2852 N N . THR A 1 375 ? 3.160 27.090 7.610 1.00 86.50 375 THR A N 1
ATOM 2853 C CA . THR A 1 375 ? 3.589 25.687 7.693 1.00 86.50 375 THR A CA 1
ATOM 2854 C C . THR A 1 375 ? 2.737 24.910 8.690 1.00 86.50 375 THR A C 1
ATOM 2856 O O . THR A 1 375 ? 2.264 23.827 8.367 1.00 86.50 375 THR A O 1
ATOM 2859 N N . ASN A 1 376 ? 2.437 25.477 9.861 1.00 84.81 376 ASN A N 1
ATOM 2860 C CA . ASN A 1 376 ? 1.563 24.851 10.855 1.00 84.81 376 ASN A CA 1
ATOM 2861 C C . ASN A 1 376 ? 0.105 24.714 10.381 1.00 84.81 376 ASN A C 1
ATOM 2863 O O . ASN A 1 376 ? -0.603 23.810 10.817 1.00 84.81 376 ASN A O 1
ATOM 2867 N N . ALA A 1 377 ? -0.363 25.585 9.482 1.00 76.50 377 ALA A N 1
ATOM 2868 C CA . ALA A 1 377 ? -1.684 25.429 8.870 1.00 76.50 377 ALA A CA 1
ATOM 2869 C C . ALA A 1 377 ? -1.756 24.197 7.946 1.00 76.50 377 ALA A C 1
ATOM 2871 O O . ALA A 1 377 ? -2.830 23.619 7.779 1.00 76.50 377 ALA A O 1
ATOM 2872 N N . VAL A 1 378 ? -0.619 23.786 7.375 1.00 81.19 378 VAL A N 1
ATOM 2873 C CA . VAL A 1 378 ? -0.487 22.590 6.529 1.00 81.19 378 VAL A CA 1
ATOM 2874 C C . VAL A 1 378 ? -0.120 21.353 7.351 1.00 81.19 378 VAL A C 1
ATOM 2876 O O . VAL A 1 378 ? -0.668 20.278 7.111 1.00 81.19 378 VAL A O 1
ATOM 2879 N N . TYR A 1 379 ? 0.742 21.509 8.355 1.00 84.69 379 TYR A N 1
ATOM 2880 C CA . TYR A 1 379 ? 1.160 20.469 9.290 1.00 84.69 379 TYR A CA 1
ATOM 2881 C C . TYR A 1 379 ? 0.827 20.870 10.740 1.00 84.69 379 TYR A C 1
ATOM 2883 O O . TYR A 1 379 ? 1.686 21.395 11.458 1.00 84.69 379 TYR A O 1
ATOM 2891 N N . PRO A 1 380 ? -0.424 20.643 11.190 1.00 81.56 380 PRO A N 1
ATOM 2892 C CA . PRO A 1 380 ? -0.842 20.986 12.545 1.00 81.56 380 PRO A CA 1
ATOM 2893 C C . PRO A 1 380 ? 0.002 20.273 13.606 1.00 81.56 380 PRO A C 1
ATOM 2895 O O . PRO A 1 380 ? 0.217 19.066 13.517 1.00 81.56 380 PRO A O 1
ATOM 2898 N N . GLY A 1 381 ? 0.444 21.022 14.619 1.00 77.81 381 GLY A N 1
ATOM 2899 C CA . GLY A 1 381 ? 1.306 20.534 15.702 1.00 77.81 381 GLY A CA 1
ATOM 2900 C C . GLY A 1 381 ? 2.757 21.013 15.597 1.00 77.81 381 GLY A C 1
ATOM 2901 O O . GLY A 1 381 ? 3.522 20.826 16.538 1.00 77.81 381 GLY A O 1
ATOM 2902 N N . LEU A 1 382 ? 3.138 21.678 14.499 1.00 82.00 382 LEU A N 1
ATOM 2903 C CA . LEU A 1 382 ? 4.467 22.277 14.359 1.00 82.00 382 LEU A CA 1
ATOM 2904 C C . LEU A 1 382 ? 4.711 23.375 15.402 1.00 82.00 382 LEU A C 1
ATOM 2906 O O . LEU A 1 382 ? 5.770 23.403 16.015 1.00 82.00 382 LEU A O 1
ATOM 2910 N N . LEU A 1 383 ? 3.736 24.261 15.634 1.00 79.12 383 LEU A N 1
ATOM 2911 C CA . LEU A 1 383 ? 3.880 25.320 16.643 1.00 79.12 383 LEU A CA 1
ATOM 2912 C C . LEU A 1 383 ? 4.016 24.753 18.060 1.00 79.12 383 LEU A C 1
ATOM 2914 O O . LEU A 1 383 ? 4.773 25.302 18.855 1.00 79.12 383 LEU A O 1
ATOM 2918 N N . ASP A 1 384 ? 3.336 23.642 18.350 1.00 79.94 384 ASP A N 1
ATOM 2919 C CA . ASP A 1 384 ? 3.461 22.949 19.633 1.00 79.94 384 ASP A CA 1
ATOM 2920 C C . ASP A 1 384 ? 4.855 22.317 19.770 1.00 79.94 384 ASP A C 1
ATOM 2922 O O . ASP A 1 384 ? 5.500 22.471 20.802 1.00 79.94 384 ASP A O 1
ATOM 2926 N N . ALA A 1 385 ? 5.372 21.687 18.707 1.00 70.62 385 ALA A N 1
ATOM 2927 C CA . ALA A 1 385 ? 6.739 21.156 18.663 1.00 70.62 385 ALA A CA 1
ATOM 2928 C C . ALA A 1 385 ? 7.813 22.255 18.771 1.00 70.62 385 ALA A C 1
ATOM 2930 O O . ALA A 1 385 ? 8.916 21.997 19.236 1.00 70.62 385 ALA A O 1
ATOM 2931 N N . MET A 1 386 ? 7.488 23.491 18.383 1.00 74.25 386 MET A N 1
ATOM 2932 C CA . MET A 1 386 ? 8.365 24.656 18.522 1.00 74.25 386 MET A CA 1
ATOM 2933 C C . MET A 1 386 ? 8.252 25.365 19.879 1.00 74.25 386 MET A C 1
ATOM 2935 O O . MET A 1 386 ? 8.986 26.328 20.117 1.00 74.25 386 MET A O 1
ATOM 2939 N N . ALA A 1 387 ? 7.356 24.934 20.764 1.00 69.75 387 ALA A N 1
ATOM 2940 C CA . ALA A 1 387 ? 7.289 25.436 22.136 1.00 69.75 387 ALA A CA 1
ATOM 2941 C C . ALA A 1 387 ? 8.257 24.702 23.086 1.00 69.75 387 ALA A C 1
ATOM 2943 O O . ALA A 1 387 ? 8.494 25.182 24.196 1.00 69.75 387 ALA A O 1
ATOM 2944 N N . TYR A 1 388 ? 8.813 23.573 22.635 1.00 50.97 388 TYR A N 1
ATOM 2945 C CA . TYR A 1 388 ? 9.848 22.775 23.296 1.00 50.97 388 TYR A CA 1
ATOM 2946 C C . TYR A 1 388 ? 11.196 22.957 22.590 1.00 50.97 388 TYR A C 1
ATOM 2948 O O . TYR A 1 388 ? 12.232 22.910 23.282 1.00 50.97 388 TYR A O 1
#

Radius of gyration: 27.75 Å; Cα contacts (8 Å, |Δi|>4): 442; chains: 1; bounding box: 92×71×66 Å

Nearest PDB structures (foldseek):
  7z72-assembly1_B  TM=8.063E-01  e=4.188E-05  synthetic construct
  5le7-assembly1_A  TM=7.986E-01  e=2.617E-04  synthetic construct
  6z4s-assembly1_AAA  TM=6.777E-01  e=8.085E-05  Rattus norvegicus
  2b0o-assembly3_F  TM=8.126E-01  e=3.993E-03  Homo sapiens
  7qnl-assembly1_AAA  TM=3.794E-01  e=2.743E-04  synthetic construct

pLDDT: mean 70.01, std 23.49, range [25.42, 97.69]

Mean predicted aligned error: 19.96 Å

Sequence (388 aa):
MHIFKYFKSLWWSEKMILTIRFARARKNARINFTLPGILIIACLQALLSGCSSYATYELQNAVVQNDLPAVQQSLSQ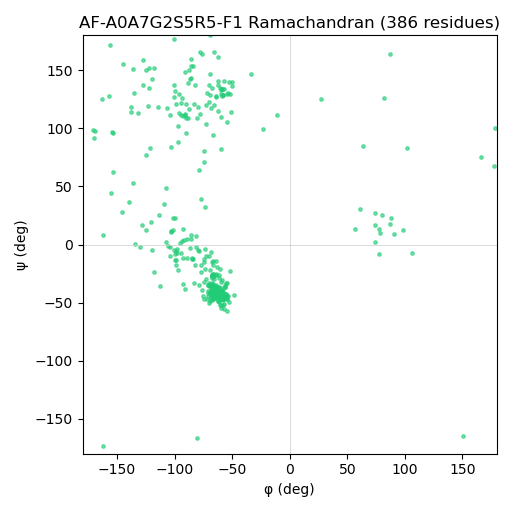GGNPNGKGRTGLTPLMFASLSHTPEREQIIRALLANGADPNKPVTKSGRFEGQTALHIARSSEAVEALMEHGANPTLRDKQGRLPADVIEMYIVWRRDAPGLEEVVAQSEAALAILGREPMSEEQAWEQHPKLMEERKKWIAKRAQREKLMQSANQGSPAVAKTNISEQTVAETPIIQNNSGRYLSPYTSDGVVAEWVNKAINNQMGSAAGSAVGAAAGNYAAQKALENVPGGALLGSIFGSMAGKTAGNKVADDISGGDAYRRETSDLSFHSLNDMATWLRAEHGDKANFAEVTKATNAVYPGLLDAMAY

Solvent-accessible surface area (backbone atoms only — not comparable to full-atom values): 22757 Å² total; per-residue (Å²): 140,86,90,88,86,87,90,76,84,93,68,86,82,80,88,79,82,83,82,84,82,72,97,84,64,101,66,94,76,87,79,90,77,89,70,62,70,69,57,52,52,52,50,49,51,52,53,51,52,51,50,54,57,49,36,21,45,53,30,36,47,22,45,76,69,70,36,53,70,53,30,54,50,31,46,75,73,66,24,45,42,63,36,59,49,98,77,25,42,31,40,50,38,62,31,22,67,53,80,51,80,71,32,48,57,42,38,51,53,34,44,78,68,64,30,60,43,67,54,48,24,74,38,90,61,99,56,26,36,30,28,28,63,37,52,26,44,23,37,66,47,40,49,58,37,48,78,66,66,34,64,73,79,54,52,24,75,87,66,41,34,23,57,54,48,35,41,55,47,40,69,61,43,59,90,29,86,95,35,62,68,60,40,51,30,28,50,48,26,29,44,78,71,75,40,82,76,76,50,74,66,56,42,47,72,77,36,48,71,60,50,56,50,36,54,55,50,39,54,54,49,52,51,51,50,51,49,54,53,49,62,72,65,68,62,80,84,75,75,92,70,95,75,78,99,68,85,82,75,78,73,62,66,39,92,32,50,85,38,78,44,64,34,60,40,26,90,87,72,44,73,11,56,25,43,57,38,21,46,54,43,52,51,50,52,53,58,64,54,52,79,76,59,90,75,87,75,89,76,72,82,84,80,68,92,84,58,94,91,73,88,88,85,62,90,76,62,72,84,63,83,61,102,78,45,64,68,57,50,19,26,70,30,26,63,27,72,70,45,35,45,74,38,15,50,18,10,10,80,44,55,50,40,44,28,55,49,45,52,73,79,38,58,82,44,93,57,35,69,59,53,50,52,37,45,24,60,57,44,76,60,31,66,63,40,57,75,110